Protein AF-A0A922SG51-F1 (afdb_monomer)

Organism: Spodoptera exigua (NCBI:txid7107)

Mean predicted aligned error: 11.92 Å

InterPro domains:
  IPR000674 Aldehyde oxidase/xanthine dehydrogenase, a/b hammerhead [PF01315] (413-483)
  IPR000674 Aldehyde oxidase/xanthine dehydrogenase, a/b hammerhead [SM01008] (398-485)
  IPR002888 [2Fe-2S]-binding [PF01799] (28-100)
  IPR005107 CO dehydrogenase flavoprotein, C-terminal [PF03450] (273-345)
  IPR005107 CO dehydrogenase flavoprotein, C-terminal [SM01092] (273-361)
  IPR008274 Aldehyde oxidase/xanthine dehydrogenase, first molybdopterin binding domain [PF02738] (519-630)
  IPR016208 Aldehyde oxidase/xanthine dehydrogenase-like [PTHR11908] (11-411)
  IPR036683 CO dehydrogenase flavoprotein, C-terminal domain superfamily [SSF55447] (270-346)
  IPR036856 Aldehyde oxidase/xanthine dehydrogenase, a/b hammerhead superfamily [SSF54665] (374-503)
  IPR036884 [2Fe-2S]-binding domain superfamily [SSF47741] (40-113)
  IPR037165 Aldehyde oxidase/xanthine dehydrogenase, molybdopterin binding domain superfamily [SSF56003] (488-630)

Secondary structure (DSSP, 8-state):
---TT-------TTTS-TTTTTT-----HHHH-BTTTB--HHHHHHHHTT--SS-TTHHHHHHHHHTTGGG---HHHHHHHGGG---SSS-SHHHHHHHHTTSTT--HHHHHTT--HHHHS------S---S---TT---TTS---------S-EEEEETTEEEEE--SHHHHHHHHHHH-STT----STTTSSS-TT-GGGT-EEESSSEEEETT--HHHHHHHHHHHTT-------------HHHHTTS--TT----EEEEPPPPTTEEEEEEEE-SSSSS---SEEEEEEEEE-GGGBEEEEEEEEESS-TT----HHHHHHHTTSBTTSHHHHHHHHHHHHTTSPTT-S-GGGSS-----PPPPP---------GGGTTTTS----TTHHHHHSS----GGGSPPPPPP---SEEEEEEGGG-SS-S-S--TTSTT--S---SS-SS--STT---EEEEESSHHHHHHHHTT------S--SSPP--SHHHHTT-TTT----S-----S---TT---------EEPPPP---SS-SEEEEEEETTEEEEEE--S-HHHHHHHHHHHHT--GGGEEE--S--S--TTTTTTHHHHHHHHHHHHHHHHTS-EEEE--HHHHHHHS--SPPEE-

Solvent-accessible surface area (backbone atoms only — not c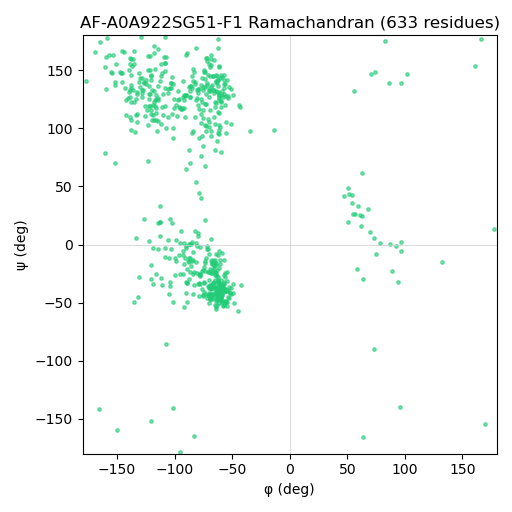omparable to full-atom values): 39032 Å² total; per-residue (Å²): 133,83,64,98,84,68,87,77,78,86,77,64,74,92,46,54,55,77,82,70,48,74,93,60,87,84,83,52,39,54,73,63,17,22,94,86,86,41,66,32,70,68,37,50,39,29,37,72,44,59,41,44,75,59,29,66,52,34,34,67,51,44,52,51,49,64,64,44,57,91,66,70,38,40,47,55,61,50,62,60,68,49,54,82,66,74,75,82,72,66,79,53,54,32,43,52,56,36,56,31,49,59,18,76,72,42,53,68,70,60,45,61,71,61,68,51,75,76,59,72,58,59,80,74,88,64,100,67,79,76,78,69,66,81,53,92,79,52,88,60,74,83,59,71,69,77,69,79,78,70,92,64,76,64,48,76,48,79,67,84,92,47,73,50,74,52,50,57,52,73,65,55,55,55,51,48,36,75,72,73,52,59,94,82,78,82,53,60,25,81,52,84,55,72,37,61,73,58,30,58,82,26,47,42,69,49,49,24,86,29,46,33,36,16,62,55,43,48,75,68,53,50,51,51,49,51,60,54,50,77,76,62,83,59,61,79,89,80,98,72,91,83,70,59,66,86,53,49,82,73,53,86,56,83,85,56,80,80,52,66,46,76,46,73,75,76,56,94,47,47,48,77,51,74,50,71,44,47,95,46,101,56,86,59,70,58,63,38,33,37,39,39,41,36,31,42,46,79,92,53,22,24,72,41,53,46,42,34,51,44,74,82,50,98,84,56,58,64,47,55,73,39,26,62,66,42,44,78,34,45,66,92,35,67,73,52,41,53,50,42,49,52,51,55,57,69,70,52,67,90,85,73,73,59,76,90,71,74,65,90,78,79,88,83,79,80,75,75,88,81,87,84,88,86,80,87,70,49,84,88,52,56,70,80,53,48,96,68,72,60,89,59,29,65,38,21,41,19,58,68,59,66,47,51,81,64,55,79,83,74,89,77,80,94,64,86,57,75,76,50,76,42,43,50,84,71,47,76,31,49,65,27,41,44,54,59,83,45,92,97,29,86,50,78,41,54,47,28,43,90,65,91,85,57,88,72,64,50,50,64,48,62,39,37,79,41,69,73,56,21,55,58,49,55,76,65,64,83,81,83,88,70,89,77,67,92,65,79,80,80,85,47,71,77,53,36,69,72,34,77,90,71,45,78,88,72,75,84,75,81,75,75,96,67,87,68,97,80,73,85,77,86,88,86,82,77,52,77,43,81,59,44,72,63,69,42,77,42,49,51,28,23,31,20,39,56,49,104,75,39,35,43,32,28,38,36,54,75,34,57,65,61,38,29,47,25,33,16,46,22,60,63,49,57,52,93,31,40,47,66,50,66,91,55,53,30,44,44,86,68,43,19,50,57,51,32,29,35,54,41,32,54,23,42,51,53,5,68,74,66,72,36,71,26,77,38,74,40,55,64,71,56,35,63,57,60,45,54,55,51,79,58,45,77,84

Radius of gyration: 30.79 Å; Cα contacts (8 Å, |Δi|>4): 839; chains: 1; bounding box: 88×84×85 Å

Foldseek 3Di:
DDDVPDDQDDADPVQDDPVVCVLPDDDFLLNCAAPPRHHDPLLLLCLLLLVDDQLPQQRVLSSQLVSCLVVQAALVRQVVSCLVGDDPPPPCVSSSLSSNCSHNPRDPVSVVSDDDPCPVPPPDDPPDDPVPCPPPDDCPVVPPNVPPPPPDAWDWDDPPVDIDIQGAAPVSLLVCCVVPNLPDDFADDSSVHTHHHHHVLQQDWDAALWTKHRVRPDPVVVVVCVVVNVVDHHDDDDDDDDDDPVVVVVDDCRSNHDTIDTGHDDDPQKDKDKDFDAPDDDDGDGCKIKIWIFGADPPRQTQFIWIAMPNQDPPGGTLVVLRVLRHRDHCPDPVNVVVSVVSVVVVHDPPPDDPVPPDDDDDDDDDRDDDDDDDDDDPVPPPPRPPDRDPCSSCSSSVVDDAQVNPDFDDDDDDAAWDDKFFLVLQPFDQFLFDDPPPPGNDGHGLADPDDDDPLGHGMFTHGPDPVRRVVVVVVDDDDDPPPDPDDDDDDPVSQVVDPVNDPPDDDDPPDPDDDPPDPDDDDDKDKFDWADQPQPQFWKWKWADDPQAIEIETLAPAQQSLLCSLCRRNVHDSVRYHYDYPGHSGPNPLRHRQSSSQSSVQSSVCVVVVGMGIDGQDPVSRRVRSGTHDIDMD

pLDDT: mean 80.63, std 16.91, range [28.67, 98.12]

Sequence (635 aa):
MYAPGDVVERVPPCLVLVLSCNGWEITTVEGVGNRLDGYSDVQKRLVAFNGSQCGYCTPGWIMHLTSLVDKNLNMSELEESFGSNTCRCTGFRPILDTIKSFAIDASPEICQKVRDIEELNGCSKNPRNCQRKCSSNSDCSDWSVVADVKKGGPMRFDYGKHKFFKVYEIEDIFDIFRKYGVDSYMLVDGNTAKDISEVMALKTYDYDQNLVLGANVSLEDCIKIFKEASAKKSYSNGNTKSLKMTKFLKTDMEGVLLVNVEIPPLSSSHVFRSYKIMPRNQNALAHVNAAFLLKLGRKKIIESASIVIGNIDPKFIHATKTEEFLIGKNIFNDATLQAAIQFILNISPAGTALSKYISGGELLQRPVSSGKEDYQTDSSLYPLNKPVDKLEANIQVGGEARFANDIPPLPRESKEGVVAFYTAKDIPGVNSFGFPGIQLQTDEEEILATKIKFYGQPIAIVVAISEKIAEKVAKQVKVTYKDVGTKPPVLTIDEAKKDSKRYVAGTPSIEPSGKGDNVQKVIKGILDLEAQYHYYIEPITCVVVPVDKGLEVYDSSQWMDLSQIAIARSLGIQESEVVVKVRRVGGGFGGKISRNVQASAACALVAKKLDRPCRFILPMQTNMTIAGKEIAKSM

Structure (mmCIF, N/CA/C/O backbone):
data_AF-A0A922SG51-F1
#
_entry.id   AF-A0A922SG51-F1
#
loop_
_atom_site.group_PDB
_atom_site.id
_atom_site.type_symbol
_atom_site.label_atom_id
_atom_site.label_alt_id
_atom_site.label_comp_id
_atom_site.label_asym_id
_atom_site.label_entity_id
_atom_site.label_seq_id
_atom_site.pdbx_PDB_ins_code
_atom_site.Cartn_x
_atom_site.Cartn_y
_atom_site.Cartn_z
_atom_site.occupancy
_atom_site.B_iso_or_equiv
_atom_site.auth_seq_id
_atom_site.auth_comp_id
_atom_site.auth_asym_id
_atom_site.auth_atom_id
_atom_site.pdbx_PDB_model_num
ATOM 1 N N . MET A 1 1 ? -17.514 24.633 -1.527 1.00 42.84 1 MET A N 1
ATOM 2 C CA . MET A 1 1 ? -17.864 24.359 -0.115 1.00 42.84 1 MET A CA 1
ATOM 3 C C . MET A 1 1 ? -19.267 23.799 -0.118 1.00 42.84 1 MET A C 1
ATOM 5 O O . MET A 1 1 ? -20.090 24.339 -0.847 1.00 42.84 1 MET A O 1
ATOM 9 N N . TYR A 1 2 ? -19.482 22.710 0.612 1.00 44.38 2 TYR A N 1
ATOM 10 C CA . TYR A 1 2 ? -20.747 21.973 0.647 1.00 44.38 2 TYR A CA 1
ATOM 11 C C . TYR A 1 2 ? -21.857 22.790 1.327 1.00 44.38 2 TYR A C 1
ATOM 13 O O . TYR A 1 2 ? -21.568 23.750 2.052 1.00 44.38 2 TYR A O 1
ATOM 21 N N . ALA A 1 3 ? -23.118 22.446 1.079 1.00 39.06 3 ALA A N 1
ATOM 22 C CA . ALA A 1 3 ? -24.242 23.115 1.714 1.00 39.06 3 ALA A CA 1
ATOM 23 C C . ALA A 1 3 ? -24.354 22.699 3.197 1.00 39.06 3 ALA A C 1
ATOM 25 O O . ALA A 1 3 ? -24.021 21.566 3.559 1.00 39.06 3 ALA A O 1
ATOM 26 N N . PRO A 1 4 ? -24.840 23.584 4.092 1.00 37.34 4 PRO A N 1
ATOM 27 C CA . PRO A 1 4 ? -25.093 23.218 5.483 1.00 37.34 4 PRO A CA 1
ATOM 28 C C . PRO A 1 4 ? -26.151 22.106 5.581 1.00 37.34 4 PRO A C 1
ATOM 30 O O . PRO A 1 4 ? -27.346 22.367 5.448 1.00 37.34 4 PRO A O 1
ATOM 33 N N . GLY A 1 5 ? -25.705 20.872 5.828 1.00 46.50 5 GLY A N 1
ATOM 34 C CA . GLY A 1 5 ? -26.556 19.679 5.913 1.00 46.50 5 GLY A CA 1
ATOM 35 C C . GLY A 1 5 ? -26.050 18.473 5.114 1.00 46.50 5 GLY A C 1
ATOM 36 O O . GLY A 1 5 ? -26.498 17.360 5.383 1.00 46.50 5 GLY A O 1
ATOM 37 N N . ASP A 1 6 ? -25.105 18.665 4.189 1.00 55.81 6 ASP A N 1
ATOM 38 C CA . ASP A 1 6 ? -24.566 17.575 3.367 1.00 55.81 6 ASP A CA 1
ATOM 39 C C . ASP A 1 6 ? -23.706 16.600 4.194 1.00 55.81 6 ASP A C 1
ATOM 41 O O . ASP A 1 6 ? -22.827 16.999 4.965 1.00 55.81 6 ASP A O 1
ATOM 45 N N . VAL A 1 7 ? -23.927 15.294 4.011 1.00 64.81 7 VAL A N 1
ATOM 46 C CA . VAL A 1 7 ? -23.144 14.240 4.678 1.00 64.81 7 VAL A CA 1
ATOM 47 C C . VAL A 1 7 ? -21.866 13.972 3.880 1.00 64.81 7 VAL A C 1
ATOM 49 O O . VAL A 1 7 ? -21.867 13.229 2.901 1.00 64.81 7 VAL A O 1
ATOM 52 N N . VAL A 1 8 ? -20.759 14.585 4.304 1.00 73.81 8 VAL A N 1
ATOM 53 C CA . VAL A 1 8 ? -19.443 14.419 3.665 1.00 73.81 8 VAL A CA 1
ATOM 54 C C . VAL A 1 8 ? -18.668 13.262 4.305 1.00 73.81 8 VAL A C 1
ATOM 56 O O . VAL A 1 8 ? -18.166 13.366 5.430 1.00 73.81 8 VAL A O 1
ATOM 59 N N . GLU A 1 9 ? -18.513 12.171 3.554 1.00 77.81 9 GLU A N 1
ATOM 60 C CA . GLU A 1 9 ? -17.750 10.983 3.952 1.00 77.81 9 GLU A CA 1
ATOM 61 C C . GLU A 1 9 ? -16.488 10.783 3.102 1.00 77.81 9 GLU A C 1
ATOM 63 O O . GLU A 1 9 ? -16.481 10.946 1.881 1.00 77.81 9 GLU A O 1
ATOM 68 N N . ARG A 1 10 ? -15.396 10.365 3.751 1.00 85.06 10 ARG A N 1
ATOM 69 C CA . ARG A 1 10 ? -14.161 9.963 3.069 1.00 85.06 10 ARG A CA 1
ATOM 70 C C . ARG A 1 10 ? -14.154 8.454 2.856 1.00 85.06 10 ARG A C 1
ATOM 72 O O . ARG A 1 10 ? -13.994 7.691 3.806 1.00 85.06 10 ARG A O 1
ATOM 79 N N . VAL A 1 11 ? -14.151 8.034 1.595 1.00 84.75 11 VAL A N 1
ATOM 80 C CA . VAL A 1 11 ? -14.084 6.617 1.215 1.00 84.75 11 VAL A CA 1
ATOM 81 C C . VAL A 1 11 ? -12.745 6.229 0.556 1.00 84.75 11 VAL A C 1
ATOM 83 O O . VAL A 1 11 ? -12.135 7.047 -0.134 1.00 84.75 11 VAL A O 1
ATOM 86 N N . PRO A 1 12 ? -12.247 4.987 0.735 1.00 85.06 12 PRO A N 1
ATOM 87 C CA . PRO A 1 12 ? -11.076 4.480 0.018 1.00 85.06 12 PRO A CA 1
ATOM 88 C C . PRO A 1 12 ? -11.469 3.975 -1.392 1.00 85.06 12 PRO A C 1
ATOM 90 O O . PRO A 1 12 ? -12.082 2.910 -1.511 1.00 85.06 12 PRO A O 1
ATOM 93 N N . PRO A 1 13 ? -11.085 4.661 -2.489 1.00 87.19 13 PRO A N 1
ATOM 94 C CA . PRO A 1 13 ? -11.589 4.353 -3.836 1.00 87.19 13 PRO A CA 1
ATOM 95 C C . PRO A 1 13 ? -11.116 3.000 -4.389 1.00 87.19 13 PRO A C 1
ATOM 97 O O . PRO A 1 13 ? -11.691 2.482 -5.338 1.00 87.19 13 PRO A O 1
ATOM 100 N N . CYS A 1 14 ? -10.081 2.395 -3.798 1.00 86.31 14 CYS A N 1
ATOM 101 C CA . CYS A 1 14 ? -9.629 1.049 -4.152 1.00 86.31 14 CYS A CA 1
ATOM 102 C C . CYS A 1 14 ? -10.563 -0.071 -3.659 1.00 86.31 14 CYS A C 1
ATOM 104 O O . CYS A 1 14 ? -10.418 -1.205 -4.117 1.00 86.31 14 CYS A O 1
ATOM 106 N N . LEU A 1 15 ? -11.492 0.231 -2.742 1.00 83.19 15 LEU A N 1
ATOM 107 C CA . LEU A 1 15 ? -12.484 -0.718 -2.235 1.00 83.19 15 LEU A CA 1
ATOM 108 C C . LEU A 1 15 ? -13.905 -0.374 -2.697 1.00 83.19 15 LEU A C 1
ATOM 110 O O . LEU A 1 15 ? -14.659 -1.293 -2.996 1.00 83.19 15 LEU A O 1
ATOM 114 N N . VAL A 1 16 ? -14.276 0.903 -2.829 1.00 82.94 16 VAL A N 1
ATOM 115 C CA . VAL A 1 16 ? -15.639 1.270 -3.258 1.00 82.94 16 VAL A CA 1
ATOM 116 C C . VAL A 1 16 ? -15.958 0.737 -4.661 1.00 82.94 16 VAL A C 1
ATOM 118 O O . VAL A 1 16 ? -15.203 0.933 -5.615 1.00 82.94 16 VAL A O 1
ATOM 121 N N . LEU A 1 17 ? -17.108 0.073 -4.801 1.00 83.19 17 LEU A N 1
ATOM 122 C CA . LEU A 1 17 ? -17.635 -0.323 -6.104 1.00 83.19 17 LEU A CA 1
ATOM 123 C C . LEU A 1 17 ? -18.309 0.876 -6.776 1.00 83.19 17 LEU A C 1
ATOM 125 O O . LEU A 1 17 ? -19.202 1.483 -6.198 1.00 83.19 17 LEU A O 1
ATOM 129 N N . VAL A 1 18 ? -17.972 1.145 -8.041 1.00 85.50 18 VAL A N 1
ATOM 130 C CA . VAL A 1 18 ? -18.601 2.218 -8.843 1.00 85.50 18 VAL A CA 1
ATOM 131 C C . VAL A 1 18 ? -20.135 2.096 -8.885 1.00 85.50 18 VAL A C 1
ATOM 133 O O . VAL A 1 18 ? -20.831 3.102 -8.919 1.00 85.50 18 VAL A O 1
ATOM 136 N N . LEU A 1 19 ? -20.670 0.869 -8.831 1.00 82.94 19 LEU A N 1
ATOM 137 C CA . LEU A 1 19 ? -22.115 0.607 -8.806 1.00 82.94 19 LEU A CA 1
ATOM 138 C C . LEU A 1 19 ? -22.794 1.022 -7.488 1.00 82.94 19 LEU A C 1
ATOM 140 O O . LEU A 1 19 ? -23.992 1.300 -7.486 1.00 82.94 19 LEU A O 1
ATOM 144 N N . SER A 1 20 ? -22.049 1.096 -6.380 1.00 81.00 20 SER A N 1
ATOM 145 C CA . SER A 1 20 ? -22.556 1.635 -5.114 1.00 81.00 20 SER A CA 1
ATOM 146 C C . SER A 1 20 ? -22.747 3.151 -5.204 1.00 81.00 20 SER A C 1
ATOM 148 O O . SER A 1 20 ? -23.756 3.648 -4.720 1.00 81.00 20 SER A O 1
ATOM 150 N N . CYS A 1 21 ? -21.872 3.865 -5.925 1.00 82.44 21 CYS A N 1
ATOM 151 C CA . CYS A 1 21 ? -21.861 5.331 -6.021 1.00 82.44 21 CYS A CA 1
ATOM 152 C C . CYS A 1 21 ? -23.049 5.976 -6.770 1.00 82.44 21 CYS A C 1
ATOM 154 O O . CYS A 1 21 ? -23.040 7.183 -7.002 1.00 82.44 21 CYS A O 1
ATOM 156 N N . ASN A 1 22 ? -24.060 5.219 -7.210 1.00 82.19 22 ASN A N 1
ATOM 157 C CA . ASN A 1 22 ? -25.233 5.795 -7.874 1.00 82.19 22 ASN A CA 1
ATOM 158 C C . ASN A 1 22 ? -25.983 6.749 -6.926 1.00 82.19 22 ASN A C 1
ATOM 160 O O . ASN A 1 22 ? -26.602 6.274 -5.972 1.00 82.19 22 ASN A O 1
ATOM 164 N N . GLY A 1 23 ? -25.981 8.048 -7.237 1.00 78.06 23 GLY A N 1
ATOM 165 C CA . GLY A 1 23 ? -26.550 9.110 -6.398 1.00 78.06 23 GLY A CA 1
ATOM 166 C C . GLY A 1 23 ? -25.528 9.829 -5.509 1.00 78.06 23 GLY A C 1
ATOM 167 O O . GLY A 1 23 ? -25.921 10.699 -4.744 1.00 78.06 23 GLY A O 1
ATOM 168 N N . TRP A 1 24 ? -24.238 9.482 -5.592 1.00 83.06 24 TRP A N 1
ATOM 169 C CA . TRP A 1 24 ? -23.169 10.162 -4.857 1.00 83.06 24 TRP A CA 1
ATOM 170 C C . TRP A 1 24 ? -22.551 11.275 -5.707 1.00 83.06 24 TRP A C 1
ATOM 172 O O . TRP A 1 24 ? -22.282 11.081 -6.894 1.00 83.06 24 TRP A O 1
ATOM 182 N N . GLU A 1 25 ? -22.233 12.400 -5.074 1.00 86.56 25 GLU A N 1
ATOM 183 C CA . GLU A 1 25 ? -21.318 13.401 -5.618 1.00 86.56 25 GLU A CA 1
ATOM 184 C C . GLU A 1 25 ? -19.879 13.018 -5.231 1.00 86.56 25 GLU A C 1
ATOM 186 O O . GLU A 1 25 ? -19.599 12.732 -4.066 1.00 86.56 25 GLU A O 1
ATOM 191 N N . ILE A 1 26 ? -18.964 12.938 -6.205 1.00 90.06 26 ILE A N 1
ATOM 192 C CA . ILE A 1 26 ? -17.593 12.450 -5.981 1.00 90.06 26 ILE A CA 1
ATOM 193 C C . ILE A 1 26 ? -16.585 13.568 -6.240 1.00 90.06 26 ILE A C 1
ATOM 195 O O . ILE A 1 26 ? -16.263 13.874 -7.387 1.00 90.06 26 ILE A O 1
ATOM 199 N N . THR A 1 27 ? -16.008 14.094 -5.163 1.00 91.81 27 THR A N 1
ATOM 200 C CA . THR A 1 27 ? -14.883 15.036 -5.214 1.00 91.81 27 THR A CA 1
ATOM 201 C C . THR A 1 27 ? -13.550 14.286 -5.153 1.00 91.81 27 THR A C 1
ATOM 203 O O . THR A 1 27 ? -13.317 13.487 -4.243 1.00 91.81 27 THR A O 1
ATOM 206 N N . THR A 1 28 ? -12.640 14.563 -6.089 1.00 95.31 28 THR A N 1
ATOM 207 C CA . THR A 1 28 ? -11.234 14.112 -6.056 1.00 95.31 28 THR A CA 1
ATOM 208 C C . THR A 1 28 ? -10.289 15.285 -5.772 1.00 95.31 28 THR A C 1
ATOM 210 O O . THR A 1 28 ? -10.731 16.422 -5.606 1.00 95.31 28 THR A O 1
ATOM 213 N N . VAL A 1 29 ? -8.977 15.033 -5.687 1.00 96.12 29 VAL A N 1
ATOM 214 C CA . VAL A 1 29 ? -7.991 16.063 -5.302 1.00 96.12 29 VAL A CA 1
ATOM 215 C C . VAL A 1 29 ? -7.953 17.236 -6.286 1.00 96.12 29 VAL A C 1
ATOM 217 O O . VAL A 1 29 ? -7.780 18.380 -5.876 1.00 96.12 29 VAL A O 1
ATOM 220 N N . GLU A 1 30 ? -8.190 16.956 -7.563 1.00 95.25 30 GLU A N 1
ATOM 221 C CA . GLU A 1 30 ? -8.247 17.923 -8.655 1.00 95.25 30 GLU A CA 1
ATOM 222 C C . GLU A 1 30 ? -9.446 18.878 -8.506 1.00 95.25 30 GLU A C 1
ATOM 224 O O . GLU A 1 30 ? -9.339 20.055 -8.849 1.00 95.25 30 GLU A O 1
ATOM 229 N N . GLY A 1 31 ? -10.562 18.378 -7.956 1.00 92.81 31 GLY A N 1
ATOM 230 C CA . GLY A 1 31 ? -11.778 19.146 -7.659 1.00 92.81 31 GLY A CA 1
ATOM 231 C C . GLY A 1 31 ? -11.748 19.884 -6.314 1.00 92.81 31 GLY A C 1
ATOM 232 O O . GLY A 1 31 ? -12.568 20.767 -6.086 1.00 92.81 31 GLY A O 1
ATOM 233 N N . VAL A 1 32 ? -10.797 19.564 -5.427 1.00 92.44 32 VAL A N 1
ATOM 234 C CA . VAL A 1 32 ? -10.525 20.364 -4.216 1.00 92.44 32 VAL A CA 1
ATOM 235 C C . VAL A 1 32 ? -9.793 21.664 -4.565 1.00 92.44 32 VAL A C 1
ATOM 237 O O . VAL A 1 32 ? -9.980 22.670 -3.884 1.00 92.44 32 VAL A O 1
ATOM 240 N N . GLY A 1 33 ? -8.963 21.642 -5.606 1.00 92.12 33 GLY A N 1
ATOM 241 C CA . GLY A 1 33 ? -8.215 22.793 -6.101 1.00 92.12 33 GLY A CA 1
ATOM 242 C C . GLY A 1 33 ? -7.036 22.358 -6.969 1.00 92.12 33 GLY A C 1
ATOM 243 O O . GLY A 1 33 ? -6.516 21.248 -6.834 1.00 92.12 33 GLY A O 1
ATOM 244 N N . ASN A 1 34 ? -6.617 23.220 -7.887 1.00 92.31 34 ASN A N 1
ATOM 245 C CA . ASN A 1 34 ? -5.597 22.911 -8.889 1.00 92.31 34 ASN A CA 1
ATOM 246 C C . ASN A 1 34 ? -4.954 24.200 -9.436 1.00 92.31 34 ASN A C 1
ATOM 248 O O . ASN A 1 34 ? -5.327 25.312 -9.065 1.00 92.31 34 ASN A O 1
ATOM 252 N N . ARG A 1 35 ? -3.973 24.079 -10.334 1.00 90.94 35 ARG A N 1
ATOM 253 C CA . ARG A 1 35 ? -3.262 25.226 -10.926 1.00 90.94 35 ARG A CA 1
ATOM 254 C C . ARG A 1 35 ? -4.121 26.181 -11.771 1.00 90.94 35 ARG A C 1
ATOM 256 O O . ARG A 1 35 ? -3.671 27.303 -11.993 1.00 90.94 35 ARG A O 1
ATOM 263 N N . LEU A 1 36 ? -5.273 25.751 -12.288 1.00 91.56 36 LEU A N 1
ATOM 264 C CA . LEU A 1 36 ? -6.168 26.583 -13.104 1.00 91.56 36 LEU A CA 1
ATOM 265 C C . LEU A 1 36 ? -7.174 27.339 -12.230 1.00 91.56 36 LEU A C 1
ATOM 267 O O . LEU A 1 36 ? -7.288 28.556 -12.356 1.00 91.56 36 LEU A O 1
ATOM 271 N N . ASP A 1 37 ? -7.840 26.627 -11.321 1.00 89.69 37 ASP A N 1
ATOM 272 C CA . ASP A 1 37 ? -8.923 27.173 -10.487 1.00 89.69 37 ASP A CA 1
ATOM 273 C C . ASP A 1 37 ? -8.419 27.801 -9.172 1.00 89.69 37 ASP A C 1
ATOM 275 O O . ASP A 1 37 ? -9.141 28.535 -8.497 1.00 89.69 37 ASP A O 1
ATOM 279 N N . GLY A 1 38 ? -7.161 27.531 -8.815 1.00 90.75 38 GLY A N 1
ATOM 280 C CA . GLY A 1 38 ? -6.545 27.891 -7.542 1.00 90.75 38 GLY A CA 1
ATOM 281 C C . GLY A 1 38 ? -6.465 26.701 -6.581 1.00 90.75 38 GLY A C 1
ATOM 282 O O . GLY A 1 38 ? -7.321 25.818 -6.566 1.00 90.75 38 GLY A O 1
ATOM 283 N N . TYR A 1 39 ? -5.410 26.669 -5.765 1.00 92.81 39 TYR A N 1
ATOM 284 C CA . TYR A 1 39 ? -5.244 25.652 -4.724 1.00 92.81 39 TYR A CA 1
ATOM 285 C C . TYR A 1 39 ? -6.042 26.016 -3.468 1.00 92.81 39 TYR A C 1
ATOM 287 O O . TYR A 1 39 ? -6.032 27.173 -3.039 1.00 92.81 39 TYR A O 1
ATOM 295 N N . SER A 1 40 ? -6.671 25.025 -2.837 1.00 93.00 40 SER A N 1
ATOM 296 C CA . SER A 1 40 ? -7.360 25.200 -1.555 1.00 93.00 40 SER A CA 1
ATOM 297 C C . SER A 1 40 ? -6.387 25.483 -0.412 1.00 93.00 40 SER A C 1
ATOM 299 O O . SER A 1 40 ? -5.197 25.174 -0.491 1.00 93.00 40 SER A O 1
ATOM 301 N N . ASP A 1 41 ? -6.887 25.995 0.711 1.00 91.62 41 ASP A N 1
ATOM 302 C CA . ASP A 1 41 ? -6.042 26.269 1.878 1.00 91.62 41 ASP A CA 1
ATOM 303 C C . ASP A 1 41 ? -5.389 24.996 2.440 1.00 91.62 41 ASP A C 1
ATOM 305 O O . ASP A 1 41 ? -4.247 25.033 2.893 1.00 91.62 41 ASP A O 1
ATOM 309 N N . VAL A 1 42 ? -6.054 23.840 2.329 1.00 93.88 42 VAL A N 1
ATOM 310 C CA . VAL A 1 42 ? -5.486 22.525 2.678 1.00 93.88 42 VAL A CA 1
ATOM 311 C C . VAL A 1 42 ? -4.263 22.209 1.809 1.00 93.88 42 VAL A C 1
ATOM 313 O O . VAL A 1 42 ? -3.234 21.757 2.317 1.00 93.88 42 VAL A O 1
ATOM 316 N N . GLN A 1 43 ? -4.349 22.490 0.508 1.00 95.44 43 GLN A N 1
ATOM 317 C CA . GLN A 1 43 ? -3.259 22.307 -0.450 1.00 95.44 43 GLN A CA 1
ATOM 318 C C . GLN A 1 43 ? -2.126 23.317 -0.215 1.00 95.44 43 GLN A C 1
ATOM 320 O O . GLN A 1 43 ? -0.979 22.900 -0.044 1.00 95.44 43 GLN A O 1
ATOM 325 N N . LYS A 1 44 ? -2.442 24.618 -0.117 1.00 92.88 44 LYS A N 1
ATOM 326 C CA . LYS A 1 44 ? -1.480 25.698 0.175 1.00 92.88 44 LYS A CA 1
ATOM 327 C C . LYS A 1 44 ? -0.691 25.426 1.459 1.00 92.88 44 LYS A C 1
ATOM 329 O O . LYS A 1 44 ? 0.538 25.486 1.451 1.00 92.88 44 LYS A O 1
ATOM 334 N N . ARG A 1 45 ? -1.376 25.092 2.562 1.00 93.00 45 ARG A N 1
ATOM 335 C CA . ARG A 1 45 ? -0.715 24.822 3.848 1.00 93.00 45 ARG A CA 1
ATOM 336 C C . ARG A 1 45 ? 0.182 23.591 3.768 1.00 93.00 45 ARG A C 1
ATOM 338 O O . ARG A 1 45 ? 1.302 23.655 4.261 1.00 93.00 45 ARG A O 1
ATOM 345 N N . LEU A 1 46 ? -0.238 22.507 3.105 1.00 94.88 46 LEU A N 1
ATOM 346 C CA . LEU A 1 46 ? 0.611 21.314 2.979 1.00 94.88 46 LEU A CA 1
ATOM 347 C C . LEU A 1 46 ? 1.908 21.610 2.206 1.00 94.88 46 LEU A C 1
ATOM 349 O O . LEU A 1 46 ? 2.958 21.073 2.562 1.00 94.88 46 LEU A O 1
ATOM 353 N N . VAL A 1 47 ? 1.863 22.497 1.205 1.00 94.06 47 VAL A N 1
ATOM 354 C CA . VAL A 1 47 ? 3.069 23.010 0.529 1.00 94.06 47 VAL A CA 1
ATOM 355 C C . VAL A 1 47 ? 3.940 23.814 1.497 1.00 94.06 47 VAL A C 1
ATOM 357 O O . VAL A 1 47 ? 5.091 23.437 1.701 1.00 94.06 47 VAL A O 1
ATOM 360 N N . ALA A 1 48 ? 3.389 24.843 2.148 1.00 90.50 48 ALA A N 1
ATOM 361 C CA . ALA A 1 48 ? 4.136 25.753 3.026 1.00 90.50 48 ALA A CA 1
ATOM 362 C C . ALA A 1 48 ? 4.762 25.066 4.261 1.00 90.50 48 ALA A C 1
ATOM 364 O O . ALA A 1 48 ? 5.829 25.454 4.736 1.00 90.50 48 ALA A O 1
ATOM 365 N N . PHE A 1 49 ? 4.138 24.002 4.772 1.00 92.38 49 PHE A N 1
ATOM 366 C CA . PHE A 1 49 ? 4.700 23.161 5.835 1.00 92.38 49 PHE A CA 1
ATOM 367 C C . PHE A 1 49 ? 5.700 22.107 5.330 1.00 92.38 49 PHE A C 1
ATOM 369 O O . PHE A 1 49 ? 6.211 21.338 6.138 1.00 92.38 49 PHE A O 1
ATOM 376 N N . ASN A 1 50 ? 6.000 22.040 4.028 1.00 93.75 50 ASN A N 1
ATOM 377 C CA . ASN A 1 50 ? 6.850 21.014 3.407 1.00 93.75 50 ASN A CA 1
ATOM 378 C C . ASN A 1 50 ? 6.324 19.570 3.599 1.00 93.75 50 ASN A C 1
ATOM 380 O O . ASN A 1 50 ? 7.077 18.594 3.663 1.00 93.75 50 ASN A O 1
ATOM 384 N N . GLY A 1 51 ? 4.998 19.408 3.638 1.00 95.25 51 GLY A N 1
ATOM 385 C CA . GLY A 1 51 ? 4.308 18.128 3.830 1.00 95.25 51 GLY A CA 1
ATOM 386 C C . GLY A 1 51 ? 4.384 17.153 2.645 1.00 95.25 51 GLY A C 1
ATOM 387 O O . GLY A 1 51 ? 3.903 16.026 2.760 1.00 95.25 51 GLY A O 1
ATOM 388 N N . SER A 1 52 ? 4.983 17.538 1.511 1.00 96.38 52 SER A N 1
ATOM 389 C CA . SER A 1 52 ? 5.078 16.704 0.303 1.00 96.38 52 SER A CA 1
ATOM 390 C C . SER A 1 52 ? 6.519 16.539 -0.190 1.00 96.38 52 SER A C 1
ATOM 392 O O . SER A 1 52 ? 7.170 17.499 -0.588 1.00 96.38 52 SER A O 1
ATOM 394 N N . GLN A 1 53 ? 6.997 15.289 -0.236 1.00 96.31 53 GLN A N 1
ATOM 395 C CA . GLN A 1 53 ? 8.291 14.925 -0.836 1.00 96.31 53 GLN A CA 1
ATOM 396 C C . GLN A 1 53 ? 8.106 14.179 -2.170 1.00 96.31 53 GLN A C 1
ATOM 398 O O . GLN A 1 53 ? 8.114 14.792 -3.242 1.00 96.31 53 GLN A O 1
ATOM 403 N N . CYS A 1 54 ? 7.912 12.852 -2.151 1.00 96.94 54 CYS A N 1
ATOM 404 C CA . CYS A 1 54 ? 7.704 12.080 -3.385 1.00 96.94 54 CYS A CA 1
ATOM 405 C C . CYS A 1 54 ? 6.360 12.400 -4.064 1.00 96.94 54 CYS A C 1
ATOM 407 O O . CYS A 1 54 ? 6.254 12.277 -5.278 1.00 96.94 54 CYS A O 1
ATOM 409 N N . GLY A 1 55 ? 5.365 12.874 -3.303 1.00 96.88 55 GLY A N 1
ATOM 410 C CA . GLY A 1 55 ? 4.049 13.305 -3.788 1.00 96.88 55 GLY A CA 1
ATOM 411 C C . GLY A 1 55 ? 2.990 12.211 -3.867 1.00 96.88 55 GLY A C 1
ATOM 412 O O . GLY A 1 55 ? 1.808 12.513 -3.807 1.00 96.88 55 GLY A O 1
ATOM 413 N N . TYR A 1 56 ? 3.388 10.942 -3.951 1.00 97.44 56 TYR A N 1
ATOM 414 C CA . TYR A 1 56 ? 2.464 9.859 -4.303 1.00 97.44 56 TYR A CA 1
ATOM 415 C C . TYR A 1 56 ? 1.359 9.614 -3.260 1.00 97.44 56 TYR A C 1
ATOM 417 O O . TYR A 1 56 ? 0.237 9.262 -3.602 1.00 97.44 56 TYR A O 1
ATOM 425 N N . CYS A 1 57 ? 1.643 9.829 -1.969 1.00 97.06 57 CYS A N 1
ATOM 426 C CA . CYS A 1 57 ? 0.615 9.767 -0.925 1.00 97.06 57 CYS A CA 1
ATOM 427 C C . CYS A 1 57 ? -0.159 11.083 -0.742 1.00 97.06 57 CYS A C 1
ATOM 429 O O . CYS A 1 57 ? -1.180 11.081 -0.056 1.00 97.06 57 CYS A O 1
ATOM 431 N N . THR A 1 58 ? 0.330 12.202 -1.287 1.00 97.62 58 THR A N 1
ATOM 432 C CA . THR A 1 58 ? -0.125 13.563 -0.959 1.00 97.62 58 THR A CA 1
ATOM 433 C C . THR A 1 58 ? -1.618 13.785 -1.239 1.00 97.62 58 THR A C 1
ATOM 435 O O . THR A 1 58 ? -2.295 14.232 -0.311 1.00 97.62 58 THR A O 1
ATOM 438 N N . PRO A 1 59 ? -2.192 13.372 -2.391 1.00 97.12 59 PRO A N 1
ATOM 439 C CA . PRO A 1 59 ? -3.639 13.438 -2.620 1.00 97.12 59 PRO A CA 1
ATOM 440 C C . PRO A 1 59 ? -4.479 12.788 -1.513 1.00 97.12 59 PRO A C 1
ATOM 442 O O . PRO A 1 59 ? -5.464 13.360 -1.055 1.00 97.12 59 PRO A O 1
ATOM 445 N N . GLY A 1 60 ? -4.054 11.627 -1.003 1.00 95.19 60 GLY A N 1
ATOM 446 C CA . GLY A 1 60 ? -4.761 10.922 0.069 1.00 95.19 60 GLY A CA 1
ATOM 447 C C . GLY A 1 60 ? -4.729 11.643 1.423 1.00 95.19 60 GLY A C 1
ATOM 448 O O . GLY A 1 60 ? -5.621 11.423 2.244 1.00 95.19 60 GLY A O 1
ATOM 449 N N . TRP A 1 61 ? -3.729 12.499 1.666 1.00 96.25 61 TRP A N 1
ATOM 450 C CA . TRP A 1 61 ? -3.678 13.388 2.833 1.00 96.25 61 TRP A CA 1
ATOM 451 C C . TRP A 1 61 ? -4.570 14.617 2.643 1.00 96.25 61 TRP A C 1
ATOM 453 O O . TRP A 1 61 ? -5.340 14.925 3.549 1.00 96.25 61 TRP A O 1
ATOM 463 N N . ILE A 1 62 ? -4.530 15.252 1.463 1.00 96.56 62 ILE A N 1
ATOM 464 C CA . ILE A 1 62 ? -5.389 16.397 1.116 1.00 96.56 62 ILE A CA 1
ATOM 465 C C . ILE A 1 62 ? -6.869 16.026 1.236 1.00 96.56 62 ILE A C 1
ATOM 467 O O . ILE A 1 62 ? -7.603 16.695 1.962 1.00 96.56 62 ILE A O 1
ATOM 471 N N . MET A 1 63 ? -7.305 14.938 0.591 1.00 95.00 63 MET A N 1
ATOM 472 C CA . MET A 1 63 ? -8.711 14.513 0.615 1.00 95.00 63 MET A CA 1
ATOM 473 C C . MET A 1 63 ? -9.202 14.184 2.025 1.00 95.00 63 MET A C 1
ATOM 475 O O . MET A 1 63 ? -10.324 14.524 2.389 1.00 95.00 63 MET A O 1
ATOM 479 N N . HIS A 1 64 ? -8.355 13.552 2.842 1.00 93.75 64 HIS A N 1
ATOM 480 C CA . HIS A 1 64 ? -8.716 13.226 4.217 1.00 93.75 64 HIS A CA 1
ATOM 481 C C . HIS A 1 64 ? -8.815 14.490 5.083 1.00 93.75 64 HIS A C 1
ATOM 483 O O . HIS A 1 64 ? -9.823 14.672 5.756 1.00 93.75 64 HIS A O 1
ATOM 489 N N . LEU A 1 65 ? -7.844 15.405 5.013 1.00 94.00 65 LEU A N 1
ATOM 490 C CA . LEU A 1 65 ? -7.909 16.661 5.765 1.00 94.00 65 LEU A CA 1
ATOM 491 C C . LEU A 1 65 ? -9.104 17.519 5.333 1.00 94.00 65 LEU A C 1
ATOM 493 O O . LEU A 1 65 ? -9.844 17.986 6.189 1.00 94.00 65 LEU A O 1
ATOM 497 N N . THR A 1 66 ? -9.371 17.619 4.029 1.00 93.44 66 THR A N 1
ATOM 498 C CA . THR A 1 66 ? -10.536 18.342 3.484 1.00 93.44 66 THR A CA 1
ATOM 499 C C . THR A 1 66 ? -11.862 17.807 4.039 1.00 93.44 66 THR A C 1
ATOM 501 O O . THR A 1 66 ? -12.733 18.599 4.369 1.00 93.44 66 THR A O 1
ATOM 504 N N . SER A 1 67 ? -12.002 16.490 4.247 1.00 90.44 67 SER A N 1
ATOM 505 C CA . SER A 1 67 ? -13.205 15.897 4.871 1.00 90.44 67 SER A CA 1
ATOM 506 C C . SER A 1 67 ? -13.362 16.161 6.383 1.00 90.44 67 SER A C 1
ATOM 508 O O . SER A 1 67 ? -14.348 15.728 6.983 1.00 90.44 67 SER A O 1
ATOM 510 N N . LEU A 1 68 ? -12.387 16.826 7.017 1.00 91.06 68 LEU A N 1
ATOM 511 C CA . LEU A 1 68 ? -12.340 17.084 8.461 1.00 91.06 68 LEU A CA 1
ATOM 512 C C . LEU A 1 68 ? -12.293 18.577 8.836 1.00 91.06 68 LEU A C 1
ATOM 514 O O . LEU A 1 68 ? -12.593 18.883 9.987 1.00 91.06 68 LEU A O 1
ATOM 518 N N . VAL A 1 69 ? -11.947 19.492 7.915 1.00 86.88 69 VAL A N 1
ATOM 519 C CA . VAL A 1 69 ? -11.785 20.937 8.212 1.00 86.88 69 VAL A CA 1
ATOM 520 C C . VAL A 1 69 ? -13.028 21.529 8.888 1.00 86.88 69 VAL A C 1
ATOM 522 O O . VAL A 1 69 ? -12.907 22.191 9.915 1.00 86.88 69 VAL A O 1
ATOM 525 N N . ASP A 1 70 ? -14.222 21.222 8.380 1.00 83.56 70 ASP A N 1
ATOM 526 C CA . ASP A 1 70 ? -15.476 21.797 8.886 1.00 83.56 70 ASP A CA 1
ATOM 527 C C . ASP A 1 70 ? -16.006 21.105 10.165 1.00 83.56 70 ASP A C 1
ATOM 529 O O . ASP A 1 70 ? -17.024 21.514 10.727 1.00 83.56 70 ASP A O 1
ATOM 533 N N . LYS A 1 71 ? -15.324 20.059 10.667 1.00 85.56 71 LYS A N 1
ATOM 534 C CA . LYS A 1 71 ? -15.771 19.261 11.829 1.00 85.56 71 LYS A CA 1
ATOM 535 C C . LYS A 1 71 ? -15.354 19.832 13.197 1.00 85.56 71 LYS A C 1
ATOM 537 O O . LYS A 1 71 ? -15.698 19.232 14.210 1.00 85.56 71 LYS A O 1
ATOM 542 N N . ASN A 1 72 ? -14.657 20.975 13.245 1.00 88.25 72 ASN A N 1
ATOM 543 C CA . ASN A 1 72 ? -14.245 21.670 14.482 1.00 88.25 72 ASN A CA 1
ATOM 544 C C . ASN A 1 72 ? -13.504 20.772 15.501 1.00 88.25 72 ASN A C 1
ATOM 546 O O . ASN A 1 72 ? -13.766 20.818 16.702 1.00 88.25 72 ASN A O 1
ATOM 550 N N . LEU A 1 73 ? -12.580 19.942 15.012 1.00 91.69 73 LEU A N 1
ATOM 551 C CA . LEU A 1 73 ? -11.827 18.979 15.821 1.00 91.69 73 LEU A CA 1
ATOM 552 C C . LEU A 1 73 ? -10.603 19.616 16.501 1.00 91.69 73 LEU A C 1
ATOM 554 O O . LEU A 1 73 ? -9.996 20.551 15.968 1.00 91.69 73 LEU A O 1
ATOM 558 N N . ASN A 1 74 ? -10.205 19.084 17.660 1.00 93.50 74 ASN A N 1
ATOM 559 C CA . ASN A 1 74 ? -8.954 19.478 18.325 1.00 93.50 74 ASN A CA 1
ATOM 560 C C . ASN A 1 74 ? -7.718 18.758 17.744 1.00 93.50 74 ASN A C 1
ATOM 562 O O . ASN A 1 74 ? -7.840 17.798 16.976 1.00 93.50 74 ASN A O 1
ATOM 566 N N . MET A 1 75 ? -6.510 19.193 18.120 1.00 92.25 75 MET A N 1
ATOM 567 C CA . MET A 1 75 ? -5.250 18.631 17.610 1.00 92.25 75 MET A CA 1
ATOM 568 C C . MET A 1 75 ? -5.136 17.112 17.797 1.00 92.25 75 MET A C 1
ATOM 570 O O . MET A 1 75 ? -4.609 16.432 16.916 1.00 92.25 75 MET A O 1
ATOM 574 N N . SER A 1 76 ? -5.602 16.574 18.929 1.00 91.06 76 SER A N 1
ATOM 575 C CA . SER A 1 76 ? -5.517 15.140 19.233 1.00 91.06 76 SER A CA 1
ATOM 576 C C . SER A 1 76 ? -6.483 14.333 18.370 1.00 91.06 76 SER A C 1
ATOM 578 O O . SER A 1 76 ? -6.088 13.335 17.773 1.00 91.06 76 SER A O 1
ATOM 580 N N . GLU A 1 77 ? -7.729 14.795 18.248 1.00 91.31 77 GLU A N 1
ATOM 581 C CA . GLU A 1 77 ? -8.754 14.177 17.395 1.00 91.31 77 GLU A CA 1
ATOM 582 C C . GLU A 1 77 ? -8.339 14.183 15.921 1.00 91.31 77 GLU A C 1
ATOM 584 O O . GLU A 1 77 ? -8.516 13.187 15.210 1.00 91.31 77 GLU A O 1
ATOM 589 N N . LEU A 1 78 ? -7.727 15.281 15.467 1.00 91.94 78 LEU A N 1
ATOM 590 C CA . LEU A 1 78 ? -7.147 15.359 14.136 1.00 91.94 78 LEU A CA 1
ATOM 591 C C . LEU A 1 78 ? -5.981 14.377 13.976 1.00 91.94 78 LEU A C 1
ATOM 593 O O . LEU A 1 78 ? -6.052 13.559 13.066 1.00 91.94 78 LEU A O 1
ATOM 597 N N . GLU A 1 79 ? -4.947 14.378 14.834 1.00 90.94 79 GLU A N 1
ATOM 598 C CA . GLU A 1 79 ? -3.827 13.420 14.702 1.00 90.94 79 GLU A CA 1
ATOM 599 C C . GLU A 1 79 ? -4.301 11.953 14.706 1.00 90.94 79 GLU A C 1
ATOM 601 O O . GLU A 1 79 ? -3.810 11.152 13.904 1.00 90.94 79 GLU A O 1
ATOM 606 N N . GLU A 1 80 ? -5.274 11.600 15.552 1.00 87.75 80 GLU A N 1
ATOM 607 C CA . GLU A 1 80 ? -5.839 10.246 15.626 1.00 87.75 80 GLU A CA 1
ATOM 608 C C . GLU A 1 80 ? -6.599 9.837 14.359 1.00 87.75 80 GLU A C 1
ATOM 610 O O . GLU A 1 80 ? -6.506 8.676 13.941 1.00 87.75 80 GLU A O 1
ATOM 615 N N . SER A 1 81 ? -7.297 10.776 13.712 1.00 89.56 81 SER A N 1
ATOM 616 C CA . SER A 1 81 ? -8.073 10.512 12.493 1.00 89.56 81 SER A CA 1
ATOM 617 C C . SER A 1 81 ? -7.196 9.959 11.360 1.00 89.56 81 SER A C 1
ATOM 619 O O . SER A 1 81 ? -7.594 9.039 10.640 1.00 89.56 81 SER A O 1
ATOM 621 N N . PHE A 1 82 ? -5.947 10.424 11.232 1.00 90.38 82 PHE A N 1
ATOM 622 C CA . PHE A 1 82 ? -5.041 10.015 10.148 1.00 90.38 82 PHE A CA 1
ATOM 623 C C . PHE A 1 82 ? -4.354 8.651 10.334 1.00 90.38 82 PHE A C 1
ATOM 625 O O . PHE A 1 82 ? -3.544 8.277 9.483 1.00 90.38 82 PHE A O 1
ATOM 632 N N . GLY A 1 83 ? -4.702 7.845 11.345 1.00 84.19 83 GLY A N 1
ATOM 633 C CA . GLY A 1 83 ? -4.110 6.512 11.579 1.00 84.19 83 GLY A CA 1
ATOM 634 C C . GLY A 1 83 ? -4.223 5.505 10.413 1.00 84.19 83 GLY A C 1
ATOM 635 O O . GLY A 1 83 ? -3.550 4.470 10.399 1.00 84.19 83 GLY A O 1
ATOM 636 N N . SER A 1 84 ? -5.058 5.796 9.408 1.00 84.62 84 SER A N 1
ATOM 637 C CA . SER A 1 84 ? -5.173 5.031 8.155 1.00 84.62 84 SER A CA 1
ATOM 638 C C . SER A 1 84 ? -4.221 5.488 7.037 1.00 84.62 84 SER A C 1
ATOM 640 O O . SER A 1 84 ? -3.921 4.703 6.136 1.00 84.62 84 SER A O 1
ATOM 642 N N . ASN A 1 85 ? -3.714 6.721 7.083 1.00 91.62 85 ASN A N 1
ATOM 643 C CA . ASN A 1 85 ? -2.834 7.283 6.061 1.00 91.62 85 ASN A CA 1
ATOM 644 C C . ASN A 1 85 ? -1.369 6.896 6.320 1.00 91.62 85 ASN A C 1
ATOM 646 O O . ASN A 1 85 ? -0.914 6.798 7.455 1.00 91.62 85 ASN A O 1
ATOM 650 N N . THR A 1 86 ? -0.595 6.669 5.257 1.00 93.12 86 THR A N 1
ATOM 651 C CA . THR A 1 86 ? 0.823 6.284 5.358 1.00 93.12 86 THR A CA 1
ATOM 652 C C . THR A 1 86 ? 1.682 7.174 4.466 1.00 93.12 86 THR A C 1
ATOM 654 O O . THR A 1 86 ? 1.348 7.415 3.308 1.00 93.12 86 THR A O 1
ATOM 657 N N . CYS A 1 87 ? 2.816 7.635 4.994 1.00 95.94 87 CYS A N 1
ATOM 658 C CA . CYS A 1 87 ? 3.891 8.253 4.227 1.00 95.94 87 CYS A CA 1
ATOM 659 C C . CYS A 1 87 ? 5.209 7.537 4.551 1.00 95.94 87 CYS A C 1
ATOM 661 O O . CYS A 1 87 ? 5.467 7.222 5.711 1.00 95.94 87 CYS A O 1
ATOM 663 N N . ARG A 1 88 ? 6.053 7.291 3.540 1.00 96.69 88 ARG A N 1
ATOM 664 C CA . ARG A 1 88 ? 7.404 6.725 3.728 1.00 96.69 88 ARG A CA 1
ATOM 665 C C . ARG A 1 88 ? 8.511 7.787 3.718 1.00 96.69 88 ARG A C 1
ATOM 667 O O . ARG A 1 88 ? 9.630 7.488 4.107 1.00 96.69 88 ARG A O 1
ATOM 674 N N . CYS A 1 89 ? 8.207 9.007 3.273 1.00 97.12 89 CYS A N 1
ATOM 675 C CA . CYS A 1 89 ? 9.203 10.037 2.966 1.00 97.12 89 CYS A CA 1
ATOM 676 C C . CYS A 1 89 ? 9.348 11.103 4.067 1.00 97.12 89 CYS A C 1
ATOM 678 O O . CYS A 1 89 ? 10.454 11.400 4.495 1.00 97.12 89 CYS A O 1
ATOM 680 N N . THR A 1 90 ? 8.239 11.675 4.545 1.00 95.50 90 THR A N 1
ATOM 681 C CA . THR A 1 90 ? 8.262 12.910 5.356 1.00 95.50 90 THR A CA 1
ATOM 682 C C . THR A 1 90 ? 8.519 12.712 6.848 1.00 95.50 90 THR A C 1
ATOM 684 O O . THR A 1 90 ? 8.578 13.691 7.583 1.00 95.50 90 THR A O 1
ATOM 687 N N . GLY A 1 9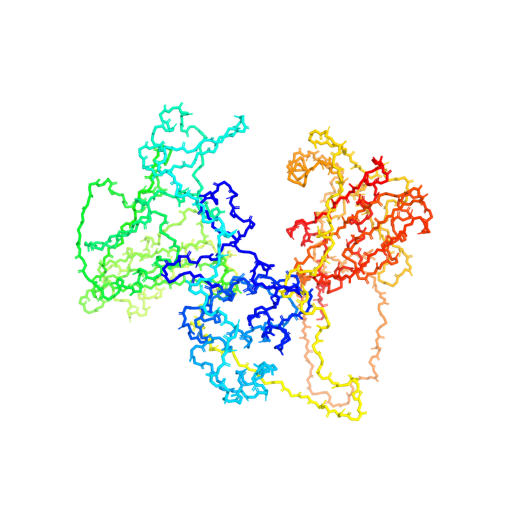1 ? 8.564 11.469 7.338 1.00 93.75 91 GLY A N 1
ATOM 688 C CA . GLY A 1 91 ? 8.546 11.198 8.782 1.00 93.75 91 GLY A CA 1
ATOM 689 C C . GLY A 1 91 ? 7.268 11.683 9.488 1.00 93.75 91 GLY A C 1
ATOM 690 O O . GLY A 1 91 ? 7.255 11.798 10.709 1.00 93.75 91 GLY A O 1
ATOM 691 N N . PHE A 1 92 ? 6.199 11.977 8.735 1.00 94.62 92 PHE A N 1
ATOM 692 C CA . PHE A 1 92 ? 4.909 12.536 9.174 1.00 94.62 92 PHE A CA 1
ATOM 693 C C . PHE A 1 92 ? 4.944 13.948 9.779 1.00 94.62 92 PHE A C 1
ATOM 695 O O . PHE A 1 92 ? 3.961 14.663 9.614 1.00 94.62 92 PHE A O 1
ATOM 702 N N . ARG A 1 93 ? 6.034 14.386 10.423 1.00 94.19 93 ARG A N 1
ATOM 703 C CA . ARG A 1 93 ? 6.116 15.660 11.164 1.00 94.19 93 ARG A CA 1
ATOM 704 C C . ARG A 1 93 ? 5.523 16.887 10.435 1.00 94.19 93 ARG A C 1
ATOM 706 O O . ARG A 1 93 ? 4.585 17.459 10.990 1.00 94.19 93 ARG A O 1
ATOM 713 N N . PRO A 1 94 ? 5.963 17.261 9.216 1.00 93.94 94 PRO A N 1
ATOM 714 C CA . PRO A 1 94 ? 5.413 18.421 8.503 1.00 93.94 94 PRO A CA 1
ATOM 715 C C . PRO A 1 94 ? 3.936 18.255 8.108 1.00 93.94 94 PRO A C 1
ATOM 717 O O . PRO A 1 94 ? 3.173 19.219 8.082 1.00 93.94 94 PRO A O 1
ATOM 720 N N . ILE A 1 95 ? 3.498 17.017 7.852 1.00 95.44 95 ILE A N 1
ATOM 721 C CA . ILE A 1 95 ? 2.094 16.711 7.548 1.00 95.44 95 ILE A CA 1
ATOM 722 C C . ILE A 1 95 ? 1.232 16.898 8.803 1.00 95.44 95 ILE A C 1
ATOM 724 O O . ILE A 1 95 ? 0.175 17.515 8.731 1.00 95.44 95 ILE A O 1
ATOM 728 N N . LEU A 1 96 ? 1.690 16.423 9.966 1.00 93.94 96 LEU A N 1
ATOM 729 C CA . LEU A 1 96 ? 0.975 16.604 11.232 1.00 93.94 96 LEU A CA 1
ATOM 730 C C . LEU A 1 96 ? 0.905 18.083 11.634 1.00 93.94 96 LEU A C 1
ATOM 732 O O . LEU A 1 96 ? -0.134 18.518 12.119 1.00 93.94 96 LEU A O 1
ATOM 736 N N . ASP A 1 97 ? 1.949 18.879 11.387 1.00 92.62 97 ASP A N 1
ATOM 737 C CA . ASP A 1 97 ? 1.900 20.333 11.614 1.00 92.62 97 ASP A CA 1
ATOM 738 C C . ASP A 1 97 ? 0.953 21.055 10.640 1.00 92.62 97 ASP A C 1
ATOM 740 O O . ASP A 1 97 ? 0.216 21.943 11.068 1.00 92.62 97 ASP A O 1
ATOM 744 N N . THR A 1 98 ? 0.860 20.596 9.384 1.00 93.38 98 THR A N 1
ATOM 745 C CA . THR A 1 98 ? -0.199 21.035 8.455 1.00 93.38 98 THR A CA 1
ATOM 746 C C . THR A 1 98 ? -1.583 20.754 9.042 1.00 93.38 98 THR A C 1
ATOM 748 O O . THR A 1 98 ? -2.415 21.654 9.118 1.00 93.38 98 THR A O 1
ATOM 751 N N . ILE A 1 99 ? -1.825 19.515 9.481 1.00 93.94 99 ILE A N 1
ATOM 752 C CA . ILE A 1 99 ? -3.108 19.061 10.032 1.00 93.94 99 ILE A CA 1
ATOM 753 C C . ILE A 1 99 ? -3.497 19.891 11.262 1.00 93.94 99 ILE A C 1
ATOM 755 O O . ILE A 1 99 ? -4.593 20.443 11.307 1.00 93.94 99 ILE A O 1
ATOM 759 N N . LYS A 1 100 ? -2.584 20.054 12.225 1.00 92.75 100 LYS A N 1
ATOM 760 C CA . LYS A 1 100 ? -2.833 20.816 13.460 1.00 92.75 100 LYS A CA 1
ATOM 761 C C . LYS A 1 100 ? -3.063 22.309 13.237 1.00 92.75 100 LYS A C 1
ATOM 763 O O . LYS A 1 100 ? -3.648 22.942 14.104 1.00 92.75 100 LYS A O 1
ATOM 768 N N . SER A 1 101 ? -2.673 22.873 12.091 1.00 92.88 101 SER A N 1
ATOM 769 C CA . SER A 1 101 ? -3.032 24.257 11.739 1.00 92.88 101 SER A CA 1
ATOM 770 C C . SER A 1 101 ? -4.541 24.463 11.517 1.00 92.88 101 SER A C 1
ATOM 772 O O . SER A 1 101 ? -5.004 25.602 11.524 1.00 92.88 101 SER A O 1
ATOM 774 N N . PHE A 1 102 ? -5.307 23.385 11.307 1.00 92.75 102 PHE A N 1
ATOM 775 C CA . PHE A 1 102 ? -6.770 23.401 11.174 1.00 92.75 102 PHE A CA 1
ATOM 776 C C . PHE A 1 102 ? -7.503 23.014 12.470 1.00 92.75 102 PHE A C 1
ATOM 778 O O . PHE A 1 102 ? -8.725 22.903 12.466 1.00 92.75 102 PHE A O 1
ATOM 785 N N . ALA A 1 103 ? -6.780 22.789 13.571 1.00 93.12 103 ALA A N 1
ATOM 786 C CA . ALA A 1 103 ? -7.385 22.452 14.853 1.00 93.12 103 ALA A CA 1
ATOM 787 C C . ALA A 1 103 ? -8.032 23.677 15.520 1.00 93.12 103 ALA A C 1
ATOM 789 O O . ALA A 1 103 ? -7.513 24.789 15.412 1.00 93.12 103 ALA A O 1
ATOM 790 N N . ILE A 1 104 ? -9.110 23.477 16.283 1.00 92.62 104 ILE A N 1
ATOM 791 C CA . ILE A 1 104 ? -9.743 24.568 17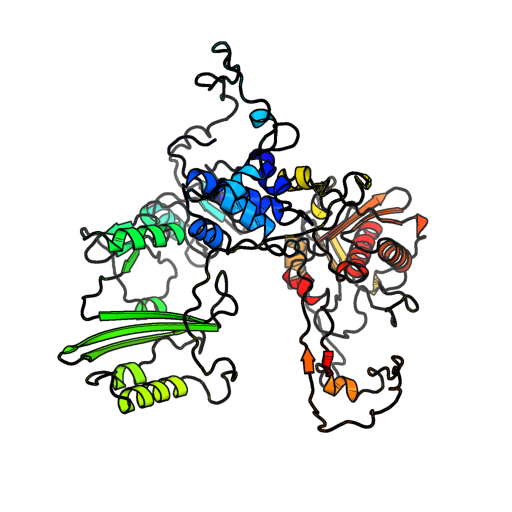.055 1.00 92.62 104 ILE A CA 1
ATOM 792 C C . ILE A 1 104 ? -8.833 25.140 18.157 1.00 92.62 104 ILE A C 1
ATOM 794 O O . ILE A 1 104 ? -8.991 26.287 18.566 1.00 92.62 104 ILE A O 1
ATOM 798 N N . ASP A 1 105 ? -7.869 24.344 18.620 1.00 93.19 105 ASP A N 1
ATOM 799 C CA . ASP A 1 105 ? -6.841 24.667 19.611 1.00 93.19 105 ASP A CA 1
ATOM 800 C C . ASP A 1 105 ? -5.465 24.953 18.969 1.00 93.19 105 ASP A C 1
ATOM 802 O O . ASP A 1 105 ? -4.437 24.918 19.648 1.00 93.19 105 ASP A O 1
ATOM 806 N N . ALA A 1 106 ? -5.425 25.251 17.662 1.00 89.38 106 ALA A N 1
ATOM 807 C CA . ALA A 1 106 ? -4.203 25.593 16.936 1.00 89.38 106 ALA A CA 1
ATOM 808 C C . ALA A 1 106 ? -3.464 26.793 17.555 1.00 89.38 106 ALA A C 1
ATOM 810 O O . ALA A 1 106 ? -4.044 27.860 17.769 1.00 89.38 106 ALA A O 1
ATOM 811 N N . SER A 1 107 ? -2.155 26.651 17.801 1.00 86.38 107 SER A N 1
ATOM 812 C CA . SER A 1 107 ? -1.369 27.761 18.344 1.00 86.38 107 SER A CA 1
ATOM 813 C C . SER A 1 107 ? -1.170 28.866 17.294 1.00 86.38 107 SER A C 1
ATOM 815 O O . SER A 1 107 ? -1.002 28.565 16.102 1.00 86.38 107 SER A O 1
ATOM 817 N N . PRO A 1 108 ? -1.128 30.151 17.699 1.00 82.69 108 PRO A N 1
ATOM 818 C CA . PRO A 1 108 ? -0.909 31.248 16.764 1.00 82.69 108 PRO A CA 1
ATOM 819 C C . PRO A 1 108 ? 0.386 31.118 15.954 1.00 82.69 108 PRO A C 1
ATOM 821 O O . PRO A 1 108 ? 0.395 31.527 14.795 1.00 82.69 108 PRO A O 1
ATOM 824 N N . GLU A 1 109 ? 1.460 30.525 16.497 1.00 80.69 109 GLU A N 1
ATOM 825 C CA . GLU A 1 109 ? 2.710 30.350 15.741 1.00 80.69 109 GLU A CA 1
ATOM 826 C C . GLU A 1 109 ? 2.568 29.331 14.603 1.00 80.69 109 GLU A C 1
ATOM 828 O O . GLU A 1 109 ? 3.170 29.512 13.543 1.00 80.69 109 GLU A O 1
ATOM 833 N N . ILE A 1 110 ? 1.766 28.274 14.790 1.00 81.62 110 ILE A N 1
ATOM 834 C CA . ILE A 1 110 ? 1.478 27.292 13.734 1.00 81.62 110 ILE A CA 1
ATOM 835 C C . ILE A 1 110 ? 0.678 27.971 12.617 1.00 81.62 110 ILE A C 1
ATOM 837 O O . ILE A 1 110 ? 1.043 27.848 11.450 1.00 81.62 110 ILE A O 1
ATOM 841 N N . CYS A 1 111 ? -0.356 28.744 12.954 1.00 78.19 111 CYS A N 1
ATOM 842 C CA . CYS A 1 111 ? -1.148 29.471 11.960 1.00 78.19 111 CYS A CA 1
ATOM 843 C C . CYS A 1 111 ? -0.318 30.537 11.216 1.00 78.19 111 CYS A C 1
ATOM 845 O O . CYS A 1 111 ? -0.383 30.630 9.994 1.00 78.19 111 CYS A O 1
ATOM 847 N N . GLN A 1 112 ? 0.537 31.290 11.919 1.00 71.38 112 GLN A N 1
ATOM 848 C CA . GLN A 1 112 ? 1.361 32.358 11.330 1.00 71.38 112 GLN A CA 1
ATOM 849 C C . GLN A 1 112 ? 2.459 31.876 10.369 1.00 71.38 112 GLN A C 1
ATOM 851 O O . GLN A 1 112 ? 2.970 32.694 9.595 1.00 71.38 112 GLN A O 1
ATOM 856 N N . LYS A 1 113 ? 2.822 30.582 10.385 1.00 69.25 113 LYS A N 1
ATOM 857 C CA . LYS A 1 113 ? 3.734 29.994 9.386 1.00 69.25 113 LYS A CA 1
ATOM 858 C C . LYS A 1 113 ? 3.159 30.024 7.969 1.00 69.25 113 LYS A C 1
ATOM 860 O O . LYS A 1 113 ? 3.939 30.025 7.023 1.00 69.25 113 LYS A O 1
ATOM 865 N N . VAL A 1 114 ? 1.833 30.078 7.819 1.00 62.28 114 VAL A N 1
ATOM 866 C CA . VAL A 1 114 ? 1.165 30.168 6.514 1.00 62.28 114 VAL A CA 1
ATOM 867 C C . VAL A 1 114 ? 0.276 31.405 6.476 1.00 62.28 114 VAL A C 1
ATOM 869 O O . VAL A 1 114 ? -0.945 31.306 6.511 1.00 62.28 114 VAL A O 1
ATOM 872 N N . ARG A 1 115 ? 0.913 32.578 6.406 1.00 50.06 115 ARG A N 1
ATOM 873 C CA . ARG A 1 115 ? 0.223 33.812 6.013 1.00 50.06 115 ARG A CA 1
ATOM 874 C C . ARG A 1 115 ? 0.026 33.820 4.506 1.00 50.06 115 ARG A C 1
ATOM 876 O O . ARG A 1 115 ? 1.006 33.688 3.769 1.00 50.06 115 ARG A O 1
ATOM 883 N N . ASP A 1 116 ? -1.212 33.989 4.059 1.00 48.31 116 ASP A N 1
ATOM 884 C CA . ASP A 1 116 ? -1.489 34.170 2.633 1.00 48.31 116 ASP A CA 1
ATOM 885 C C . ASP A 1 116 ? -0.945 35.539 2.170 1.00 48.31 116 ASP A C 1
ATOM 887 O O . ASP A 1 116 ? -0.842 36.495 2.947 1.00 48.31 116 ASP A O 1
ATOM 891 N N . ILE A 1 117 ? -0.600 35.670 0.890 1.00 44.25 117 ILE A N 1
ATOM 892 C CA . ILE A 1 117 ? -0.201 36.962 0.317 1.00 44.25 117 ILE A CA 1
ATOM 893 C C . ILE A 1 117 ? -1.372 37.961 0.341 1.00 44.25 117 ILE A C 1
ATOM 895 O O . ILE A 1 117 ? -1.153 39.169 0.463 1.00 44.25 117 ILE A O 1
ATOM 899 N N . GLU A 1 118 ? -2.609 37.448 0.325 1.00 48.31 118 GLU A N 1
ATOM 900 C CA . GLU A 1 118 ? -3.847 38.205 0.556 1.00 48.31 118 GLU A CA 1
ATOM 901 C C . GLU A 1 118 ? -3.955 38.767 1.994 1.00 48.31 118 GLU A C 1
ATOM 903 O O . GLU A 1 118 ? -4.635 39.769 2.208 1.00 48.31 118 GLU A O 1
ATOM 908 N N . GLU A 1 119 ? -3.259 38.181 2.977 1.00 45.56 119 GLU A N 1
ATOM 909 C CA . GLU A 1 119 ? -3.244 38.639 4.379 1.00 45.56 119 GLU A CA 1
ATOM 910 C C . GLU A 1 119 ? -2.093 39.613 4.682 1.00 45.56 119 GLU A C 1
ATOM 912 O O . GLU A 1 119 ? -2.195 40.435 5.596 1.00 45.56 119 GLU A O 1
ATOM 917 N N . LEU A 1 120 ? -0.994 39.546 3.919 1.00 44.72 120 LEU A N 1
ATOM 918 C CA . LEU A 1 120 ? 0.149 40.459 4.056 1.00 44.72 120 LEU A CA 1
ATOM 919 C C . LEU A 1 120 ? -0.201 41.889 3.625 1.00 44.72 120 LEU A C 1
ATOM 921 O O . LEU A 1 120 ? 0.196 42.851 4.285 1.00 44.72 120 LEU A O 1
ATOM 925 N N . ASN A 1 121 ? -0.995 42.030 2.564 1.00 39.22 121 ASN A N 1
ATOM 926 C CA . ASN A 1 121 ? -1.595 43.301 2.168 1.00 39.22 121 ASN A CA 1
ATOM 927 C C . ASN A 1 121 ? -2.916 43.495 2.919 1.00 39.22 121 ASN A C 1
ATOM 929 O O . ASN A 1 121 ? -3.991 43.414 2.326 1.00 39.22 121 ASN A O 1
ATOM 933 N N . GLY A 1 122 ? -2.820 43.728 4.233 1.00 34.91 122 GLY A N 1
ATOM 934 C CA . GLY A 1 122 ? -3.974 43.851 5.124 1.00 34.91 122 GLY A CA 1
ATOM 935 C C . GLY A 1 122 ? -5.071 44.723 4.512 1.00 34.91 122 GLY A C 1
ATOM 936 O O . GLY A 1 122 ? -4.823 45.886 4.194 1.00 34.91 122 GLY A O 1
ATOM 937 N N . CYS A 1 123 ? -6.261 44.136 4.329 1.00 34.75 123 CYS A N 1
ATOM 938 C CA . CYS A 1 123 ? -7.356 44.702 3.542 1.00 34.75 123 CYS A CA 1
ATOM 939 C C . CYS A 1 123 ? -7.731 46.109 4.035 1.00 34.75 123 CYS A C 1
ATOM 941 O O . CYS A 1 123 ? -8.477 46.297 5.003 1.00 34.75 123 CYS A O 1
ATOM 943 N N . SER A 1 124 ? -7.171 47.118 3.368 1.00 40.47 124 SER A N 1
ATOM 944 C CA . SER A 1 124 ? -7.339 48.522 3.699 1.00 40.47 124 SER A CA 1
ATOM 945 C C . SER A 1 124 ? -8.753 48.930 3.313 1.00 40.47 124 SER A C 1
ATOM 947 O O . SER A 1 124 ? -9.075 49.108 2.141 1.00 40.47 124 SER A O 1
ATOM 949 N N . LYS A 1 125 ? -9.613 49.008 4.337 1.00 38.09 125 LYS A N 1
ATOM 950 C CA . LYS A 1 125 ? -11.061 49.245 4.259 1.00 38.09 125 LYS A CA 1
ATOM 951 C C . LYS A 1 125 ? -11.458 50.187 3.119 1.00 38.09 125 LYS A C 1
ATOM 953 O O . LYS A 1 125 ? -11.506 51.402 3.297 1.00 38.09 125 LYS A O 1
ATOM 958 N N . ASN A 1 126 ? -11.879 49.601 2.005 1.00 34.56 126 ASN A N 1
ATOM 959 C CA . ASN A 1 126 ? -12.683 50.273 1.002 1.00 34.56 126 ASN A CA 1
ATOM 960 C C . ASN A 1 126 ? -14.040 49.551 0.985 1.00 34.56 126 ASN A C 1
ATOM 962 O O . ASN A 1 126 ? -14.147 48.470 0.408 1.00 34.56 126 ASN A O 1
ATOM 966 N N . PRO A 1 127 ? -15.075 50.063 1.683 1.00 40.41 127 PRO A N 1
ATOM 967 C CA . PRO A 1 127 ? -16.343 49.355 1.891 1.00 40.41 127 PRO A CA 1
ATOM 968 C C . PRO A 1 127 ? -17.254 49.389 0.647 1.00 40.41 127 PRO A C 1
ATOM 970 O O . PRO A 1 127 ? -18.465 49.582 0.754 1.00 40.41 127 PRO A O 1
ATOM 973 N N . ARG A 1 128 ? -16.679 49.241 -0.552 1.00 42.69 128 ARG A N 1
ATOM 974 C CA . ARG A 1 128 ? -17.392 49.156 -1.830 1.00 42.69 128 ARG A CA 1
ATOM 975 C C . ARG A 1 128 ? -16.726 48.121 -2.732 1.00 42.69 128 ARG A C 1
ATOM 977 O O . ARG A 1 128 ? -15.542 48.215 -3.027 1.00 42.69 128 ARG A O 1
ATOM 984 N N . ASN A 1 129 ? -17.545 47.182 -3.201 1.00 37.19 129 ASN A N 1
ATOM 985 C CA . ASN A 1 129 ? -17.239 46.170 -4.212 1.00 37.19 129 ASN A CA 1
ATOM 986 C C . ASN A 1 129 ? -16.142 45.162 -3.847 1.00 37.19 129 ASN A C 1
ATOM 988 O O . ASN A 1 129 ? -15.190 44.940 -4.591 1.00 37.19 129 ASN A O 1
ATOM 992 N N . CYS A 1 130 ? -16.407 44.404 -2.781 1.00 37.38 130 CYS A N 1
ATOM 993 C CA . CYS A 1 130 ? -16.071 42.986 -2.817 1.00 37.38 130 CYS A CA 1
ATOM 994 C C . CYS A 1 130 ? -16.766 42.359 -4.046 1.00 37.38 130 CYS A C 1
ATOM 996 O O . CYS A 1 130 ? -17.987 42.211 -4.054 1.00 37.38 130 CYS A O 1
ATOM 998 N N . GLN A 1 131 ? -16.003 42.055 -5.103 1.00 37.78 131 GLN A N 1
ATOM 999 C CA . GLN A 1 131 ? -16.481 41.291 -6.265 1.00 37.78 131 GLN A CA 1
ATOM 1000 C C . GLN A 1 131 ? -16.187 39.787 -6.164 1.00 37.78 131 GLN A C 1
ATOM 1002 O O . GLN A 1 131 ? -16.513 39.045 -7.091 1.00 37.78 131 GLN A O 1
ATOM 1007 N N . ARG A 1 132 ? -15.773 39.284 -4.985 1.00 38.50 132 ARG A N 1
ATOM 1008 C CA . ARG A 1 132 ? -16.380 38.019 -4.555 1.00 38.50 132 ARG A CA 1
ATOM 1009 C C . ARG A 1 132 ? -17.870 38.324 -4.419 1.00 38.50 132 ARG A C 1
ATOM 1011 O O . ARG A 1 132 ? -18.310 38.870 -3.408 1.00 38.50 132 ARG A O 1
ATOM 1018 N N . LYS A 1 133 ? -18.650 37.968 -5.446 1.00 30.92 133 LYS A N 1
ATOM 1019 C CA . LYS A 1 133 ? -20.036 37.581 -5.212 1.00 30.92 133 LYS A CA 1
ATOM 1020 C C . LYS A 1 133 ? -19.956 36.517 -4.111 1.00 30.92 133 LYS A C 1
ATOM 1022 O O . LYS A 1 133 ? -19.581 35.386 -4.394 1.00 30.92 133 LYS A O 1
ATOM 1027 N N . CYS A 1 134 ? -20.288 36.872 -2.870 1.00 42.16 134 CYS A N 1
ATOM 1028 C CA . CYS A 1 134 ? -20.879 35.905 -1.953 1.00 42.16 134 CYS A CA 1
ATOM 1029 C C . CYS A 1 134 ? -22.171 35.500 -2.648 1.00 42.16 134 CYS A C 1
ATOM 1031 O O . CYS A 1 134 ? -23.128 36.275 -2.693 1.00 42.16 134 CYS A O 1
ATOM 1033 N N . SER A 1 135 ? -22.105 34.399 -3.386 1.00 34.78 135 SER A N 1
ATOM 1034 C CA . SER A 1 135 ? -22.892 34.243 -4.595 1.00 34.78 135 SER A CA 1
ATOM 1035 C C . SER A 1 135 ? -24.241 33.605 -4.299 1.00 34.78 135 SER A C 1
ATOM 1037 O O . SER A 1 135 ? -24.591 32.557 -4.822 1.00 34.78 135 SER A O 1
ATOM 1039 N N . SER A 1 136 ? -25.058 34.340 -3.539 1.00 39.25 136 SER A N 1
ATOM 1040 C CA . SER A 1 136 ? -26.505 34.120 -3.427 1.00 39.25 136 SER A CA 1
ATOM 1041 C C . SER A 1 136 ? -27.245 34.215 -4.772 1.00 39.25 136 SER A C 1
ATOM 1043 O O . SER A 1 136 ? -28.429 33.921 -4.821 1.00 39.25 136 SER A O 1
ATOM 1045 N N . ASN A 1 137 ? -26.545 34.630 -5.840 1.00 34.81 137 ASN A N 1
ATOM 1046 C CA . ASN A 1 137 ? -26.849 34.380 -7.252 1.00 34.81 137 ASN A CA 1
ATOM 1047 C C . ASN A 1 137 ? -25.538 34.372 -8.076 1.00 34.81 137 ASN A C 1
ATOM 1049 O O . ASN A 1 137 ? -25.219 35.297 -8.843 1.00 34.81 137 ASN A O 1
ATOM 1053 N N . SER A 1 138 ? -24.721 33.336 -7.887 1.00 34.66 138 SER A N 1
ATOM 1054 C CA . SER A 1 138 ? -24.054 32.724 -9.039 1.00 34.66 138 SER A CA 1
ATOM 1055 C C . SER A 1 138 ? -25.053 31.769 -9.662 1.00 34.66 138 SER A C 1
ATOM 1057 O O . SER A 1 138 ? -25.703 31.014 -8.942 1.00 34.66 138 SER A O 1
ATOM 1059 N N . ASP A 1 139 ? -25.117 31.760 -10.986 1.00 36.28 139 ASP A N 1
ATOM 1060 C CA . ASP A 1 139 ? -25.622 30.613 -11.721 1.00 36.28 139 ASP A CA 1
ATOM 1061 C C . ASP A 1 139 ? -24.664 29.435 -11.474 1.00 36.28 139 ASP A C 1
ATOM 1063 O O . ASP A 1 139 ? -23.771 29.146 -12.262 1.00 36.28 139 ASP A O 1
ATOM 1067 N N . CYS A 1 140 ? -24.838 28.761 -10.332 1.00 35.59 140 CYS A N 1
ATOM 1068 C CA . CYS A 1 140 ? -24.275 27.438 -10.047 1.00 35.59 140 CYS A CA 1
ATOM 1069 C C . CYS A 1 140 ? -25.027 26.340 -10.824 1.00 35.59 140 CYS A C 1
ATOM 1071 O O . CYS A 1 140 ? -25.008 25.182 -10.429 1.00 35.59 140 CYS A O 1
ATOM 1073 N N . SER A 1 141 ? -25.721 26.696 -11.905 1.00 34.75 141 SER A N 1
ATOM 1074 C CA . SER A 1 141 ? -26.629 25.836 -12.664 1.00 34.75 141 SER A CA 1
ATOM 1075 C C . SER A 1 141 ? -25.927 24.857 -13.610 1.00 34.75 141 SER A C 1
ATOM 1077 O O . SER A 1 141 ? -26.608 24.021 -14.195 1.00 34.75 141 SER A O 1
ATOM 1079 N N . ASP A 1 142 ? -24.591 24.897 -13.696 1.00 31.97 142 ASP A N 1
ATOM 1080 C CA . ASP A 1 142 ? -23.770 23.823 -14.284 1.00 31.97 142 ASP A CA 1
ATOM 1081 C C . ASP A 1 142 ? -23.278 22.796 -13.243 1.00 31.97 142 ASP A C 1
ATOM 1083 O O . ASP A 1 142 ? -22.751 21.745 -13.610 1.00 31.97 142 ASP A O 1
ATOM 1087 N N . TRP A 1 143 ? -23.529 23.021 -11.945 1.00 35.66 143 TRP A N 1
ATOM 1088 C CA . TRP A 1 143 ? -23.638 21.898 -11.015 1.00 35.66 143 TRP A CA 1
ATOM 1089 C C . TRP A 1 143 ? -25.002 21.274 -11.254 1.00 35.66 143 TRP A C 1
ATOM 1091 O O . TRP A 1 143 ? -26.016 21.693 -10.689 1.00 35.66 143 TRP A O 1
ATOM 1101 N N . SER A 1 144 ? -25.029 20.259 -12.116 1.00 32.50 144 SER A N 1
ATOM 1102 C CA . SER A 1 144 ? -26.164 19.357 -12.195 1.00 32.50 144 SER A CA 1
ATOM 1103 C C . SER A 1 144 ? -26.286 18.631 -10.856 1.00 32.50 144 SER A C 1
ATOM 1105 O O . SER A 1 144 ? -25.726 17.546 -10.680 1.00 32.50 144 SER A O 1
ATOM 1107 N N . VAL A 1 145 ? -27.040 19.226 -9.924 1.00 34.31 145 VAL A N 1
ATOM 1108 C CA . VAL A 1 145 ? -27.707 18.488 -8.849 1.00 34.31 145 VAL A CA 1
ATOM 1109 C C . VAL A 1 145 ? -28.297 17.264 -9.527 1.00 34.31 145 VAL A C 1
ATOM 1111 O O . VAL A 1 145 ? -29.078 17.414 -10.471 1.00 34.31 145 VAL A O 1
ATOM 1114 N N . VAL A 1 146 ? -27.854 16.069 -9.126 1.00 38.06 146 VAL A N 1
ATOM 1115 C CA . VAL A 1 146 ? -28.323 14.823 -9.735 1.00 38.06 146 VAL A CA 1
ATOM 1116 C C . VAL A 1 146 ? -29.824 14.777 -9.491 1.00 38.06 146 VAL A C 1
ATOM 1118 O O . VAL A 1 146 ? -30.260 14.542 -8.366 1.00 38.06 146 VAL A O 1
ATOM 1121 N N . ALA A 1 147 ? -30.588 15.118 -10.534 1.00 38.69 147 ALA A N 1
ATOM 1122 C CA . ALA A 1 147 ? -31.995 15.465 -10.410 1.00 38.69 147 ALA A CA 1
ATOM 1123 C C . ALA A 1 147 ? -32.728 14.344 -9.682 1.00 38.69 147 ALA A C 1
ATOM 1125 O O . ALA A 1 147 ? -32.568 13.195 -10.101 1.00 38.69 147 ALA A O 1
ATOM 1126 N N . ASP A 1 148 ? -33.474 14.712 -8.625 1.00 41.69 148 ASP A N 1
ATOM 1127 C CA . ASP A 1 148 ? -34.144 13.827 -7.659 1.00 41.69 148 ASP A CA 1
ATOM 1128 C C . ASP A 1 148 ? -34.198 12.389 -8.160 1.00 41.69 148 ASP A C 1
ATOM 1130 O O . ASP A 1 148 ? -35.037 12.054 -9.010 1.00 41.69 148 ASP A O 1
ATOM 1134 N N . VAL A 1 149 ? -33.265 11.553 -7.681 1.00 45.62 149 VAL A N 1
ATOM 1135 C CA . VAL A 1 149 ? -33.218 10.141 -8.063 1.00 45.62 149 VAL A CA 1
ATOM 1136 C C . VAL A 1 149 ? -34.523 9.533 -7.584 1.00 45.62 149 VAL A C 1
ATOM 1138 O O . VAL A 1 149 ? -34.681 9.200 -6.409 1.00 45.62 149 VAL A O 1
ATOM 1141 N N . LYS A 1 150 ? -35.494 9.457 -8.503 1.00 45.84 150 LYS A N 1
ATOM 1142 C CA . LYS A 1 150 ? -36.834 8.955 -8.221 1.00 45.84 150 LYS A CA 1
ATOM 1143 C C . LYS A 1 150 ? -36.669 7.633 -7.495 1.00 45.84 150 LYS A C 1
ATOM 1145 O O . LYS A 1 150 ? -35.970 6.759 -8.007 1.00 45.84 150 LYS A O 1
ATOM 1150 N N . LYS A 1 151 ? -37.338 7.494 -6.345 1.00 50.06 151 LYS A N 1
ATOM 1151 C CA . LYS A 1 151 ? -37.471 6.231 -5.608 1.00 50.06 151 LYS A CA 1
ATOM 1152 C C . LYS A 1 151 ? -38.170 5.195 -6.495 1.00 50.06 151 LYS A C 1
ATOM 1154 O O . LYS A 1 151 ? -39.383 5.014 -6.434 1.00 50.06 151 LYS A O 1
ATOM 1159 N N . GLY A 1 152 ? -37.401 4.598 -7.395 1.00 57.94 152 GLY A N 1
ATOM 1160 C CA . GLY A 1 152 ? -37.774 3.454 -8.203 1.00 57.94 152 GLY A CA 1
ATOM 1161 C C . GLY A 1 152 ? -37.424 2.168 -7.469 1.00 57.94 152 GLY A C 1
ATOM 1162 O O . GLY A 1 152 ? -36.647 2.174 -6.517 1.00 57.94 152 GLY A O 1
ATOM 1163 N N . GLY A 1 153 ? -37.996 1.062 -7.940 1.00 65.19 153 GLY A N 1
ATOM 1164 C CA . GLY A 1 153 ? -37.629 -0.269 -7.463 1.00 65.19 153 GLY A CA 1
ATOM 1165 C C . GLY A 1 153 ? -36.160 -0.624 -7.752 1.00 65.19 153 GLY A C 1
ATOM 1166 O O . GLY A 1 153 ? -35.439 0.141 -8.403 1.00 65.19 153 GLY A O 1
ATOM 1167 N N . PRO A 1 154 ? -35.712 -1.804 -7.302 1.00 76.19 154 PRO A N 1
ATOM 1168 C CA . PRO A 1 154 ? -34.301 -2.160 -7.254 1.00 76.19 154 PRO A CA 1
ATOM 1169 C C . PRO A 1 154 ? -33.632 -2.114 -8.633 1.00 76.19 154 PRO A C 1
ATOM 1171 O O . PRO A 1 154 ? -34.093 -2.735 -9.598 1.00 76.19 154 PRO A O 1
ATOM 1174 N N . MET A 1 155 ? -32.505 -1.404 -8.731 1.00 82.94 155 MET A N 1
ATOM 1175 C CA . MET A 1 155 ? -31.734 -1.333 -9.974 1.00 82.94 155 MET A CA 1
ATOM 1176 C C . MET A 1 155 ? -31.031 -2.668 -10.218 1.00 82.94 155 MET A C 1
ATOM 1178 O O . MET A 1 155 ? -30.423 -3.229 -9.308 1.00 82.94 155 MET A O 1
ATOM 1182 N N . ARG A 1 156 ? -31.041 -3.155 -11.461 1.00 87.06 156 ARG A N 1
ATOM 1183 C CA . ARG A 1 156 ? -30.359 -4.393 -11.862 1.00 87.06 156 ARG A CA 1
ATOM 1184 C C . ARG A 1 156 ? -29.356 -4.121 -12.975 1.00 87.06 156 ARG A C 1
ATOM 1186 O O . ARG A 1 156 ? -29.727 -3.614 -14.029 1.00 87.06 156 ARG A O 1
ATOM 1193 N N . PHE A 1 157 ? -28.131 -4.596 -12.786 1.00 86.19 157 PHE A N 1
ATOM 1194 C CA . PHE A 1 157 ? -27.094 -4.647 -13.813 1.00 86.19 157 PHE A CA 1
ATOM 1195 C C . PHE A 1 157 ? -26.738 -6.114 -14.080 1.00 86.19 157 PHE A C 1
ATOM 1197 O O . PHE A 1 157 ? -26.414 -6.857 -13.151 1.00 86.19 157 PHE A O 1
ATOM 1204 N N . ASP A 1 158 ? -26.834 -6.558 -15.335 1.00 86.62 158 ASP A N 1
ATOM 1205 C CA . ASP A 1 158 ? -26.564 -7.948 -15.722 1.00 86.62 158 ASP A CA 1
ATOM 1206 C C . ASP A 1 158 ? -25.257 -8.051 -16.513 1.00 86.62 158 ASP A C 1
ATOM 1208 O O . ASP A 1 158 ? -25.119 -7.480 -17.592 1.00 86.62 158 ASP A O 1
ATOM 1212 N N . TYR A 1 159 ? -24.307 -8.810 -15.973 1.00 84.00 159 TYR A N 1
ATOM 1213 C CA . TYR A 1 159 ? -23.005 -9.113 -16.568 1.00 84.00 159 TYR A CA 1
ATOM 1214 C C . TYR A 1 159 ? -22.916 -10.611 -16.927 1.00 84.00 159 TYR A C 1
ATOM 1216 O O . TYR A 1 159 ? -21.867 -11.252 -16.806 1.00 84.00 159 TYR A O 1
ATOM 1224 N N . GLY A 1 160 ? -24.049 -11.211 -17.308 1.00 83.19 160 GLY A N 1
ATOM 1225 C CA . GLY A 1 160 ? -24.177 -12.616 -17.687 1.00 83.19 160 GLY A CA 1
ATOM 1226 C C . GLY A 1 160 ? -24.082 -13.547 -16.480 1.00 83.19 160 GLY A C 1
ATOM 1227 O O . GLY A 1 160 ? -25.092 -13.874 -15.851 1.00 83.19 160 GLY A O 1
ATOM 1228 N N . LYS A 1 161 ? -22.860 -13.983 -16.147 1.00 79.31 161 LYS A N 1
ATOM 1229 C CA . LYS A 1 161 ? -22.594 -14.867 -14.992 1.00 79.31 161 LYS A CA 1
ATOM 1230 C C . LYS A 1 161 ? -22.756 -14.166 -13.644 1.00 79.31 161 LYS A C 1
ATOM 1232 O O . LYS A 1 161 ? -22.991 -14.835 -12.646 1.00 79.31 161 LYS A O 1
ATOM 1237 N N . HIS A 1 162 ? -22.628 -12.843 -13.615 1.00 85.19 162 HIS A N 1
ATOM 1238 C CA . HIS A 1 162 ? -22.795 -12.037 -12.411 1.00 85.19 162 HIS A CA 1
ATOM 1239 C C . HIS A 1 162 ? -23.921 -11.029 -12.625 1.00 85.19 162 HIS A C 1
ATOM 1241 O O . HIS A 1 162 ? -24.062 -10.476 -13.713 1.00 85.19 162 HIS A O 1
ATOM 1247 N N . LYS A 1 163 ? -24.720 -10.795 -11.587 1.00 87.69 163 LYS A N 1
ATOM 1248 C CA . LYS A 1 163 ? -25.798 -9.803 -11.563 1.00 87.69 163 LYS A CA 1
ATOM 1249 C C . LYS A 1 163 ? -25.597 -8.952 -10.320 1.00 87.69 163 LYS A C 1
ATOM 1251 O O . LYS A 1 163 ? -25.346 -9.503 -9.252 1.00 87.69 163 LYS A O 1
ATOM 1256 N N . PHE A 1 164 ? -25.670 -7.638 -10.473 1.00 87.38 164 PHE A N 1
ATOM 1257 C CA . PHE A 1 164 ? -25.625 -6.694 -9.363 1.00 87.38 164 PHE A CA 1
ATOM 1258 C C . PHE A 1 164 ? -27.015 -6.095 -9.181 1.00 87.38 164 PHE A C 1
ATOM 1260 O O . PHE A 1 164 ? -27.650 -5.703 -10.163 1.00 87.38 164 PHE A O 1
ATOM 1267 N N . PHE A 1 165 ? -27.467 -6.028 -7.934 1.00 86.12 165 PHE A N 1
ATOM 1268 C CA . PHE A 1 165 ? -28.744 -5.441 -7.559 1.00 86.12 165 PHE A CA 1
ATOM 1269 C C . PHE A 1 165 ? -28.490 -4.324 -6.550 1.00 86.12 165 PHE A C 1
ATOM 1271 O O . PHE A 1 165 ? -27.855 -4.564 -5.525 1.00 86.12 165 PHE A O 1
ATOM 1278 N N . LYS A 1 166 ? -28.980 -3.118 -6.842 1.00 82.50 166 LYS A N 1
ATOM 1279 C CA . LYS A 1 166 ? -29.042 -2.014 -5.883 1.00 82.50 166 LYS A CA 1
ATOM 1280 C C . LYS A 1 166 ? -30.460 -1.995 -5.318 1.00 82.50 166 LYS A C 1
ATOM 1282 O O . LYS A 1 166 ? -31.402 -1.748 -6.065 1.00 82.50 166 LYS A O 1
ATOM 1287 N N . VAL A 1 167 ? -30.589 -2.354 -4.046 1.00 8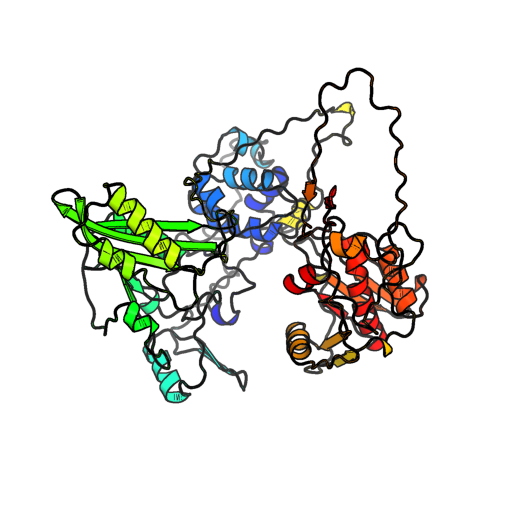0.00 167 VAL A N 1
ATOM 1288 C CA . VAL A 1 167 ? -31.858 -2.522 -3.322 1.00 80.00 167 VAL A CA 1
ATOM 1289 C C . VAL A 1 167 ? -32.038 -1.393 -2.315 1.00 80.00 167 VAL A C 1
ATOM 1291 O O . VAL A 1 167 ? -31.045 -0.891 -1.784 1.00 80.00 167 VAL A O 1
ATOM 1294 N N . TYR A 1 168 ? -33.289 -1.018 -2.058 1.00 75.75 168 TYR A N 1
ATOM 1295 C CA . TYR A 1 168 ? -33.631 0.079 -1.149 1.00 75.75 168 TYR A CA 1
ATOM 1296 C C . TYR A 1 168 ? -34.472 -0.401 0.039 1.00 75.75 168 TYR A C 1
ATOM 1298 O O . TYR A 1 168 ? -34.271 0.079 1.153 1.00 75.75 168 TYR A O 1
ATOM 1306 N N . GLU A 1 169 ? -35.334 -1.400 -0.173 1.00 70.94 169 GLU A N 1
ATOM 1307 C CA . GLU A 1 169 ? -36.162 -2.013 0.870 1.00 70.94 169 GLU A CA 1
ATOM 1308 C C . GLU A 1 169 ? -35.693 -3.445 1.199 1.00 70.94 169 GLU A C 1
ATOM 1310 O O . GLU A 1 169 ? -34.985 -4.088 0.418 1.00 70.94 169 GLU A O 1
ATOM 1315 N N . ILE A 1 170 ? -36.086 -3.971 2.366 1.00 69.88 170 ILE A N 1
ATOM 1316 C CA . ILE A 1 170 ? -35.710 -5.333 2.792 1.00 69.88 170 ILE A CA 1
ATOM 1317 C C . ILE A 1 170 ? -36.420 -6.392 1.932 1.00 69.88 170 ILE A C 1
ATOM 1319 O O . ILE A 1 170 ? -35.832 -7.415 1.569 1.00 69.88 170 ILE A O 1
ATOM 1323 N N . GLU A 1 171 ? -37.675 -6.139 1.572 1.00 71.62 171 GLU A N 1
ATOM 1324 C CA . GLU A 1 171 ? -38.520 -7.017 0.764 1.00 71.62 171 GLU A CA 1
ATOM 1325 C C . GLU A 1 171 ? -37.889 -7.329 -0.602 1.00 71.62 171 GLU A C 1
ATOM 1327 O O . GLU A 1 171 ? -37.924 -8.489 -1.026 1.00 71.62 171 GLU A O 1
ATOM 1332 N N . ASP A 1 172 ? -37.225 -6.345 -1.228 1.00 77.75 172 ASP A N 1
ATOM 1333 C CA . ASP A 1 172 ? -36.514 -6.496 -2.506 1.00 77.75 172 ASP A CA 1
ATOM 1334 C C . ASP A 1 172 ? -35.454 -7.609 -2.446 1.00 77.75 172 ASP A C 1
ATOM 1336 O O . ASP A 1 172 ? -35.304 -8.387 -3.392 1.00 77.75 172 ASP A O 1
ATOM 1340 N N . ILE A 1 173 ? -34.720 -7.712 -1.330 1.00 79.12 173 ILE A N 1
ATOM 1341 C CA . ILE A 1 173 ? -33.682 -8.736 -1.123 1.00 79.12 173 ILE A CA 1
ATOM 1342 C C . ILE A 1 173 ? -34.323 -10.121 -1.132 1.00 79.12 173 ILE A C 1
ATOM 1344 O O . ILE A 1 173 ? -33.855 -11.032 -1.819 1.00 79.12 173 ILE A O 1
ATOM 1348 N N . PHE A 1 174 ? -35.419 -10.282 -0.390 1.00 77.88 174 PHE A N 1
ATOM 1349 C CA . PHE A 1 174 ? -36.114 -11.557 -0.308 1.00 77.88 174 PHE A CA 1
ATOM 1350 C C . PHE A 1 174 ? -36.828 -11.915 -1.619 1.00 77.88 174 PHE A C 1
ATOM 1352 O O . PHE A 1 174 ? -36.902 -13.099 -1.949 1.00 77.88 174 PHE A O 1
ATOM 1359 N N . ASP A 1 175 ? -37.289 -10.941 -2.409 1.00 81.19 175 ASP A N 1
ATOM 1360 C CA . ASP A 1 175 ? -37.778 -11.183 -3.773 1.00 81.19 175 ASP A CA 1
ATOM 1361 C C . ASP A 1 175 ? -36.661 -11.599 -4.736 1.00 81.19 175 ASP A C 1
ATOM 1363 O O . ASP A 1 175 ? -36.860 -12.495 -5.561 1.00 81.19 175 ASP A O 1
ATOM 1367 N N . ILE A 1 176 ? -35.462 -11.028 -4.605 1.00 84.94 176 ILE A N 1
ATOM 1368 C CA . ILE A 1 176 ? -34.273 -11.470 -5.346 1.00 84.94 176 ILE A CA 1
ATOM 1369 C C . ILE A 1 176 ? -33.915 -12.914 -4.964 1.00 84.94 176 ILE A C 1
ATOM 1371 O O . ILE A 1 176 ? -33.741 -13.739 -5.863 1.00 84.94 176 ILE A O 1
ATOM 1375 N N . PHE A 1 177 ? -33.886 -13.260 -3.673 1.00 83.69 177 PHE A N 1
ATOM 1376 C CA . PHE A 1 177 ? -33.641 -14.636 -3.213 1.00 83.69 177 PHE A CA 1
ATOM 1377 C C . PHE A 1 177 ? -34.710 -15.616 -3.722 1.00 83.69 177 PHE A C 1
ATOM 1379 O O . PHE A 1 177 ? -34.368 -16.671 -4.257 1.00 83.69 177 PHE A O 1
ATOM 1386 N N . ARG A 1 178 ? -36.001 -15.253 -3.654 1.00 83.38 178 ARG A N 1
ATOM 1387 C CA . ARG A 1 178 ? -37.106 -16.050 -4.226 1.00 83.38 178 ARG A CA 1
ATOM 1388 C C . ARG A 1 178 ? -36.956 -16.278 -5.734 1.00 83.38 178 ARG A C 1
ATOM 1390 O O . ARG A 1 178 ? -37.361 -17.324 -6.233 1.00 83.38 178 ARG A O 1
ATOM 1397 N N . LYS A 1 179 ? -36.413 -15.300 -6.465 1.00 86.06 179 LYS A N 1
ATOM 1398 C CA . LYS A 1 179 ? -36.352 -15.298 -7.935 1.00 86.06 179 LYS A CA 1
ATOM 1399 C C . LYS A 1 179 ? -35.092 -15.932 -8.524 1.00 86.06 179 LYS A C 1
ATOM 1401 O O . LYS A 1 179 ? -35.163 -16.470 -9.628 1.00 86.06 179 LYS A O 1
ATOM 1406 N N . TYR A 1 180 ? -33.953 -15.831 -7.841 1.00 85.12 180 TYR A N 1
ATOM 1407 C CA . TYR A 1 180 ? -32.650 -16.285 -8.350 1.00 85.12 180 TYR A CA 1
ATOM 1408 C C . TYR A 1 180 ? -31.998 -17.394 -7.510 1.00 85.12 180 TYR A C 1
ATOM 1410 O O . TYR A 1 180 ? -30.951 -17.895 -7.916 1.00 85.12 180 TYR A O 1
ATOM 1418 N N . GLY A 1 181 ? -32.610 -17.794 -6.391 1.00 81.00 181 GLY A N 1
ATOM 1419 C CA . GLY A 1 181 ? -32.041 -18.750 -5.441 1.00 81.00 181 GLY A CA 1
ATOM 1420 C C . GLY A 1 181 ? -31.074 -18.102 -4.446 1.00 81.00 181 GLY A C 1
ATOM 1421 O O . GLY A 1 181 ? -30.760 -16.911 -4.535 1.00 81.00 181 GLY A O 1
ATOM 1422 N N . VAL A 1 182 ? -30.609 -18.905 -3.488 1.00 79.56 182 VAL A N 1
ATOM 1423 C CA . VAL A 1 182 ? -29.654 -18.501 -2.433 1.00 79.56 182 VAL A CA 1
ATOM 1424 C C . VAL A 1 182 ? -28.298 -19.210 -2.553 1.00 79.56 182 VAL A C 1
ATOM 1426 O O . VAL A 1 182 ? -27.342 -18.825 -1.889 1.00 79.56 182 VAL A O 1
ATOM 1429 N N . ASP A 1 183 ? -28.173 -20.136 -3.503 1.00 75.62 183 ASP A N 1
ATOM 1430 C CA . ASP A 1 183 ? -27.019 -21.010 -3.735 1.00 75.62 183 ASP A CA 1
ATOM 1431 C C . ASP A 1 183 ? -25.696 -20.246 -3.972 1.00 75.62 183 ASP A C 1
ATOM 1433 O O . ASP A 1 183 ? -24.601 -20.782 -3.790 1.00 75.62 183 ASP A O 1
ATOM 1437 N N . SER A 1 184 ? -25.770 -19.001 -4.465 1.00 80.38 184 SER A N 1
ATOM 1438 C CA . SER A 1 184 ? -24.595 -18.179 -4.777 1.00 80.38 184 SER A CA 1
ATOM 1439 C C . SER A 1 184 ? -24.918 -16.678 -4.857 1.00 80.38 184 SER A C 1
ATOM 1441 O O . SER A 1 184 ? -24.973 -16.100 -5.949 1.00 80.38 184 SER A O 1
ATOM 1443 N N . TYR A 1 185 ? -25.042 -16.014 -3.705 1.00 81.00 185 TYR A N 1
ATOM 1444 C CA . TYR A 1 185 ? -25.115 -14.548 -3.599 1.00 81.00 185 TYR A CA 1
ATOM 1445 C C . TYR A 1 185 ? -23.946 -13.949 -2.801 1.00 81.00 185 TYR A C 1
ATOM 1447 O O . TYR A 1 185 ? -23.201 -14.633 -2.098 1.00 81.00 185 TYR A O 1
ATOM 1455 N N . MET A 1 186 ? -23.775 -12.633 -2.924 1.00 78.50 186 MET A N 1
ATOM 1456 C CA . MET A 1 186 ? -22.896 -11.841 -2.070 1.00 78.50 186 MET A CA 1
ATOM 1457 C C . MET A 1 186 ? -23.562 -10.498 -1.802 1.00 78.50 186 MET A C 1
ATOM 1459 O O . MET A 1 186 ? -23.900 -9.775 -2.734 1.00 78.50 186 MET A O 1
ATOM 1463 N N . LEU A 1 187 ? -23.716 -10.181 -0.524 1.00 77.56 187 LEU A N 1
ATOM 1464 C CA . LEU A 1 187 ? -24.072 -8.851 -0.056 1.00 77.56 187 LEU A CA 1
ATOM 1465 C C . LEU A 1 187 ? -22.775 -8.004 -0.053 1.00 77.56 187 LEU A C 1
ATOM 1467 O O . LEU A 1 187 ? -21.737 -8.503 0.390 1.00 77.56 187 LEU A O 1
ATOM 1471 N N . VAL A 1 188 ? -22.792 -6.775 -0.591 1.00 69.94 188 VAL A N 1
ATOM 1472 C CA . VAL A 1 188 ? -21.673 -5.811 -0.485 1.00 69.94 188 VAL A CA 1
ATOM 1473 C C . VAL A 1 188 ? -22.084 -4.488 0.197 1.00 69.94 188 VAL A C 1
ATOM 1475 O O . VAL A 1 188 ? -22.900 -3.739 -0.339 1.00 69.94 188 VAL A O 1
ATOM 1478 N N . ASP A 1 189 ? -21.440 -4.166 1.329 1.00 66.19 189 ASP A N 1
ATOM 1479 C CA . ASP A 1 189 ? -21.459 -2.848 1.989 1.00 66.19 189 ASP A CA 1
ATOM 1480 C C . ASP A 1 189 ? -20.058 -2.483 2.478 1.00 66.19 189 ASP A C 1
ATOM 1482 O O . ASP A 1 189 ? -19.311 -3.352 2.935 1.00 66.19 189 ASP A O 1
ATOM 1486 N N . GLY A 1 190 ? -19.657 -1.225 2.273 1.00 60.09 190 GLY A N 1
ATOM 1487 C CA . GLY A 1 190 ? -18.295 -0.698 2.436 1.00 60.09 190 GLY A CA 1
ATOM 1488 C C . GLY A 1 190 ? -17.208 -1.379 1.580 1.00 60.09 190 GLY A C 1
ATOM 1489 O O . GLY A 1 190 ? -16.145 -0.803 1.358 1.00 60.09 190 GLY A O 1
ATOM 1490 N N . ASN A 1 191 ? -17.455 -2.609 1.115 1.00 71.62 191 ASN A N 1
ATOM 1491 C CA . ASN A 1 191 ? -16.551 -3.545 0.444 1.00 71.62 191 ASN A CA 1
ATOM 1492 C C . ASN A 1 191 ? -15.208 -3.776 1.178 1.00 71.62 191 ASN A C 1
ATOM 1494 O O . ASN A 1 191 ? -14.232 -4.265 0.609 1.00 71.62 191 ASN A O 1
ATOM 1498 N N . THR A 1 192 ? -15.167 -3.445 2.471 1.00 53.69 192 THR A N 1
ATOM 1499 C CA . THR A 1 192 ? -14.157 -3.882 3.446 1.00 53.69 192 THR A CA 1
ATOM 1500 C C . THR A 1 192 ? -14.498 -5.273 4.002 1.00 53.69 192 THR A C 1
ATOM 1502 O O . THR A 1 192 ? -13.602 -6.006 4.423 1.00 53.69 192 THR A O 1
ATOM 1505 N N . ALA A 1 193 ? -15.785 -5.642 3.949 1.00 43.53 193 ALA A N 1
ATOM 1506 C CA . ALA A 1 193 ? -16.369 -6.965 4.165 1.00 43.53 193 ALA A CA 1
ATOM 1507 C C . ALA A 1 193 ? -17.664 -7.102 3.312 1.00 43.53 193 ALA A C 1
ATOM 1509 O O . ALA A 1 193 ? -17.819 -6.389 2.321 1.00 43.53 193 ALA A O 1
ATOM 1510 N N . LYS A 1 194 ? -18.570 -8.033 3.656 1.00 45.19 194 LYS A N 1
ATOM 1511 C CA . LYS A 1 194 ? -19.838 -8.327 2.949 1.00 45.19 194 LYS A CA 1
ATOM 1512 C C . LYS A 1 194 ? -21.066 -7.888 3.800 1.00 45.19 194 LYS A C 1
ATOM 1514 O O . LYS A 1 194 ? -21.195 -8.480 4.863 1.00 45.19 194 LYS A O 1
ATOM 1519 N N . ASP A 1 195 ? -21.938 -6.953 3.364 1.00 49.50 195 ASP A N 1
ATOM 1520 C CA . ASP A 1 195 ? -23.365 -6.759 3.803 1.00 49.50 195 ASP A CA 1
ATOM 1521 C C . ASP A 1 195 ? -24.165 -5.820 2.835 1.00 49.50 195 ASP A C 1
ATOM 1523 O O . ASP A 1 195 ? -23.962 -5.987 1.648 1.00 49.50 195 ASP A O 1
ATOM 1527 N N . ILE A 1 196 ? -25.081 -4.894 3.188 1.00 48.84 196 ILE A N 1
ATOM 1528 C CA . ILE A 1 196 ? -25.929 -4.148 2.198 1.00 48.84 196 ILE A CA 1
ATOM 1529 C C . ILE A 1 196 ? -26.004 -2.614 2.397 1.00 48.84 196 ILE A C 1
ATOM 1531 O O . ILE A 1 196 ? -26.667 -2.112 3.304 1.00 48.84 196 ILE A O 1
ATOM 1535 N N . SER A 1 197 ? -25.427 -1.845 1.462 1.00 51.97 197 SER A N 1
ATOM 1536 C CA . SER A 1 197 ? -25.084 -0.427 1.687 1.00 51.97 197 SER A CA 1
ATOM 1537 C C . SER A 1 197 ? -26.200 0.623 1.715 1.00 51.97 197 SER A C 1
ATOM 1539 O O . SER A 1 197 ? -25.916 1.746 2.128 1.00 51.97 197 SER A O 1
ATOM 1541 N N . GLU A 1 198 ? -27.424 0.357 1.244 1.00 53.09 198 GLU A N 1
ATOM 1542 C CA . GLU A 1 198 ? -28.452 1.417 1.079 1.00 53.09 198 GLU A CA 1
ATOM 1543 C C . GLU A 1 198 ? -29.851 1.095 1.610 1.00 53.09 198 GLU A C 1
ATOM 1545 O O . GLU A 1 198 ? -30.756 1.921 1.508 1.00 53.09 198 GLU A O 1
ATOM 1550 N N . VAL A 1 199 ? -30.020 -0.044 2.280 1.00 55.59 199 VAL A N 1
ATOM 1551 C CA . VAL A 1 199 ? -31.267 -0.327 2.994 1.00 55.59 199 VAL A CA 1
ATOM 1552 C C . VAL A 1 199 ? -31.268 0.462 4.301 1.00 55.59 199 VAL A C 1
ATOM 1554 O O . VAL A 1 199 ? -30.576 0.105 5.255 1.00 55.59 199 VAL A O 1
ATOM 1557 N N . MET A 1 200 ? -32.047 1.545 4.357 1.00 52.97 200 MET A N 1
ATOM 1558 C CA . MET A 1 200 ? -32.069 2.461 5.509 1.00 52.97 200 MET A CA 1
ATOM 1559 C C . MET A 1 200 ? -32.421 1.760 6.828 1.00 52.97 200 MET A C 1
ATOM 1561 O O . MET A 1 200 ? -31.842 2.089 7.860 1.00 52.97 200 MET A O 1
ATOM 1565 N N . ALA A 1 201 ? -33.285 0.742 6.791 1.00 52.62 201 ALA A N 1
ATOM 1566 C CA . ALA A 1 201 ? -33.638 -0.078 7.953 1.00 52.62 201 ALA A CA 1
ATOM 1567 C C . ALA A 1 201 ? -32.465 -0.902 8.534 1.00 52.62 201 ALA A C 1
ATOM 1569 O O . ALA A 1 201 ? -32.550 -1.362 9.668 1.00 52.62 201 ALA A O 1
ATOM 1570 N N . LEU A 1 202 ? -31.363 -1.076 7.792 1.00 57.56 202 LEU A N 1
ATOM 1571 C CA . LEU A 1 202 ? -30.120 -1.682 8.295 1.00 57.56 202 LEU A CA 1
ATOM 1572 C C . LEU A 1 202 ? -29.129 -0.632 8.830 1.00 57.56 202 LEU A C 1
ATOM 1574 O O . LEU A 1 202 ? -28.130 -1.002 9.440 1.00 57.56 202 LEU A O 1
ATOM 1578 N N . LYS A 1 203 ? -29.390 0.666 8.619 1.00 63.69 203 LYS A N 1
ATOM 1579 C CA . LYS A 1 203 ? -28.568 1.797 9.095 1.00 63.69 203 LYS A CA 1
ATOM 1580 C C . LYS A 1 203 ? -29.166 2.539 10.289 1.00 63.69 203 LYS A C 1
ATOM 1582 O O . LYS A 1 203 ? -28.494 3.369 10.895 1.00 63.69 203 LYS A O 1
ATOM 1587 N N . THR A 1 204 ? -30.422 2.272 10.628 1.00 62.75 204 THR A N 1
ATOM 1588 C CA . THR A 1 204 ? -31.044 2.790 11.847 1.00 62.75 204 THR A CA 1
ATOM 1589 C C . THR A 1 204 ? -30.392 2.191 13.089 1.00 62.75 204 THR A C 1
ATOM 1591 O O . THR A 1 204 ? -30.037 1.014 13.116 1.00 62.75 204 THR A O 1
ATOM 1594 N N . TYR A 1 205 ? -30.293 2.989 14.145 1.00 60.28 205 TYR A N 1
ATOM 1595 C CA . TYR A 1 205 ? -30.062 2.512 15.502 1.00 60.28 205 TYR A CA 1
ATOM 1596 C C . TYR A 1 205 ? -31.268 2.892 16.359 1.00 60.28 205 TYR A C 1
ATOM 1598 O O . TYR A 1 205 ? -31.911 3.910 16.099 1.00 60.28 205 TYR A O 1
ATOM 1606 N N . ASP A 1 206 ? -31.549 2.093 17.382 1.00 58.78 206 ASP A N 1
ATOM 1607 C CA . ASP A 1 206 ? -32.597 2.379 18.355 1.00 58.78 206 ASP A CA 1
ATOM 1608 C C . ASP A 1 206 ? -32.075 2.224 19.787 1.00 58.78 206 ASP A C 1
ATOM 1610 O O . ASP A 1 206 ? -31.175 1.426 20.082 1.00 58.78 206 ASP A O 1
ATOM 1614 N N . TYR A 1 207 ? -32.619 3.041 20.678 1.00 57.28 207 TYR A N 1
ATOM 1615 C CA . TYR A 1 207 ? -32.187 3.166 22.059 1.00 57.28 207 TYR A CA 1
ATOM 1616 C C . TYR A 1 207 ? -33.218 2.538 22.971 1.00 57.28 207 TYR A C 1
ATOM 1618 O O . TYR A 1 207 ? -34.179 3.198 23.321 1.00 57.28 207 TYR A O 1
ATOM 1626 N N . ASP A 1 208 ? -32.986 1.312 23.432 1.00 64.50 208 ASP A N 1
ATOM 1627 C CA . ASP A 1 208 ? -34.032 0.471 24.015 1.00 64.50 208 ASP A CA 1
ATOM 1628 C C . ASP A 1 208 ? -33.750 0.059 25.472 1.00 64.50 208 ASP A C 1
ATOM 1630 O O . ASP A 1 208 ? -33.052 0.760 26.215 1.00 64.50 208 ASP A O 1
ATOM 1634 N N . GLN A 1 209 ? -34.261 -1.101 25.909 1.00 50.12 209 GLN A N 1
ATOM 1635 C CA . GLN A 1 209 ? -33.589 -1.834 26.992 1.00 50.12 209 GLN A CA 1
ATOM 1636 C C . GLN A 1 209 ? -32.134 -2.136 26.632 1.00 50.12 209 GLN A C 1
ATOM 1638 O O . GLN A 1 209 ? -31.278 -2.039 27.500 1.00 50.12 209 GLN A O 1
ATOM 1643 N N . ASN A 1 210 ? -31.873 -2.464 25.364 1.00 52.84 210 ASN A N 1
ATOM 1644 C CA . ASN A 1 210 ? -30.558 -2.701 24.775 1.00 52.84 210 ASN A CA 1
ATOM 1645 C C . ASN A 1 210 ? -30.255 -1.565 23.781 1.00 52.84 210 ASN A C 1
ATOM 1647 O O . ASN A 1 210 ? -31.181 -0.980 23.227 1.00 52.84 210 ASN A O 1
ATOM 1651 N N . LEU A 1 211 ? -28.986 -1.267 23.496 1.00 63.75 211 LEU A N 1
ATOM 1652 C CA . LEU A 1 211 ? -28.668 -0.514 22.278 1.00 63.75 211 LEU A CA 1
ATOM 1653 C C . LEU A 1 211 ? -28.859 -1.461 21.091 1.00 63.75 211 LEU A C 1
ATOM 1655 O O . LEU A 1 211 ? -28.202 -2.503 21.036 1.00 63.75 211 LEU A O 1
ATOM 1659 N N . VAL A 1 212 ? -29.746 -1.110 20.166 1.00 64.38 212 VAL A N 1
ATOM 1660 C CA . VAL A 1 212 ? -29.988 -1.874 18.942 1.00 64.38 212 VAL A CA 1
ATOM 1661 C C . VAL A 1 212 ? -29.286 -1.154 17.802 1.00 64.38 212 VAL A C 1
ATOM 1663 O O . VAL A 1 212 ? -29.659 -0.043 17.440 1.00 64.38 212 VAL A O 1
ATOM 1666 N N . LEU A 1 213 ? -28.248 -1.768 17.245 1.00 68.50 213 LEU A N 1
ATOM 1667 C CA . LEU A 1 213 ? -27.571 -1.261 16.054 1.00 68.50 213 LEU A CA 1
ATOM 1668 C C . LEU A 1 213 ? -28.057 -2.050 14.843 1.00 68.50 213 LEU A C 1
ATOM 1670 O O . LEU A 1 213 ? -27.948 -3.278 14.845 1.00 68.50 213 LEU A O 1
ATOM 1674 N N . GLY A 1 214 ? -28.553 -1.367 13.812 1.00 63.81 214 GLY A N 1
ATOM 1675 C CA . GLY A 1 214 ? -28.721 -1.969 12.494 1.00 63.81 214 GLY A CA 1
ATOM 1676 C C . GLY A 1 214 ? -27.382 -2.503 11.977 1.00 63.81 214 GLY A C 1
ATOM 1677 O O . GLY A 1 214 ? -26.321 -1.948 12.280 1.00 63.81 214 GLY A O 1
ATOM 1678 N N . ALA A 1 215 ? -27.418 -3.604 11.228 1.00 63.00 215 ALA A N 1
ATOM 1679 C CA . ALA A 1 215 ? -26.218 -4.329 10.803 1.00 63.00 215 ALA A CA 1
ATOM 1680 C C . ALA A 1 215 ? -25.199 -3.468 10.027 1.00 63.00 215 ALA A C 1
ATOM 1682 O O . ALA A 1 215 ? -23.998 -3.725 10.112 1.00 63.00 215 ALA A O 1
ATOM 1683 N N . ASN A 1 216 ? -25.678 -2.427 9.336 1.00 63.19 216 ASN A N 1
ATOM 1684 C CA . ASN A 1 216 ? -24.925 -1.604 8.385 1.00 63.19 216 ASN A CA 1
ATOM 1685 C C . ASN A 1 216 ? -24.725 -0.160 8.882 1.00 63.19 216 ASN A C 1
ATOM 1687 O O . ASN A 1 216 ? -24.409 0.750 8.113 1.00 63.19 216 ASN A O 1
ATOM 1691 N N . VAL A 1 217 ? -24.874 0.057 10.193 1.00 64.88 217 VAL A N 1
ATOM 1692 C CA . VAL A 1 217 ? -24.341 1.241 10.879 1.00 64.88 217 VAL A CA 1
ATOM 1693 C C . VAL A 1 217 ? -22.814 1.242 10.728 1.00 64.88 217 VAL A C 1
ATOM 1695 O O . VAL A 1 217 ? -22.143 0.280 11.111 1.00 64.88 217 VAL A O 1
ATOM 1698 N N . SER A 1 218 ? -22.244 2.326 10.191 1.00 68.31 218 SER A N 1
ATOM 1699 C CA . SER A 1 218 ? -20.794 2.423 9.988 1.00 68.31 218 SER A CA 1
ATOM 1700 C C . SER A 1 218 ? -20.038 2.330 11.322 1.00 68.31 218 SER A C 1
ATOM 1702 O O . SER A 1 218 ? -20.556 2.703 12.374 1.00 68.31 218 SER A O 1
ATOM 1704 N N . LEU A 1 219 ? -18.779 1.875 11.316 1.00 74.94 219 LEU A N 1
ATOM 1705 C CA . LEU A 1 219 ? -17.984 1.846 12.553 1.00 74.94 219 LEU A CA 1
ATOM 1706 C C . LEU A 1 219 ? -17.724 3.252 13.127 1.00 74.94 219 LEU A C 1
ATOM 1708 O O . LEU A 1 219 ? -17.547 3.376 14.337 1.00 74.94 219 LEU A O 1
ATOM 1712 N N . GLU A 1 220 ? -17.719 4.299 12.295 1.00 71.00 220 GLU A N 1
ATOM 1713 C CA . GLU A 1 220 ? -17.606 5.686 12.763 1.00 71.00 220 GLU A CA 1
ATOM 1714 C C . GLU A 1 220 ? -18.877 6.105 13.513 1.00 71.00 220 GLU A C 1
ATOM 1716 O O . GLU A 1 220 ? -18.799 6.614 14.633 1.00 71.00 220 GLU A O 1
ATOM 1721 N N . ASP A 1 221 ? -20.048 5.826 12.942 1.00 70.31 221 ASP A N 1
ATOM 1722 C CA . ASP A 1 221 ? -21.326 6.172 13.562 1.00 70.31 221 ASP A CA 1
ATOM 1723 C C . ASP A 1 221 ? -21.595 5.307 14.783 1.00 70.31 221 ASP A C 1
ATOM 1725 O O . ASP A 1 221 ? -22.002 5.828 15.808 1.00 70.31 221 ASP A O 1
ATOM 1729 N N . CYS A 1 222 ? -21.234 4.026 14.752 1.00 72.06 222 CYS A N 1
ATOM 1730 C CA . CYS A 1 222 ? -21.240 3.143 15.914 1.00 72.06 222 CYS A CA 1
ATOM 1731 C C . CYS A 1 222 ? -20.427 3.732 17.087 1.00 72.06 222 CYS A C 1
ATOM 1733 O O . CYS A 1 222 ? -20.884 3.707 18.229 1.00 72.06 222 CYS A O 1
ATOM 1735 N N . ILE A 1 223 ? -19.267 4.354 16.827 1.00 73.81 223 ILE A N 1
ATOM 1736 C CA . ILE A 1 223 ? -18.485 5.066 17.855 1.00 73.81 223 ILE A CA 1
ATOM 1737 C C . ILE A 1 223 ? -19.205 6.334 18.347 1.00 73.81 223 ILE A C 1
ATOM 1739 O O . ILE A 1 223 ? -19.217 6.577 19.558 1.00 73.81 223 ILE A O 1
ATOM 1743 N N . LYS A 1 224 ? -19.805 7.140 17.458 1.00 72.50 224 LYS A N 1
ATOM 1744 C CA . LYS A 1 224 ? -20.599 8.330 17.842 1.00 72.50 224 LYS A CA 1
ATOM 1745 C C . LYS A 1 224 ? -21.800 7.926 18.701 1.00 72.50 224 LYS A C 1
ATOM 1747 O O . LYS A 1 224 ? -21.947 8.418 19.817 1.00 72.50 224 LYS A O 1
ATOM 1752 N N . ILE A 1 225 ? -22.571 6.948 18.231 1.00 74.44 225 ILE A N 1
ATOM 1753 C CA . ILE A 1 225 ? -23.706 6.336 18.917 1.00 74.44 225 ILE A CA 1
ATOM 1754 C C . ILE A 1 225 ? -23.250 5.811 20.277 1.00 74.44 225 ILE A C 1
ATOM 1756 O O . ILE A 1 225 ? -23.841 6.205 21.266 1.00 74.44 225 ILE A O 1
ATOM 1760 N N . PHE A 1 226 ? -22.163 5.044 20.412 1.00 71.81 226 PHE A N 1
ATOM 1761 C CA . PHE A 1 226 ? -21.690 4.616 21.741 1.00 71.81 226 PHE A CA 1
ATOM 1762 C C . PHE A 1 226 ? -21.318 5.780 22.679 1.00 71.81 226 PHE A C 1
ATOM 1764 O O . PHE A 1 226 ? -21.586 5.698 23.883 1.00 71.81 226 PHE A O 1
ATOM 1771 N N . LYS A 1 227 ? -20.720 6.865 22.165 1.00 67.31 227 LYS A N 1
ATOM 1772 C CA . LYS A 1 227 ? -20.437 8.070 22.966 1.00 67.31 227 LYS A CA 1
ATOM 1773 C C . LYS A 1 227 ? -21.742 8.712 23.454 1.00 67.31 227 LYS A C 1
ATOM 1775 O O . LYS A 1 227 ? -21.867 8.991 24.645 1.00 67.31 227 LYS A O 1
ATOM 1780 N N . GLU A 1 228 ? -22.738 8.866 22.586 1.00 68.75 228 GLU A N 1
ATOM 1781 C CA . GLU A 1 228 ? -24.061 9.404 22.938 1.00 68.75 228 GLU A CA 1
ATOM 1782 C C . GLU A 1 228 ? -24.877 8.470 23.848 1.00 68.75 228 GLU A C 1
ATOM 1784 O O . GLU A 1 228 ? -25.538 8.929 24.782 1.00 68.75 228 GLU A O 1
ATOM 1789 N N . ALA A 1 229 ? -24.779 7.159 23.625 1.00 60.62 229 ALA A N 1
ATOM 1790 C CA . ALA A 1 229 ? -25.418 6.091 24.387 1.00 60.62 229 ALA A CA 1
ATOM 1791 C C . ALA A 1 229 ? -25.007 6.139 25.851 1.00 60.62 229 ALA A C 1
ATOM 1793 O O . ALA A 1 229 ? -25.839 5.985 26.743 1.00 60.62 229 ALA A O 1
ATOM 1794 N N . SER A 1 230 ? -23.722 6.404 26.100 1.00 56.47 230 SER A N 1
ATOM 1795 C CA . SER A 1 230 ? -23.184 6.532 27.454 1.00 56.47 230 SER A CA 1
ATOM 1796 C C . SER A 1 230 ? -23.840 7.662 28.266 1.00 56.47 230 SER A C 1
ATOM 1798 O O . SER A 1 230 ? -23.756 7.651 29.495 1.00 56.47 230 SER A O 1
ATOM 1800 N N . ALA A 1 231 ? -24.528 8.599 27.599 1.00 54.03 231 ALA A N 1
ATOM 1801 C CA . ALA A 1 231 ? -25.164 9.772 28.192 1.00 54.03 231 ALA A CA 1
ATOM 1802 C C . ALA A 1 231 ? -26.713 9.729 28.244 1.00 54.03 231 ALA A C 1
ATOM 1804 O O . ALA A 1 231 ? -27.309 10.668 28.776 1.00 54.03 231 ALA A O 1
ATOM 1805 N N . LYS A 1 232 ? -27.394 8.695 27.715 1.00 46.47 232 LYS A N 1
ATOM 1806 C CA . LYS A 1 232 ? -28.876 8.649 27.583 1.00 46.47 232 LYS A CA 1
ATOM 1807 C C . LYS A 1 232 ? -29.492 7.301 28.014 1.00 46.47 232 LYS A C 1
ATOM 1809 O O . LYS A 1 232 ? -28.783 6.319 28.208 1.00 46.47 232 LYS A O 1
ATOM 1814 N N . LYS A 1 233 ? -30.824 7.252 28.200 1.00 34.22 233 LYS A N 1
ATOM 1815 C CA . LYS A 1 233 ? -31.591 6.047 28.599 1.00 34.22 233 LYS A CA 1
ATOM 1816 C C . LYS A 1 233 ? -32.929 5.875 27.835 1.00 34.22 233 LYS A C 1
ATOM 1818 O O . LYS A 1 233 ? -33.893 6.541 28.189 1.00 34.22 233 LYS A O 1
ATOM 1823 N N . SER A 1 234 ? -32.953 4.901 26.917 1.00 35.69 234 SER A N 1
ATOM 1824 C CA . SER A 1 234 ? -34.005 3.874 26.673 1.00 35.69 234 SER A CA 1
ATOM 1825 C C . SER A 1 234 ? -35.418 4.143 26.074 1.00 35.69 234 SER A C 1
ATOM 1827 O O . SER A 1 234 ? -36.109 5.080 26.465 1.00 35.69 234 SER A O 1
ATOM 1829 N N . TYR A 1 235 ? -35.861 3.103 25.327 1.00 37.72 235 TYR A N 1
ATOM 1830 C CA . TYR A 1 235 ? -37.153 2.661 24.722 1.00 37.72 235 TYR A CA 1
ATOM 1831 C C . TYR A 1 235 ? -37.530 3.230 23.308 1.00 37.72 235 TYR A C 1
ATOM 1833 O O . TYR A 1 235 ? -37.355 4.428 23.114 1.00 37.72 235 TYR A O 1
ATOM 1841 N N . SER A 1 236 ? -38.086 2.484 22.309 1.00 36.25 236 SER A N 1
ATOM 1842 C CA . SER A 1 236 ? -38.750 1.139 22.299 1.00 36.25 236 SER A CA 1
ATOM 1843 C C . SER A 1 236 ? -38.872 0.324 20.952 1.00 36.25 236 SER A C 1
ATOM 1845 O O . SER A 1 236 ? -39.534 0.775 20.018 1.00 36.25 236 SER A O 1
ATOM 1847 N N . ASN A 1 237 ? -38.537 -0.979 21.016 1.00 30.97 237 ASN A N 1
ATOM 1848 C CA . ASN A 1 237 ? -39.222 -2.229 20.560 1.00 30.97 237 ASN A CA 1
ATOM 1849 C C . ASN A 1 237 ? -39.704 -2.500 19.092 1.00 30.97 237 ASN A C 1
ATOM 1851 O O . ASN A 1 237 ? -40.554 -1.804 18.538 1.00 30.97 237 ASN A O 1
ATOM 1855 N N . GLY A 1 238 ? -39.364 -3.696 18.562 1.00 28.67 238 GLY A N 1
ATOM 1856 C CA . GLY A 1 238 ? -39.918 -4.297 17.327 1.00 28.67 238 GLY A CA 1
ATOM 1857 C C . GLY A 1 238 ? -39.711 -5.830 17.211 1.00 28.67 238 GLY A C 1
ATOM 1858 O O . GLY A 1 238 ? -38.763 -6.382 17.763 1.00 28.67 238 GLY A O 1
ATOM 1859 N N . ASN A 1 239 ? -40.593 -6.548 16.496 1.00 36.75 239 ASN A N 1
ATOM 1860 C CA . ASN A 1 239 ? -40.627 -8.027 16.462 1.00 36.75 239 ASN A CA 1
ATOM 1861 C C . ASN A 1 239 ? -39.487 -8.671 15.636 1.00 36.75 239 ASN A C 1
ATOM 1863 O O . ASN A 1 239 ? -39.590 -8.777 14.414 1.00 36.75 239 ASN A O 1
ATOM 1867 N N . THR A 1 240 ? -38.456 -9.217 16.292 1.00 49.56 240 THR A N 1
ATOM 1868 C CA . THR A 1 240 ? -37.402 -10.038 15.654 1.00 49.56 240 THR A CA 1
ATOM 1869 C C . THR A 1 240 ? -37.050 -11.307 16.447 1.00 49.56 240 THR A C 1
ATOM 1871 O O . THR A 1 240 ? -37.239 -11.405 17.659 1.00 49.56 240 THR A O 1
ATOM 1874 N N . LYS A 1 241 ? -36.530 -12.332 15.752 1.00 54.62 241 LYS A N 1
ATOM 1875 C CA . LYS A 1 241 ? -36.118 -13.616 16.349 1.00 54.62 241 LYS A CA 1
ATOM 1876 C C . LYS A 1 241 ? -34.669 -13.545 16.848 1.00 54.62 241 LYS A C 1
ATOM 1878 O O . LYS A 1 241 ? -33.752 -13.997 16.166 1.00 54.62 241 LYS A O 1
ATOM 1883 N N . SER A 1 242 ? -34.477 -12.985 18.040 1.00 59.81 242 SER A N 1
ATOM 1884 C CA . SER A 1 242 ? -33.146 -12.760 18.624 1.00 59.81 242 SER A CA 1
ATOM 1885 C C . SER A 1 242 ? -32.371 -14.064 18.915 1.00 59.81 242 SER A C 1
ATOM 1887 O O . SER A 1 242 ? -32.930 -15.072 19.367 1.00 59.81 242 SER A O 1
ATOM 1889 N N . LEU A 1 243 ? -31.059 -14.057 18.652 1.00 65.50 243 LEU A N 1
ATOM 1890 C CA . LEU A 1 243 ? -30.131 -15.175 18.866 1.00 65.50 243 LEU A CA 1
ATOM 1891 C C . LEU A 1 243 ? -28.930 -14.712 19.698 1.00 65.50 243 LEU A C 1
ATOM 1893 O O . LEU A 1 243 ? -28.271 -13.732 19.368 1.00 65.50 243 LEU A O 1
ATOM 1897 N N . LYS A 1 244 ? -28.559 -15.477 20.734 1.00 72.38 244 LYS A N 1
ATOM 1898 C CA . LYS A 1 244 ? -27.290 -15.248 21.448 1.00 72.38 244 LYS A CA 1
ATOM 1899 C C . LYS A 1 244 ? -26.102 -15.480 20.510 1.00 72.38 244 LYS A C 1
ATOM 1901 O O . LYS A 1 244 ? -26.087 -16.478 19.789 1.00 72.38 244 LYS A O 1
ATOM 1906 N N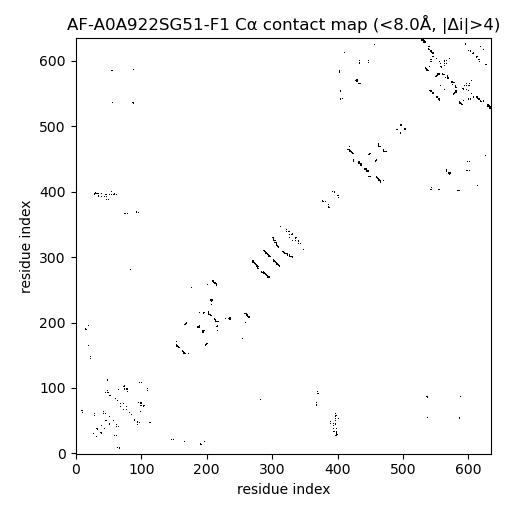 . MET A 1 245 ? -25.070 -14.637 20.606 1.00 72.81 245 MET A N 1
ATOM 1907 C CA . MET A 1 245 ? -23.861 -14.684 19.764 1.00 72.81 245 MET A CA 1
ATOM 1908 C C . MET A 1 245 ? -23.229 -16.089 19.663 1.00 72.81 245 MET A C 1
ATOM 1910 O O . MET A 1 245 ? -22.893 -16.552 18.579 1.00 72.81 245 MET A O 1
ATOM 1914 N N . THR A 1 246 ? -23.154 -16.835 20.769 1.00 74.12 246 THR A N 1
ATOM 1915 C CA . THR A 1 246 ? -22.605 -18.208 20.800 1.00 74.12 246 THR A CA 1
ATOM 1916 C C . THR A 1 246 ? -23.424 -19.243 20.019 1.00 74.12 246 THR A C 1
ATOM 1918 O O . THR A 1 246 ? -22.893 -20.297 19.660 1.00 74.12 246 THR A O 1
ATOM 1921 N N . LYS A 1 247 ? -24.708 -18.961 19.762 1.00 75.94 247 LYS A N 1
ATOM 1922 C CA . LYS A 1 247 ? -25.578 -19.744 18.876 1.00 75.94 247 LYS A CA 1
ATOM 1923 C C . LYS A 1 247 ? -25.509 -19.214 17.444 1.00 75.94 247 LYS A C 1
ATOM 1925 O O . LYS A 1 247 ? -25.384 -20.027 16.542 1.00 75.94 247 LYS A O 1
ATOM 1930 N N . PHE A 1 248 ? -25.507 -17.891 17.255 1.00 75.25 248 PHE A N 1
ATOM 1931 C CA . PHE A 1 248 ? -25.324 -17.234 15.953 1.00 75.25 248 PHE A CA 1
ATOM 1932 C C . PHE A 1 248 ? -24.062 -17.717 15.221 1.00 75.25 248 PHE A C 1
ATOM 1934 O O . PHE A 1 248 ? -24.159 -18.134 14.075 1.00 75.25 248 PHE A O 1
ATOM 1941 N N . LEU A 1 249 ? -22.914 -17.809 15.906 1.00 76.38 249 LEU A N 1
ATOM 1942 C CA . LEU A 1 249 ? -21.654 -18.339 15.347 1.00 76.38 249 LEU A CA 1
ATOM 1943 C C . LEU A 1 249 ? -21.712 -19.817 14.890 1.00 76.38 249 LEU A C 1
ATOM 1945 O O . LEU A 1 249 ? -20.731 -20.333 14.360 1.00 76.38 249 LEU A O 1
ATOM 1949 N N . LYS A 1 250 ? -22.826 -20.518 15.136 1.00 79.75 250 LYS A N 1
ATOM 1950 C CA . LYS A 1 250 ? -23.096 -21.905 14.716 1.00 79.75 250 LYS A CA 1
ATOM 1951 C C . LYS A 1 250 ? -24.359 -22.024 13.853 1.00 79.75 250 LYS A C 1
ATOM 1953 O O . LYS A 1 250 ? -24.771 -23.140 13.543 1.00 79.75 250 LYS A O 1
ATOM 1958 N N . THR A 1 251 ? -25.007 -20.906 13.542 1.00 76.81 251 THR A N 1
ATOM 1959 C CA . THR A 1 251 ? -26.210 -20.849 12.714 1.00 76.81 251 THR A CA 1
ATOM 1960 C C . THR A 1 251 ? -25.786 -20.749 11.255 1.00 76.81 251 THR A C 1
ATOM 1962 O O . THR A 1 251 ? -24.890 -19.975 10.925 1.00 76.81 251 THR A O 1
ATOM 1965 N N . ASP A 1 252 ? -26.432 -21.525 10.391 1.00 77.25 252 ASP A N 1
ATOM 1966 C CA . ASP A 1 252 ? -26.296 -21.343 8.951 1.00 77.25 252 ASP A CA 1
ATOM 1967 C C . ASP A 1 252 ? -26.986 -20.039 8.528 1.00 77.25 252 ASP A C 1
ATOM 1969 O O . ASP A 1 252 ? -28.109 -19.757 8.955 1.00 77.25 252 ASP A O 1
ATOM 1973 N N . MET A 1 253 ? -26.287 -19.235 7.733 1.00 74.75 253 MET A N 1
ATOM 1974 C CA . MET A 1 253 ? -26.726 -17.909 7.295 1.00 74.75 253 MET A CA 1
ATOM 1975 C C . MET A 1 253 ? -27.182 -17.896 5.828 1.00 74.75 253 MET A C 1
ATOM 1977 O O . MET A 1 253 ? -27.514 -16.829 5.310 1.00 74.75 253 MET A O 1
ATOM 1981 N N . GLU A 1 254 ? -27.218 -19.046 5.147 1.00 73.38 254 GLU A N 1
ATOM 1982 C CA . GLU A 1 254 ? -27.739 -19.146 3.781 1.00 73.38 254 GLU A CA 1
ATOM 1983 C C . GLU A 1 254 ? -29.217 -18.707 3.712 1.00 73.38 254 GLU A C 1
ATOM 1985 O O . GLU A 1 254 ? -30.094 -19.257 4.378 1.00 73.38 254 GLU A O 1
ATOM 1990 N N . GLY A 1 255 ? -29.491 -17.651 2.939 1.00 65.69 255 GLY A N 1
ATOM 1991 C CA . GLY A 1 255 ? -30.818 -17.034 2.830 1.00 65.69 255 GLY A CA 1
ATOM 1992 C C . GLY A 1 255 ? -31.267 -16.220 4.054 1.00 65.69 255 GLY A C 1
ATOM 1993 O O . GLY A 1 255 ? -32.403 -15.743 4.076 1.00 65.69 255 GLY A O 1
ATOM 1994 N N . VAL A 1 256 ? -30.404 -16.030 5.059 1.00 69.31 256 VAL A N 1
ATOM 1995 C CA . VAL A 1 256 ? -30.702 -15.277 6.289 1.00 69.31 256 VAL A CA 1
ATOM 1996 C C . VAL A 1 256 ? -30.005 -13.916 6.260 1.00 69.31 256 VAL A C 1
ATOM 1998 O O . VAL A 1 256 ? -28.799 -13.827 6.038 1.00 69.31 256 VAL A O 1
ATOM 2001 N N . LEU A 1 257 ? -30.758 -12.849 6.536 1.00 66.44 257 LEU A N 1
ATOM 2002 C CA . LEU A 1 257 ? -30.234 -11.491 6.695 1.00 66.44 257 LEU A CA 1
ATOM 2003 C C . LEU A 1 257 ? -30.024 -11.176 8.183 1.00 66.44 257 LEU A C 1
ATOM 2005 O O . LEU A 1 257 ? -30.927 -11.393 8.997 1.00 66.44 257 LEU A O 1
ATOM 2009 N N . LEU A 1 258 ? -28.855 -10.642 8.546 1.00 69.12 258 LEU A N 1
ATOM 2010 C CA . LEU A 1 258 ? -28.658 -10.023 9.855 1.00 69.12 258 LEU A CA 1
ATOM 2011 C C . LEU A 1 258 ? -29.278 -8.623 9.810 1.00 69.12 258 LEU A C 1
ATOM 2013 O O . LEU A 1 258 ? -28.838 -7.784 9.038 1.00 69.12 258 LEU A O 1
ATOM 2017 N N . VAL A 1 259 ? -30.309 -8.382 10.621 1.00 65.56 259 VAL A N 1
ATOM 2018 C CA . VAL A 1 259 ? -30.989 -7.075 10.654 1.00 65.56 259 VAL A CA 1
ATOM 2019 C C . VAL A 1 259 ? -30.357 -6.168 11.709 1.00 65.56 259 VAL A C 1
ATOM 2021 O O . VAL A 1 259 ? -29.907 -5.074 11.389 1.00 65.56 259 VAL A O 1
ATOM 2024 N N . ASN A 1 260 ? -30.269 -6.659 12.951 1.00 65.81 260 ASN A N 1
ATOM 2025 C CA . ASN A 1 260 ? -29.885 -5.883 14.130 1.00 65.81 260 ASN A CA 1
ATOM 2026 C C . ASN A 1 260 ? -28.907 -6.649 15.038 1.00 65.81 260 ASN A C 1
ATOM 2028 O O . ASN A 1 260 ? -28.957 -7.880 15.126 1.00 65.81 260 ASN A O 1
ATOM 2032 N N . VAL A 1 261 ? -28.095 -5.909 15.795 1.00 68.56 261 VAL A N 1
ATOM 2033 C CA . VAL A 1 261 ? -27.281 -6.396 16.917 1.00 68.56 261 VAL A CA 1
ATOM 2034 C C . VAL A 1 261 ? -27.718 -5.688 18.201 1.00 68.56 261 VAL A C 1
ATOM 2036 O O . VAL A 1 261 ? -27.632 -4.468 18.308 1.00 68.56 261 VAL A O 1
ATOM 2039 N N . GLU A 1 262 ? -28.163 -6.463 19.190 1.00 66.88 262 GLU A N 1
ATOM 2040 C CA . GLU A 1 262 ? -28.566 -5.961 20.508 1.00 66.88 262 GLU A CA 1
ATOM 2041 C C . GLU A 1 262 ? -27.399 -5.993 21.508 1.00 66.88 262 GLU A C 1
ATOM 2043 O O . GLU A 1 262 ? -26.797 -7.046 21.747 1.00 66.88 262 GLU A O 1
ATOM 2048 N N . ILE A 1 263 ? -27.112 -4.859 22.149 1.00 71.69 263 ILE A N 1
ATOM 2049 C CA . ILE A 1 263 ? -26.066 -4.721 23.170 1.00 71.69 263 ILE A CA 1
ATOM 2050 C C . ILE A 1 263 ? -26.716 -4.324 24.506 1.00 71.69 263 ILE A C 1
ATOM 2052 O O . ILE A 1 263 ? -27.156 -3.180 24.654 1.00 71.69 263 ILE A O 1
ATOM 2056 N N . PRO A 1 264 ? -26.799 -5.238 25.492 1.00 71.00 264 PRO A N 1
ATOM 2057 C CA . PRO A 1 264 ? -27.479 -4.963 26.751 1.00 71.00 264 PRO A CA 1
ATOM 2058 C C . PRO A 1 264 ? -26.654 -4.066 27.690 1.00 71.00 264 PRO A C 1
ATOM 2060 O O . PRO A 1 264 ? -25.432 -4.230 27.790 1.00 71.00 264 PRO A O 1
ATOM 2063 N N . PRO A 1 265 ? -27.298 -3.154 28.440 1.00 72.44 265 PRO A N 1
ATOM 2064 C CA . PRO A 1 265 ? -26.643 -2.311 29.423 1.00 72.44 265 PRO A CA 1
ATOM 2065 C C . PRO A 1 265 ? -26.154 -3.149 30.602 1.00 72.44 265 PRO A C 1
ATOM 2067 O O . PRO A 1 265 ? -26.857 -3.997 31.156 1.00 72.44 265 PRO A O 1
ATOM 2070 N N . LEU A 1 266 ? -24.928 -2.869 31.027 1.00 81.88 266 LEU A N 1
ATOM 2071 C CA . LEU A 1 266 ? -24.312 -3.527 32.166 1.00 81.88 266 LEU A CA 1
ATOM 2072 C C . LEU A 1 266 ? -24.687 -2.804 33.467 1.00 81.88 266 LEU A C 1
ATOM 2074 O O . LEU A 1 266 ? -24.564 -1.585 33.577 1.00 81.88 266 LEU A O 1
ATOM 2078 N N . SER A 1 267 ? -25.119 -3.557 34.483 1.00 81.75 267 SER A N 1
ATOM 2079 C CA . SER A 1 267 ? -25.313 -3.007 35.833 1.00 81.75 267 SER A CA 1
ATOM 2080 C C . SER A 1 267 ? -23.979 -2.572 36.451 1.00 81.75 267 SER A C 1
ATOM 2082 O O . SER A 1 267 ? -22.930 -3.112 36.115 1.00 81.75 267 SER A O 1
ATOM 2084 N N . SER A 1 268 ? -24.010 -1.679 37.444 1.00 80.25 268 SER A N 1
ATOM 2085 C CA . SER A 1 268 ? -22.812 -1.194 38.160 1.00 80.25 268 SER A CA 1
ATOM 2086 C C . SER A 1 268 ? -21.997 -2.278 38.890 1.00 80.25 268 SER A C 1
ATOM 2088 O O . SER A 1 268 ? -20.865 -2.032 39.300 1.00 80.25 268 SER A O 1
ATOM 2090 N N . SER A 1 269 ? -22.557 -3.480 39.056 1.00 85.38 269 SER A N 1
ATOM 2091 C CA . SER A 1 269 ? -21.859 -4.673 39.549 1.00 85.38 269 SER A CA 1
ATOM 2092 C C . SER A 1 269 ? -21.045 -5.409 38.479 1.00 85.38 269 SER A C 1
ATOM 2094 O O . SER A 1 269 ? -20.206 -6.235 38.832 1.00 85.38 269 SER A O 1
ATOM 2096 N N . HIS A 1 270 ? -21.252 -5.132 37.191 1.00 89.81 270 HIS A N 1
ATOM 2097 C CA . HIS A 1 270 ? -20.439 -5.685 36.113 1.00 89.81 270 HIS A CA 1
ATOM 2098 C C . HIS A 1 270 ? -19.202 -4.821 35.860 1.00 89.81 270 HIS A C 1
ATOM 2100 O O . HIS A 1 270 ? -19.268 -3.596 35.781 1.00 89.81 270 HIS A O 1
ATOM 2106 N N . VAL A 1 271 ? -18.064 -5.481 35.674 1.00 88.69 271 VAL A N 1
ATOM 2107 C CA . VAL A 1 271 ? -16.803 -4.881 35.251 1.00 88.69 271 VAL A CA 1
ATOM 2108 C C . VAL A 1 271 ? -16.449 -5.469 33.894 1.00 88.69 271 VAL A C 1
ATOM 2110 O O . VAL A 1 271 ? -16.157 -6.660 33.788 1.00 88.69 271 VAL A O 1
ATOM 2113 N N . PHE A 1 272 ? -16.476 -4.623 32.865 1.00 90.38 272 PHE A N 1
ATOM 2114 C CA . PHE A 1 272 ? -16.003 -4.956 31.525 1.00 90.38 272 PHE A CA 1
ATOM 2115 C C . PHE A 1 272 ? -14.633 -4.323 31.256 1.00 90.38 272 PHE A C 1
ATOM 2117 O O . PHE A 1 272 ? -14.412 -3.137 31.541 1.00 90.38 272 PHE A O 1
ATOM 2124 N N . ARG A 1 273 ? -13.711 -5.108 30.695 1.00 88.69 273 ARG A N 1
ATOM 2125 C CA . ARG A 1 273 ? -12.413 -4.656 30.177 1.00 88.69 273 ARG A CA 1
ATOM 2126 C C . ARG A 1 273 ? -12.059 -5.437 28.917 1.00 88.69 273 ARG A C 1
ATOM 2128 O O . ARG A 1 273 ? -12.152 -6.660 28.902 1.00 88.69 273 ARG A O 1
ATOM 2135 N N . SER A 1 274 ? -11.598 -4.739 27.886 1.00 90.00 274 SER A N 1
ATOM 2136 C CA . SER A 1 274 ? -11.098 -5.335 26.647 1.00 90.00 274 SER A CA 1
ATOM 2137 C C . SER A 1 274 ? -9.687 -4.848 26.344 1.00 90.00 274 SER A C 1
ATOM 2139 O O . SER A 1 274 ? -9.386 -3.670 26.532 1.00 90.00 274 SER A O 1
ATOM 2141 N N . TYR A 1 275 ? -8.849 -5.741 25.831 1.00 86.75 275 TYR A N 1
ATOM 2142 C CA . TYR A 1 275 ? -7.446 -5.501 25.511 1.00 86.75 275 TYR A CA 1
ATOM 2143 C C . TYR A 1 275 ? -7.155 -5.967 24.083 1.00 86.75 275 TYR A C 1
ATOM 2145 O O . TYR A 1 275 ? -7.684 -6.984 23.628 1.00 86.75 275 TYR A O 1
ATOM 2153 N N . LYS A 1 276 ? -6.296 -5.237 23.369 1.00 85.25 276 LYS A N 1
ATOM 2154 C CA . LYS A 1 276 ? -5.881 -5.569 22.001 1.00 85.25 276 LYS A CA 1
ATOM 2155 C C . LYS A 1 276 ? -4.383 -5.314 21.856 1.00 85.25 276 LYS A C 1
ATOM 2157 O O . LYS A 1 276 ? -3.955 -4.166 21.840 1.00 85.25 276 LYS A O 1
ATOM 2162 N N . ILE A 1 277 ? -3.597 -6.380 21.741 1.00 83.56 277 ILE A N 1
ATOM 2163 C CA . ILE A 1 277 ? -2.150 -6.304 21.520 1.00 83.56 277 ILE A CA 1
ATOM 2164 C C . ILE A 1 277 ? -1.892 -6.321 20.015 1.00 83.56 277 ILE A C 1
ATOM 2166 O O . ILE A 1 277 ? -2.393 -7.192 19.305 1.00 83.56 277 ILE A O 1
ATOM 2170 N N . MET A 1 278 ? -1.132 -5.351 19.515 1.00 83.88 278 MET A N 1
ATOM 2171 C CA . MET A 1 278 ? -0.891 -5.124 18.086 1.00 83.88 278 MET A CA 1
ATOM 2172 C C . MET A 1 278 ? 0.581 -4.760 17.838 1.00 83.88 278 MET A C 1
ATOM 2174 O O . MET A 1 278 ? 1.208 -4.187 18.726 1.00 83.88 278 MET A O 1
ATOM 2178 N N . PRO A 1 279 ? 1.122 -4.992 16.627 1.00 81.06 279 PRO A N 1
ATOM 2179 C CA . PRO A 1 279 ? 2.470 -4.541 16.260 1.00 81.06 279 PRO A CA 1
ATOM 2180 C C . PRO A 1 279 ? 2.598 -3.008 16.144 1.00 81.06 279 PRO A C 1
ATOM 2182 O O . PRO A 1 279 ? 3.707 -2.486 16.085 1.00 81.06 279 PRO A O 1
ATOM 2185 N N . ARG A 1 280 ? 1.475 -2.278 16.084 1.00 82.44 280 ARG A N 1
ATOM 2186 C CA . ARG A 1 280 ? 1.391 -0.809 16.134 1.00 82.44 280 ARG A CA 1
ATOM 2187 C C . ARG A 1 280 ? 0.052 -0.377 16.740 1.00 82.44 280 ARG A C 1
ATOM 2189 O O . ARG A 1 280 ? -0.920 -1.119 16.639 1.00 82.44 280 ARG A O 1
ATOM 2196 N N . ASN A 1 281 ? -0.010 0.821 17.326 1.00 77.00 281 ASN A N 1
ATOM 2197 C CA . ASN A 1 281 ? -1.162 1.276 18.122 1.00 77.00 281 ASN A CA 1
ATOM 2198 C C . ASN A 1 281 ? -2.491 1.396 17.342 1.00 77.00 281 ASN A C 1
ATOM 2200 O O . ASN A 1 281 ? -3.564 1.264 17.918 1.00 77.00 281 ASN A O 1
ATOM 2204 N N . GLN A 1 282 ? -2.437 1.642 16.031 1.00 79.25 282 GLN A N 1
ATOM 2205 C CA . GLN A 1 282 ? -3.616 1.846 15.184 1.00 79.25 282 GLN A CA 1
ATOM 2206 C C . GLN A 1 282 ? -3.493 1.090 13.856 1.00 79.25 282 GLN A C 1
ATOM 2208 O O . GLN A 1 282 ? -2.392 0.752 13.415 1.00 79.25 282 GLN A O 1
ATOM 2213 N N . ASN A 1 283 ? -4.637 0.845 13.206 1.00 82.31 283 ASN A N 1
ATOM 2214 C CA . ASN A 1 283 ? -4.721 0.236 11.874 1.00 82.31 283 ASN A CA 1
ATOM 2215 C C . ASN A 1 283 ? -3.895 -1.066 11.748 1.00 82.31 283 ASN A C 1
ATOM 2217 O O . ASN A 1 283 ? -3.070 -1.227 10.849 1.00 82.31 283 ASN A O 1
ATOM 2221 N N . ALA A 1 284 ? -4.045 -1.979 12.708 1.00 81.94 284 ALA A N 1
ATOM 2222 C CA . ALA A 1 284 ? -3.364 -3.269 12.705 1.00 81.94 284 ALA A CA 1
ATOM 2223 C C . ALA A 1 284 ? -4.281 -4.405 13.171 1.00 81.94 284 ALA A C 1
ATOM 2225 O O . ALA A 1 284 ? -5.184 -4.224 14.001 1.00 81.94 284 ALA A O 1
ATOM 2226 N N . LEU A 1 285 ? -4.009 -5.596 12.635 1.00 81.62 285 LEU A N 1
ATOM 2227 C CA . LEU A 1 285 ? -4.543 -6.846 13.160 1.00 81.62 285 LEU A CA 1
ATOM 2228 C C . LEU A 1 285 ? -3.945 -7.102 14.548 1.00 81.62 285 LEU A C 1
ATOM 2230 O O . LEU A 1 285 ? -2.796 -6.745 14.820 1.00 81.62 285 LEU A O 1
ATOM 2234 N N . ALA A 1 286 ? -4.745 -7.685 15.437 1.00 82.19 286 ALA A N 1
ATOM 2235 C CA . ALA A 1 286 ? -4.273 -8.058 16.761 1.00 82.19 286 ALA A CA 1
ATOM 2236 C C . ALA A 1 286 ? -3.329 -9.264 16.662 1.00 82.19 286 ALA A C 1
ATOM 2238 O O . ALA A 1 286 ? -3.618 -10.209 15.934 1.00 82.19 286 ALA A O 1
ATOM 2239 N N . HIS A 1 287 ? -2.241 -9.258 17.432 1.00 80.81 287 HIS A N 1
ATOM 2240 C CA . HIS A 1 287 ? -1.523 -10.488 17.763 1.00 80.81 287 HIS A CA 1
ATOM 2241 C C . HIS A 1 287 ? -2.380 -11.352 18.692 1.00 80.81 287 HIS A C 1
ATOM 2243 O O . HIS A 1 287 ? -2.541 -12.539 18.443 1.00 80.81 287 HIS A O 1
ATOM 2249 N N . VAL A 1 288 ? -2.971 -10.728 19.715 1.00 80.81 288 VAL A N 1
ATOM 2250 C CA . VAL A 1 288 ? -3.983 -11.306 20.608 1.00 80.81 288 VAL A CA 1
ATOM 2251 C C . VAL A 1 288 ? -4.952 -10.189 20.989 1.00 80.81 288 VAL A C 1
ATOM 2253 O O . VAL A 1 288 ? -4.538 -9.052 21.239 1.00 80.81 288 VAL A O 1
ATOM 2256 N N . ASN A 1 289 ? -6.242 -10.495 21.047 1.00 86.88 289 ASN A N 1
ATOM 2257 C CA . ASN A 1 289 ? -7.249 -9.647 21.679 1.00 86.88 289 ASN A CA 1
ATOM 2258 C C . ASN A 1 289 ? -7.988 -10.440 22.759 1.00 86.88 289 ASN A C 1
ATOM 2260 O O . ASN A 1 289 ? -8.114 -11.657 22.668 1.00 86.88 289 ASN A O 1
ATOM 2264 N N . ALA A 1 290 ? -8.451 -9.759 23.802 1.00 88.38 290 ALA A N 1
ATOM 2265 C CA . ALA A 1 290 ? -9.166 -10.388 24.903 1.00 88.38 290 ALA A CA 1
ATOM 2266 C C . ALA A 1 290 ? -10.253 -9.466 25.455 1.00 88.38 290 ALA A C 1
ATOM 2268 O O . ALA A 1 290 ? -10.089 -8.245 25.479 1.00 88.38 290 ALA A O 1
ATOM 2269 N N . ALA A 1 291 ? -11.349 -10.049 25.924 1.00 91.44 291 ALA A N 1
ATOM 2270 C CA . ALA A 1 291 ? -12.437 -9.353 26.592 1.00 91.44 291 ALA A CA 1
ATOM 2271 C C . ALA A 1 291 ? -12.820 -10.101 27.872 1.00 91.44 291 ALA A C 1
ATOM 2273 O O . ALA A 1 291 ? -13.016 -11.315 27.863 1.00 91.44 291 ALA A O 1
ATOM 2274 N N . PHE A 1 292 ? -12.929 -9.352 28.964 1.00 91.44 292 PHE A N 1
ATOM 2275 C CA . PHE A 1 292 ? -13.226 -9.832 30.304 1.00 91.44 292 PHE A CA 1
ATOM 2276 C C . PHE A 1 292 ? -14.486 -9.122 30.797 1.00 91.44 292 PHE A C 1
ATOM 2278 O O . PHE A 1 292 ? -14.501 -7.896 30.928 1.00 91.44 292 PHE A O 1
ATOM 2285 N N . LEU A 1 293 ? -15.533 -9.891 31.082 1.00 93.25 293 LEU A N 1
ATOM 2286 C CA . LEU A 1 293 ? -16.765 -9.431 31.712 1.00 93.25 293 LEU A CA 1
ATOM 2287 C C . LEU A 1 293 ? -16.956 -10.200 33.020 1.00 93.25 293 LEU A C 1
ATOM 2289 O O . LEU A 1 293 ? -17.188 -11.408 33.007 1.00 93.25 293 LEU A O 1
ATOM 2293 N N . LEU A 1 294 ? -16.857 -9.508 34.151 1.00 92.75 294 LEU A N 1
ATOM 2294 C CA . LEU A 1 294 ? -17.020 -10.096 35.482 1.00 92.75 294 LEU A CA 1
ATOM 2295 C C . LEU A 1 294 ? -18.181 -9.421 36.209 1.00 92.75 294 LEU A C 1
ATOM 2297 O O . LEU A 1 294 ? -18.235 -8.196 36.265 1.00 92.75 294 LEU A O 1
ATOM 2301 N N . LYS A 1 295 ? -19.076 -10.196 36.819 1.00 92.56 295 LYS A N 1
ATOM 2302 C CA . LYS A 1 295 ? -20.098 -9.680 37.737 1.00 92.56 295 LYS A CA 1
ATOM 2303 C C . LYS A 1 295 ? -19.602 -9.829 39.171 1.00 92.56 295 LYS A C 1
ATOM 2305 O O . LYS A 1 295 ? -19.355 -10.944 39.624 1.00 92.56 295 LYS A O 1
ATOM 2310 N N . LEU A 1 296 ? -19.445 -8.716 39.878 1.00 90.19 296 LEU A N 1
ATOM 2311 C CA . LEU A 1 296 ? -18.940 -8.666 41.248 1.00 90.19 296 LEU A CA 1
ATOM 2312 C C . LEU A 1 296 ? -20.091 -8.512 42.245 1.00 90.19 296 LEU A C 1
ATOM 2314 O O . LEU A 1 296 ? -20.787 -7.495 42.267 1.00 90.19 296 LEU A O 1
ATOM 2318 N N . GLY A 1 297 ? -20.243 -9.515 43.102 1.00 85.81 297 GLY A N 1
ATOM 2319 C CA . GLY A 1 297 ? -21.144 -9.506 44.244 1.00 85.81 297 GLY A CA 1
ATOM 2320 C C . GLY A 1 297 ? -20.553 -8.822 45.478 1.00 85.81 297 GLY A C 1
ATOM 2321 O O . GLY A 1 297 ? -19.536 -8.114 45.445 1.00 85.81 297 GLY A O 1
ATOM 2322 N N . ARG A 1 298 ? -21.192 -9.063 46.629 1.00 81.50 298 ARG A N 1
ATOM 2323 C CA . ARG A 1 298 ? -20.720 -8.563 47.933 1.00 81.50 298 ARG A CA 1
ATOM 2324 C C . ARG A 1 298 ? -19.301 -9.083 48.223 1.00 81.50 298 ARG A C 1
ATOM 2326 O O . ARG A 1 298 ? -18.953 -10.205 47.871 1.00 81.50 298 ARG A O 1
ATOM 2333 N N . LYS A 1 299 ? -18.470 -8.251 48.865 1.00 82.50 299 LYS A N 1
ATOM 2334 C CA . LYS A 1 299 ? -17.042 -8.526 49.150 1.00 82.50 299 LYS A CA 1
ATOM 2335 C C . LYS A 1 299 ? -16.173 -8.852 47.912 1.00 82.50 299 LYS A C 1
ATOM 2337 O O . LYS A 1 299 ? -15.152 -9.514 48.060 1.00 82.50 299 LYS A O 1
ATOM 2342 N N . LYS A 1 300 ? -16.542 -8.369 46.713 1.00 83.44 300 LYS A N 1
ATOM 2343 C CA . LYS A 1 300 ? -15.801 -8.585 45.445 1.00 83.44 300 LYS A CA 1
ATOM 2344 C C . LYS A 1 300 ? -15.683 -10.062 45.027 1.00 83.44 300 LYS A C 1
ATOM 2346 O O . LYS A 1 300 ? -14.773 -10.431 44.289 1.00 83.44 300 LYS A O 1
ATOM 2351 N N . ILE A 1 301 ? -16.621 -10.893 45.476 1.00 90.00 301 ILE A N 1
ATOM 2352 C CA . ILE A 1 301 ? -16.771 -12.273 45.011 1.00 90.00 301 ILE A CA 1
ATOM 2353 C C . ILE A 1 301 ? -17.362 -12.255 43.594 1.00 90.00 301 ILE A C 1
ATOM 2355 O O . ILE A 1 301 ? -18.296 -11.497 43.334 1.00 90.00 301 ILE A O 1
ATOM 2359 N N . ILE A 1 302 ? -16.832 -13.065 42.679 1.00 92.19 302 ILE A N 1
ATOM 2360 C CA . ILE A 1 302 ? -17.353 -13.191 41.313 1.00 92.19 302 ILE A CA 1
ATOM 2361 C C . ILE A 1 302 ? -18.631 -14.040 41.325 1.00 92.19 302 ILE A C 1
ATOM 2363 O O . ILE A 1 302 ? -18.621 -15.193 41.752 1.00 92.19 302 ILE A O 1
ATOM 2367 N N . GLU A 1 303 ? -19.727 -13.474 40.825 1.00 92.94 303 GLU A N 1
ATOM 2368 C CA . GLU A 1 303 ? -21.007 -14.167 40.621 1.00 92.94 303 GLU A CA 1
ATOM 2369 C C . GLU A 1 303 ? -21.089 -14.821 39.233 1.00 92.94 303 GLU A C 1
ATOM 2371 O O . GLU A 1 303 ? -21.690 -15.879 39.080 1.00 92.94 303 GLU A O 1
ATOM 2376 N N . SER A 1 304 ? -20.473 -14.204 38.221 1.00 93.12 304 SER A N 1
ATOM 2377 C CA . SER A 1 304 ? -20.346 -14.756 36.869 1.00 93.12 304 SER A CA 1
ATOM 2378 C C . SER A 1 304 ? -19.123 -14.181 36.160 1.00 93.12 304 SER A C 1
ATOM 2380 O O . SER A 1 304 ? -18.782 -13.011 36.357 1.00 93.12 304 SER A O 1
ATOM 2382 N N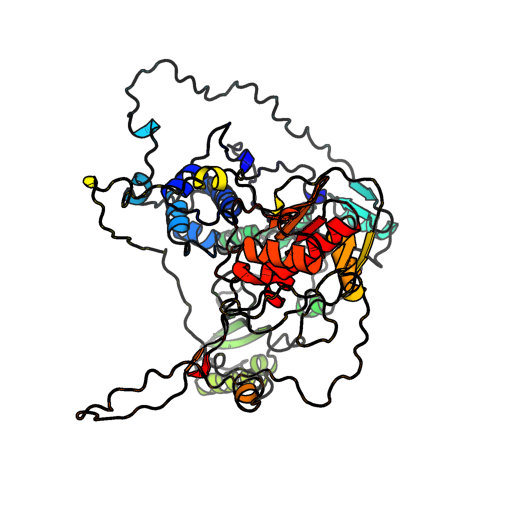 . ALA A 1 305 ? -18.496 -14.982 35.303 1.00 92.56 305 ALA A N 1
ATOM 2383 C CA . ALA A 1 305 ? -17.366 -14.580 34.475 1.00 92.56 305 ALA A CA 1
ATOM 2384 C C . ALA A 1 305 ? -17.619 -14.941 33.006 1.00 92.56 305 ALA A C 1
ATOM 2386 O O . ALA A 1 305 ? -18.200 -15.980 32.701 1.00 92.56 305 ALA A O 1
ATOM 2387 N N . SER A 1 306 ? -17.168 -14.086 32.095 1.00 92.62 306 SER A N 1
ATOM 2388 C CA . SER A 1 306 ? -17.041 -14.394 30.672 1.00 92.62 306 SER A CA 1
ATOM 2389 C C . SER A 1 306 ? -15.724 -13.821 30.163 1.00 92.62 306 SER A C 1
ATOM 2391 O O . SER A 1 306 ? -15.453 -12.629 30.325 1.00 92.62 306 SER A O 1
ATOM 2393 N N . ILE A 1 307 ? -14.881 -14.685 29.610 1.00 91.19 307 ILE A N 1
ATOM 2394 C CA . ILE A 1 307 ? -13.501 -14.414 29.220 1.00 91.19 307 ILE A CA 1
ATOM 2395 C C . ILE A 1 307 ? -13.306 -14.967 27.809 1.00 91.19 307 ILE A C 1
ATOM 2397 O O . ILE A 1 307 ? -13.200 -16.176 27.597 1.00 91.19 307 ILE A O 1
ATOM 2401 N N . VAL A 1 308 ? -13.249 -14.055 26.846 1.00 89.75 308 VAL A N 1
ATOM 2402 C CA . VAL A 1 308 ? -13.043 -14.339 25.423 1.00 89.75 308 VAL A CA 1
ATOM 2403 C C . VAL A 1 308 ? -11.620 -13.934 25.059 1.00 89.75 308 VAL A C 1
ATOM 2405 O O . VAL A 1 308 ? -11.181 -12.846 25.427 1.00 89.75 308 VAL A O 1
ATOM 2408 N N . ILE A 1 309 ? -10.901 -14.788 24.331 1.00 85.88 309 ILE A N 1
ATOM 2409 C CA . ILE A 1 309 ? -9.547 -14.511 23.829 1.00 85.88 309 ILE A CA 1
ATOM 2410 C C . ILE A 1 309 ? -9.510 -14.919 22.358 1.00 85.88 309 ILE A C 1
ATOM 2412 O O . ILE A 1 309 ? -9.853 -16.049 22.030 1.00 85.88 309 ILE A O 1
ATOM 2416 N N . GLY A 1 310 ? -9.123 -14.010 21.469 1.00 81.44 310 GLY A N 1
ATOM 2417 C CA . GLY A 1 310 ? -9.027 -14.263 20.035 1.00 81.44 310 GLY A CA 1
ATOM 2418 C C . GLY A 1 310 ? -7.585 -14.363 19.543 1.00 81.44 310 GLY A C 1
ATOM 2419 O O . GLY A 1 310 ? -6.640 -13.901 20.185 1.00 81.44 310 GLY A O 1
ATOM 2420 N N . ASN A 1 311 ? -7.440 -14.965 18.360 1.00 76.56 311 ASN A N 1
ATOM 2421 C CA . ASN A 1 311 ? -6.172 -15.185 17.657 1.00 76.56 311 ASN A CA 1
ATOM 2422 C C . ASN A 1 311 ? -5.152 -16.090 18.393 1.00 76.56 311 ASN A C 1
ATOM 2424 O O . ASN A 1 311 ? -3.956 -16.009 18.127 1.00 76.56 311 ASN A O 1
ATOM 2428 N N . ILE A 1 312 ? -5.629 -16.974 19.281 1.00 74.94 312 ILE A N 1
ATOM 2429 C CA . ILE A 1 312 ? -4.819 -18.034 19.919 1.00 74.94 312 ILE A CA 1
ATOM 2430 C C . ILE A 1 312 ? -5.084 -19.434 19.336 1.00 74.94 312 ILE A C 1
ATOM 2432 O O . ILE A 1 312 ? -4.153 -20.216 19.179 1.00 74.94 312 ILE A O 1
ATOM 2436 N N . ASP A 1 313 ? -6.330 -19.732 18.958 1.00 72.19 313 ASP A N 1
ATOM 2437 C CA . ASP A 1 313 ? -6.752 -20.958 18.267 1.00 72.19 313 ASP A CA 1
ATOM 2438 C C . ASP A 1 313 ? -7.999 -20.626 17.410 1.00 72.19 313 ASP A C 1
ATOM 2440 O O . ASP A 1 313 ? -8.870 -19.897 17.895 1.00 72.19 313 ASP A O 1
ATOM 2444 N N . PRO A 1 314 ? -8.125 -21.112 16.155 1.00 69.56 314 PRO A N 1
ATOM 2445 C CA . PRO A 1 314 ? -9.246 -20.772 15.263 1.00 69.56 314 PRO A CA 1
ATOM 2446 C C . PRO A 1 314 ? -10.643 -21.223 15.725 1.00 69.56 314 PRO A C 1
ATOM 2448 O O . PRO A 1 314 ? -11.641 -20.759 15.177 1.00 69.56 314 PRO A O 1
ATOM 2451 N N . LYS A 1 315 ? -10.730 -22.166 16.668 1.00 70.06 315 LYS A N 1
ATOM 2452 C CA . LYS A 1 315 ? -11.973 -22.731 17.222 1.00 70.06 315 LYS A CA 1
ATOM 2453 C C . LYS A 1 315 ? -12.236 -22.280 18.659 1.00 70.06 315 LYS A C 1
ATOM 2455 O O . LYS A 1 315 ? -13.318 -22.546 19.185 1.00 70.06 315 LYS A O 1
ATOM 2460 N N . PHE A 1 316 ? -11.262 -21.652 19.311 1.00 73.25 316 PHE A N 1
ATOM 2461 C CA . PHE A 1 316 ? -11.412 -21.163 20.674 1.00 73.25 316 PHE A CA 1
ATOM 2462 C C . PHE A 1 316 ? -12.270 -19.892 20.707 1.00 73.25 316 PHE A C 1
ATOM 2464 O O . PHE A 1 316 ? -12.102 -18.987 19.895 1.00 73.25 316 PHE A O 1
ATOM 2471 N N . ILE A 1 317 ? -13.198 -19.833 21.667 1.00 71.12 317 ILE A N 1
ATOM 2472 C CA . ILE A 1 317 ? -14.123 -18.702 21.842 1.00 71.12 317 ILE A CA 1
ATOM 2473 C C . ILE A 1 317 ? -14.157 -18.249 23.311 1.00 71.12 317 ILE A C 1
ATOM 2475 O O . ILE A 1 317 ? -14.073 -17.057 23.577 1.00 71.12 317 ILE A O 1
ATOM 2479 N N . HIS A 1 318 ? -14.243 -19.182 24.266 1.00 86.00 318 HIS A N 1
ATOM 2480 C CA . HIS A 1 318 ? -14.385 -18.895 25.699 1.00 86.00 318 HIS A CA 1
ATOM 2481 C C . HIS A 1 318 ? -13.391 -19.685 26.553 1.00 86.00 318 HIS A C 1
ATOM 2483 O O . HIS A 1 318 ? -13.202 -20.886 26.346 1.00 86.00 318 HIS A O 1
ATOM 2489 N N . ALA A 1 319 ? -12.828 -19.042 27.577 1.00 88.25 319 ALA A N 1
ATOM 2490 C CA . ALA A 1 319 ? -11.968 -19.670 28.580 1.00 88.25 319 ALA A CA 1
ATOM 2491 C C . ALA A 1 319 ? -12.794 -20.378 29.672 1.00 88.25 319 ALA A C 1
ATOM 2493 O O . ALA A 1 319 ? -12.613 -20.107 30.858 1.00 88.25 319 ALA A O 1
ATOM 2494 N N . THR A 1 320 ? -13.706 -21.278 29.287 1.00 89.12 320 THR A N 1
ATOM 2495 C CA . THR A 1 320 ? -14.759 -21.823 30.173 1.00 89.12 320 THR A CA 1
ATOM 2496 C C . THR A 1 320 ? -14.235 -22.407 31.484 1.00 89.12 320 THR A C 1
ATOM 2498 O O . THR A 1 320 ? -14.775 -22.111 32.542 1.00 89.12 320 THR A O 1
ATOM 2501 N N . LYS A 1 321 ? -13.115 -23.141 31.455 1.00 88.12 321 LYS A N 1
ATOM 2502 C CA . LYS A 1 321 ? -12.462 -23.671 32.670 1.00 88.12 321 LYS A CA 1
ATOM 2503 C C . LYS A 1 321 ? -12.057 -22.567 33.657 1.00 88.12 321 LYS A C 1
ATOM 2505 O O . LYS A 1 321 ? -12.179 -22.741 34.867 1.00 88.12 321 LYS A O 1
ATOM 2510 N N . THR A 1 322 ? -11.573 -21.433 33.149 1.00 90.38 322 THR A N 1
ATOM 2511 C CA . THR A 1 322 ? -11.214 -20.261 33.960 1.00 90.38 322 THR A CA 1
ATOM 2512 C C . THR A 1 322 ? -12.464 -19.528 34.441 1.00 90.38 322 THR A C 1
ATOM 2514 O O . THR A 1 322 ? -12.514 -19.112 35.595 1.00 90.38 322 THR A O 1
ATOM 2517 N N . GLU A 1 323 ? -13.481 -19.391 33.582 1.00 93.00 323 GLU A N 1
ATOM 2518 C CA . GLU A 1 323 ? -14.777 -18.796 33.932 1.00 93.00 323 GLU A CA 1
ATOM 2519 C C . GLU A 1 323 ? -15.425 -19.556 35.104 1.00 93.00 323 GLU A C 1
ATOM 2521 O O . GLU A 1 323 ? -15.736 -18.949 36.128 1.00 93.00 323 GLU A O 1
ATOM 2526 N N . GLU A 1 324 ? -15.537 -20.883 34.996 1.00 93.56 324 GLU A N 1
ATOM 2527 C CA . GLU A 1 324 ? -16.062 -21.789 36.029 1.00 93.56 324 GLU A CA 1
ATOM 2528 C C . GLU A 1 324 ? -15.247 -21.723 37.329 1.00 93.56 324 GLU A C 1
ATOM 2530 O O . GLU A 1 324 ? -15.819 -21.619 38.414 1.00 93.56 324 GLU A O 1
ATOM 2535 N N . PHE A 1 325 ? -13.910 -21.729 37.240 1.00 92.44 325 PHE A N 1
ATOM 2536 C CA . PHE A 1 325 ? -13.027 -21.658 38.409 1.00 92.44 325 PHE A CA 1
ATOM 2537 C C . PHE A 1 325 ? -13.185 -20.362 39.216 1.00 92.44 325 PHE A C 1
ATOM 2539 O O . PHE A 1 325 ? -12.972 -20.378 40.433 1.00 92.44 325 PHE A O 1
ATOM 2546 N N . LEU A 1 326 ? -13.488 -19.243 38.552 1.00 92.50 326 LEU A N 1
ATOM 2547 C CA . LEU A 1 326 ? -13.586 -17.924 39.178 1.00 92.50 326 LEU A CA 1
ATOM 2548 C C . LEU A 1 326 ? -14.901 -17.713 39.942 1.00 92.50 326 LEU A C 1
ATOM 2550 O O . LEU A 1 326 ? -14.922 -16.914 40.881 1.00 92.50 326 LEU A O 1
ATOM 2554 N N . ILE A 1 327 ? -15.980 -18.414 39.580 1.00 93.94 327 ILE A N 1
ATOM 2555 C CA . ILE A 1 327 ? -17.287 -18.282 40.241 1.00 93.94 327 ILE A CA 1
ATOM 2556 C C . ILE A 1 327 ? -17.161 -18.619 41.736 1.00 93.94 327 ILE A C 1
ATOM 2558 O O . ILE A 1 327 ? -16.559 -19.616 42.134 1.00 93.94 327 ILE A O 1
ATOM 2562 N N . GLY A 1 328 ? -17.716 -17.754 42.586 1.00 92.12 328 GLY A N 1
ATOM 2563 C CA . GLY A 1 328 ? -17.655 -17.884 44.042 1.00 92.12 328 GLY A CA 1
ATOM 2564 C C . GLY A 1 328 ? -16.327 -17.454 44.677 1.00 92.12 328 GLY A C 1
ATOM 2565 O O . GLY A 1 328 ? -16.207 -17.519 45.901 1.00 92.12 328 GLY A O 1
ATOM 2566 N N . LYS A 1 329 ? -15.342 -16.970 43.903 1.00 92.31 329 LYS A N 1
ATOM 2567 C CA . LYS A 1 329 ? -14.024 -16.554 44.420 1.00 92.31 329 LYS A CA 1
ATOM 2568 C C . LYS A 1 329 ? -13.824 -15.045 44.413 1.00 92.31 329 LYS A C 1
ATOM 2570 O O . LYS A 1 329 ? -14.451 -14.317 43.649 1.00 92.31 329 LYS A O 1
ATOM 2575 N N . ASN A 1 330 ? -12.923 -14.574 45.273 1.00 89.19 330 ASN A N 1
ATOM 2576 C CA . ASN A 1 330 ? -12.473 -13.186 45.284 1.00 89.19 330 ASN A CA 1
ATOM 2577 C C . ASN A 1 330 ? -11.227 -13.049 44.396 1.00 89.19 330 ASN A C 1
ATOM 2579 O O . ASN A 1 330 ? -10.192 -13.644 44.687 1.00 89.19 330 ASN A O 1
ATOM 2583 N N . ILE A 1 331 ? -11.326 -12.253 43.330 1.00 83.25 331 ILE A N 1
ATOM 2584 C CA . ILE A 1 331 ? -10.241 -12.050 42.357 1.00 83.25 331 ILE A CA 1
ATOM 2585 C C . ILE A 1 331 ? -9.025 -11.306 42.930 1.00 83.25 331 ILE A C 1
ATOM 2587 O O . ILE A 1 331 ? -7.923 -11.457 42.417 1.00 83.25 331 ILE A O 1
ATOM 2591 N N . PHE A 1 332 ? -9.202 -10.553 44.019 1.00 86.06 332 PHE A N 1
ATOM 2592 C CA . PHE A 1 332 ? -8.126 -9.829 44.709 1.00 86.06 332 PHE A CA 1
ATOM 2593 C C . PHE A 1 332 ? -7.325 -10.715 45.682 1.00 86.06 332 PHE A C 1
ATOM 2595 O O . PHE A 1 332 ? -6.582 -10.206 46.514 1.00 86.06 332 PHE A O 1
ATOM 2602 N N . ASN A 1 333 ? -7.504 -12.037 45.622 1.00 90.50 333 ASN A N 1
ATOM 2603 C CA . ASN A 1 333 ? -6.680 -13.004 46.337 1.00 90.50 333 ASN A CA 1
ATOM 2604 C C . ASN A 1 333 ? -5.620 -13.577 45.384 1.00 90.50 333 ASN A C 1
ATOM 2606 O O . ASN A 1 333 ? -5.972 -14.228 44.398 1.00 90.50 333 ASN A O 1
ATOM 2610 N N . ASP A 1 334 ? -4.340 -13.395 45.710 1.00 89.12 334 ASP A N 1
ATOM 2611 C CA . ASP A 1 334 ? -3.201 -13.835 44.894 1.00 89.12 334 ASP A CA 1
ATOM 2612 C C . ASP A 1 334 ? -3.280 -15.304 44.465 1.00 89.12 334 ASP A C 1
ATOM 2614 O O . ASP A 1 334 ? -3.043 -15.609 43.300 1.00 89.12 334 ASP A O 1
ATOM 2618 N N . ALA A 1 335 ? -3.676 -16.224 45.350 1.00 90.38 335 ALA A N 1
ATOM 2619 C CA . ALA A 1 335 ? -3.788 -17.641 44.998 1.00 90.38 335 ALA A CA 1
ATOM 2620 C C . ALA A 1 335 ? -4.911 -17.903 43.975 1.00 90.38 335 ALA A C 1
ATOM 2622 O O . ALA A 1 335 ? -4.780 -18.773 43.114 1.00 90.38 335 ALA A O 1
ATOM 2623 N N . THR A 1 336 ? -5.999 -17.125 44.025 1.00 89.88 336 THR A N 1
ATOM 2624 C CA . THR A 1 336 ? -7.069 -17.172 43.012 1.00 89.88 336 THR A CA 1
ATOM 2625 C C . THR A 1 336 ? -6.586 -16.605 41.678 1.00 89.88 336 THR A C 1
ATOM 2627 O O . THR A 1 336 ? -6.832 -17.215 40.636 1.00 89.88 336 THR A O 1
ATOM 2630 N N . LEU A 1 337 ? -5.868 -15.479 41.703 1.00 87.12 337 LEU A N 1
ATOM 2631 C CA . LEU A 1 337 ? -5.317 -14.839 40.508 1.00 87.12 337 LEU A CA 1
ATOM 2632 C C . LEU A 1 337 ? -4.269 -15.724 39.817 1.00 87.12 337 LEU A C 1
ATOM 2634 O O . LEU A 1 337 ? -4.376 -15.971 38.618 1.00 87.12 337 LEU A O 1
ATOM 2638 N N . GLN A 1 338 ? -3.304 -16.262 40.567 1.00 86.12 338 GLN A N 1
ATOM 2639 C CA . GLN A 1 338 ? -2.259 -17.149 40.045 1.00 86.12 338 GLN A CA 1
ATOM 2640 C C . GLN A 1 338 ? -2.847 -18.423 39.432 1.00 86.12 338 GLN A C 1
ATOM 2642 O O . GLN A 1 338 ? -2.468 -18.811 38.328 1.00 86.12 338 GLN A O 1
ATOM 2647 N N . ALA A 1 339 ? -3.828 -19.047 40.090 1.00 88.00 339 ALA A N 1
ATOM 2648 C CA . ALA A 1 339 ? -4.515 -20.206 39.531 1.00 88.00 339 ALA A CA 1
ATOM 2649 C C . ALA A 1 339 ? -5.281 -19.858 38.240 1.00 88.00 339 ALA A C 1
ATOM 2651 O O . ALA A 1 339 ? -5.179 -20.593 37.260 1.00 88.00 339 ALA A O 1
ATOM 2652 N N . ALA A 1 340 ? -5.989 -18.723 38.192 1.00 87.12 340 ALA A N 1
ATOM 2653 C CA . ALA A 1 340 ? -6.681 -18.269 36.984 1.00 87.12 340 ALA A CA 1
ATOM 2654 C C . ALA A 1 340 ? -5.712 -17.993 35.816 1.00 87.12 340 ALA A C 1
ATOM 2656 O O . ALA A 1 340 ? -6.002 -18.377 34.682 1.00 87.12 340 ALA A O 1
ATOM 2657 N N . ILE A 1 341 ? -4.541 -17.406 36.092 1.00 83.31 341 ILE A N 1
ATOM 2658 C CA . ILE A 1 341 ? -3.460 -17.234 35.107 1.00 83.31 341 ILE A CA 1
ATOM 2659 C C . ILE A 1 341 ? -2.989 -18.598 34.590 1.00 83.31 341 ILE A C 1
ATOM 2661 O O . ILE A 1 341 ? -2.907 -18.786 33.380 1.00 83.31 341 ILE A O 1
ATOM 2665 N N . GLN A 1 342 ? -2.754 -19.577 35.469 1.00 81.88 342 GLN A N 1
ATOM 2666 C CA . GLN A 1 342 ? -2.357 -20.929 35.059 1.00 81.88 342 GLN A CA 1
ATOM 2667 C C . GLN A 1 342 ? -3.425 -21.625 34.200 1.00 81.88 342 GLN A C 1
ATOM 2669 O O . GLN A 1 342 ? -3.081 -22.266 33.207 1.00 81.88 342 GLN A O 1
ATOM 2674 N N . PHE A 1 343 ? -4.720 -21.473 34.500 1.00 84.25 343 PHE A N 1
ATOM 2675 C CA . PHE A 1 343 ? -5.776 -21.994 33.620 1.00 84.25 343 PHE A CA 1
ATOM 2676 C C . PHE A 1 343 ? -5.749 -21.352 32.229 1.00 84.25 343 PHE A C 1
ATOM 2678 O O . PHE A 1 343 ? -5.950 -22.069 31.253 1.00 84.25 343 PHE A O 1
ATOM 2685 N N . ILE A 1 344 ? -5.455 -20.050 32.123 1.00 80.62 344 ILE A N 1
ATOM 2686 C CA . ILE A 1 344 ? -5.327 -19.346 30.835 1.00 80.62 344 ILE A CA 1
ATOM 2687 C C . ILE A 1 344 ? -4.063 -19.775 30.077 1.00 80.62 344 ILE A C 1
ATOM 2689 O O . ILE A 1 344 ? -4.137 -20.032 28.877 1.00 80.62 344 ILE A O 1
ATOM 2693 N N . LEU A 1 345 ? -2.915 -19.904 30.749 1.00 75.69 345 LEU A N 1
ATOM 2694 C CA . LEU A 1 345 ? -1.664 -20.345 30.117 1.00 75.69 345 LEU A CA 1
ATOM 2695 C C . LEU A 1 345 ? -1.789 -21.754 29.516 1.00 75.69 345 LEU A C 1
ATOM 2697 O O . LEU A 1 345 ? -1.282 -21.997 28.425 1.00 75.69 345 LEU A O 1
ATOM 2701 N N . ASN A 1 346 ? -2.546 -22.642 30.168 1.00 76.38 346 ASN A N 1
ATOM 2702 C CA . ASN A 1 346 ? -2.850 -23.991 29.680 1.00 76.38 346 ASN A CA 1
ATOM 2703 C C . ASN A 1 346 ? -3.827 -24.045 28.481 1.00 76.38 346 ASN A C 1
ATOM 2705 O O . ASN A 1 346 ? -4.143 -25.138 28.011 1.00 76.38 346 ASN A O 1
ATOM 2709 N N . ILE A 1 347 ? -4.334 -22.906 27.987 1.00 73.81 347 ILE A N 1
ATOM 2710 C CA . ILE A 1 347 ? -5.150 -22.844 26.758 1.00 73.81 347 ILE A CA 1
ATOM 2711 C C . ILE A 1 347 ? -4.255 -22.898 25.512 1.00 73.81 347 ILE A C 1
ATOM 2713 O O . ILE A 1 347 ? -4.646 -23.478 24.500 1.00 73.81 347 ILE A O 1
ATOM 2717 N N . SER A 1 348 ? -3.051 -22.323 25.580 1.00 63.47 348 SER A N 1
ATOM 2718 C CA . SER A 1 348 ? -2.079 -22.399 24.488 1.00 63.47 348 SER A CA 1
ATOM 2719 C C . SER A 1 348 ? -1.280 -23.703 24.576 1.00 63.47 348 SER A C 1
ATOM 2721 O O . SER A 1 348 ? -0.866 -24.080 25.674 1.00 63.47 348 SER A O 1
ATOM 2723 N N . PRO A 1 349 ? -0.963 -24.370 23.451 1.00 62.22 349 PRO A N 1
ATOM 2724 C CA . PRO A 1 349 ? 0.019 -25.447 23.454 1.00 62.22 349 PRO A CA 1
ATOM 2725 C C . PRO A 1 349 ? 1.363 -24.958 24.014 1.00 62.22 349 PRO A C 1
ATOM 2727 O O . PRO A 1 349 ? 1.820 -23.855 23.699 1.00 62.22 349 PRO A O 1
ATOM 2730 N N . ALA A 1 350 ? 2.015 -25.774 24.843 1.00 56.41 350 ALA A N 1
ATOM 2731 C CA . ALA A 1 350 ? 3.314 -25.422 25.404 1.00 56.41 350 ALA A CA 1
ATOM 2732 C C . ALA A 1 350 ? 4.350 -25.230 24.277 1.00 56.41 350 ALA A C 1
ATOM 2734 O O . ALA A 1 350 ? 4.534 -26.110 23.438 1.00 56.41 350 ALA A O 1
ATOM 2735 N N . GLY A 1 351 ? 5.021 -24.074 24.262 1.00 57.34 351 GLY A N 1
ATOM 2736 C CA . GLY A 1 351 ? 6.058 -23.741 23.278 1.00 57.34 351 GLY A CA 1
ATOM 2737 C C . GLY A 1 351 ? 5.598 -22.996 22.016 1.00 57.34 351 GLY A C 1
ATOM 2738 O O . GLY A 1 351 ? 6.452 -22.653 21.205 1.00 57.34 351 GLY A O 1
ATOM 2739 N N . THR A 1 352 ? 4.305 -22.691 21.831 1.00 60.47 352 THR A N 1
ATOM 2740 C CA . THR A 1 352 ? 3.844 -21.894 20.666 1.00 60.47 352 THR A CA 1
ATOM 2741 C C . THR A 1 352 ? 3.903 -20.378 20.882 1.00 60.47 352 THR A C 1
ATOM 2743 O O . THR A 1 352 ? 3.997 -19.624 19.914 1.00 60.47 352 THR A O 1
ATOM 2746 N N . ALA A 1 353 ? 3.868 -19.908 22.131 1.00 55.81 353 ALA A N 1
ATOM 2747 C CA . ALA A 1 353 ? 3.957 -18.486 22.454 1.00 55.81 353 ALA A CA 1
ATOM 2748 C C . ALA A 1 353 ? 5.414 -17.989 22.399 1.00 55.81 353 ALA A C 1
ATOM 2750 O O . ALA A 1 353 ? 6.269 -18.447 23.157 1.00 55.81 353 ALA A O 1
ATOM 2751 N N . LEU A 1 354 ? 5.696 -17.010 21.531 1.00 57.97 354 LEU A N 1
ATOM 2752 C CA . LEU A 1 354 ? 6.994 -16.327 21.499 1.00 57.97 354 LEU A CA 1
ATOM 2753 C C . LEU A 1 354 ? 7.242 -15.591 22.825 1.00 57.97 354 LEU A C 1
ATOM 2755 O O . LEU A 1 354 ? 6.363 -14.880 23.313 1.00 57.97 354 LEU A O 1
ATOM 2759 N N . SER A 1 355 ? 8.461 -15.690 23.362 1.00 60.47 355 SER A N 1
ATOM 2760 C CA . SER A 1 355 ? 8.849 -15.139 24.675 1.00 60.47 355 SER A CA 1
ATOM 2761 C C . SER A 1 355 ? 8.489 -13.660 24.870 1.00 60.47 355 SER A C 1
ATOM 276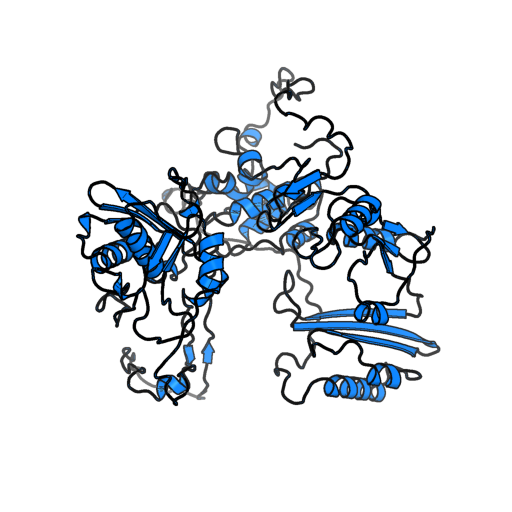3 O O . SER A 1 355 ? 8.015 -13.273 25.936 1.00 60.47 355 SER A O 1
ATOM 2765 N N . LYS A 1 356 ? 8.620 -12.848 23.813 1.00 59.44 356 LYS A N 1
ATOM 2766 C CA . LYS A 1 356 ? 8.254 -11.419 23.781 1.00 59.44 356 LYS A CA 1
ATOM 2767 C C . LYS A 1 356 ? 6.760 -11.106 23.978 1.00 59.44 356 LYS A C 1
ATOM 2769 O O . LYS A 1 356 ? 6.410 -9.936 24.083 1.00 59.44 356 LYS A O 1
ATOM 2774 N N . TYR A 1 357 ? 5.884 -12.112 24.001 1.00 61.66 357 TYR A N 1
ATOM 2775 C CA . TYR A 1 357 ? 4.436 -11.959 24.198 1.0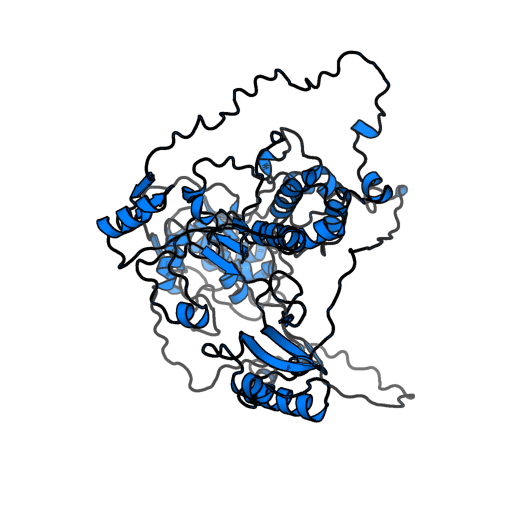0 61.66 357 TYR A CA 1
ATOM 2776 C C . TYR A 1 357 ? 3.932 -12.555 25.527 1.00 61.66 357 TYR A C 1
ATOM 2778 O O . TYR A 1 357 ? 2.725 -12.619 25.740 1.00 61.66 357 TYR A O 1
ATOM 2786 N N . ILE A 1 358 ? 4.831 -12.996 26.417 1.00 59.81 358 ILE A N 1
ATOM 2787 C CA . ILE A 1 358 ? 4.468 -13.668 27.681 1.00 59.81 358 ILE A CA 1
ATOM 2788 C C . ILE A 1 358 ? 4.152 -12.664 28.810 1.00 59.81 358 ILE A C 1
ATOM 2790 O O . ILE A 1 358 ? 3.376 -12.974 29.712 1.00 59.81 358 ILE A O 1
ATOM 2794 N N . SER A 1 359 ? 4.699 -11.446 28.756 1.00 61.66 359 SER A N 1
ATOM 2795 C CA . SER A 1 359 ? 4.425 -10.366 29.715 1.00 61.66 359 SER A CA 1
ATOM 2796 C C . SER A 1 359 ? 3.486 -9.307 29.132 1.00 61.66 359 SER A C 1
ATOM 2798 O O . SER A 1 359 ? 3.708 -8.823 28.022 1.00 61.66 359 SER A O 1
ATOM 2800 N N . GLY A 1 360 ? 2.483 -8.887 29.907 1.00 61.34 360 GLY A N 1
ATOM 2801 C CA . GLY A 1 360 ? 1.693 -7.693 29.595 1.00 61.34 360 GLY A CA 1
ATOM 2802 C C . GLY A 1 360 ? 2.515 -6.405 29.730 1.00 61.34 360 GLY A C 1
ATOM 2803 O O . GLY A 1 360 ? 3.482 -6.359 30.487 1.00 61.34 360 GLY A O 1
ATOM 2804 N N . GLY A 1 361 ? 2.112 -5.363 29.002 1.00 65.06 361 GLY A N 1
ATOM 2805 C CA . GLY A 1 361 ? 2.643 -4.003 29.131 1.00 65.06 361 GLY A CA 1
ATOM 2806 C C . GLY A 1 361 ? 1.561 -3.014 29.565 1.00 65.06 361 GLY A C 1
ATOM 2807 O O . GLY A 1 361 ? 0.375 -3.349 29.596 1.00 65.06 361 GLY A O 1
ATOM 2808 N N . GLU A 1 362 ? 1.968 -1.790 29.888 1.00 68.12 362 GLU A N 1
ATOM 2809 C CA . GLU A 1 362 ? 1.048 -0.703 30.233 1.00 68.12 362 GLU A CA 1
ATOM 2810 C C . GLU A 1 362 ? 0.298 -0.162 29.001 1.00 68.12 362 GLU A C 1
ATOM 2812 O O . GLU A 1 362 ? 0.713 -0.341 27.852 1.00 68.12 362 GLU A O 1
ATOM 2817 N N . LEU A 1 363 ? -0.825 0.525 29.237 1.00 70.94 363 LEU A N 1
ATOM 2818 C CA . LEU A 1 363 ? -1.550 1.243 28.187 1.00 70.94 363 LEU A CA 1
ATOM 2819 C C . LEU A 1 363 ? -0.741 2.466 27.739 1.00 70.94 363 LEU A C 1
ATOM 2821 O O . LEU A 1 363 ? -0.707 3.487 28.421 1.00 70.94 363 LEU A O 1
ATOM 2825 N N . LEU A 1 364 ? -0.127 2.366 26.560 1.00 73.06 364 LEU A N 1
ATOM 2826 C CA . LEU A 1 364 ? 0.597 3.465 25.926 1.00 73.06 364 LEU A CA 1
ATOM 2827 C C . LEU A 1 364 ? -0.374 4.571 25.483 1.00 73.06 364 LEU A C 1
ATOM 2829 O O . LEU A 1 364 ? -0.958 4.506 24.400 1.00 73.06 364 LEU A O 1
ATOM 2833 N N . GLN A 1 365 ? -0.517 5.610 26.304 1.00 74.88 365 GLN A N 1
ATOM 2834 C CA . GLN A 1 365 ? -1.123 6.872 25.883 1.00 74.88 365 GLN A CA 1
ATOM 2835 C C . GLN A 1 365 ? -0.074 7.717 25.155 1.00 74.88 365 GLN A C 1
ATOM 2837 O O . GLN A 1 365 ? 1.007 7.984 25.681 1.00 74.88 365 GLN A O 1
ATOM 2842 N N . ARG A 1 366 ? -0.385 8.126 23.923 1.00 79.19 366 ARG A N 1
ATOM 2843 C CA . ARG A 1 366 ? 0.480 8.982 23.107 1.00 79.19 366 ARG A CA 1
ATOM 2844 C C . ARG A 1 366 ? 0.014 10.440 23.241 1.00 79.19 366 ARG A C 1
ATOM 2846 O O . ARG A 1 366 ? -1.142 10.699 22.927 1.00 79.19 366 ARG A O 1
ATOM 2853 N N . PRO A 1 367 ? 0.880 11.388 23.644 1.00 87.38 367 PRO A N 1
ATOM 2854 C CA . PRO A 1 367 ? 0.552 12.811 23.588 1.00 87.38 367 PRO A CA 1
ATOM 2855 C C . PRO A 1 367 ? 0.531 13.323 22.137 1.00 87.38 367 PRO A C 1
ATOM 2857 O O . PRO A 1 367 ? 1.154 12.728 21.251 1.00 87.38 367 PRO A O 1
ATOM 2860 N N . VAL A 1 368 ? -0.138 14.460 21.913 1.00 89.19 368 VAL A N 1
ATOM 2861 C CA . VAL A 1 368 ? -0.116 15.201 20.636 1.00 89.19 368 VAL A CA 1
ATOM 2862 C C . VAL A 1 368 ? 1.330 15.439 20.195 1.00 89.19 368 VAL A C 1
ATOM 2864 O O . VAL A 1 368 ? 2.173 15.840 21.003 1.00 89.19 368 VAL A O 1
ATOM 2867 N N . SER A 1 369 ? 1.651 15.184 18.923 1.00 90.62 369 SER A N 1
ATOM 2868 C CA . SER A 1 369 ? 3.042 15.255 18.477 1.00 90.62 369 SER A CA 1
ATOM 2869 C C . SER A 1 369 ? 3.580 16.688 18.455 1.00 90.62 369 SER A C 1
ATOM 2871 O O . SER A 1 369 ? 3.007 17.599 17.849 1.00 90.62 369 SER A O 1
ATOM 2873 N N . SER A 1 370 ? 4.766 16.887 19.020 1.00 88.62 370 SER A N 1
ATOM 2874 C CA . SER A 1 370 ? 5.525 18.138 18.947 1.00 88.62 370 SER A CA 1
ATOM 2875 C C . SER A 1 370 ? 6.917 17.896 18.355 1.00 88.62 370 SER A C 1
ATOM 2877 O O . SER A 1 370 ? 7.382 16.762 18.238 1.00 88.62 370 SER A O 1
ATOM 2879 N N . GLY A 1 371 ? 7.555 18.969 17.901 1.00 87.88 371 GLY A N 1
ATOM 2880 C CA . GLY A 1 371 ? 8.871 18.936 17.277 1.00 87.88 371 GLY A CA 1
ATOM 2881 C C . GLY A 1 371 ? 9.327 20.349 16.944 1.00 87.88 371 GLY A C 1
ATOM 2882 O O . GLY A 1 371 ? 8.512 21.177 16.532 1.00 87.88 371 GLY A O 1
ATOM 2883 N N . LYS A 1 372 ? 10.620 20.613 17.141 1.00 88.38 372 LYS A N 1
ATOM 2884 C CA . LYS A 1 372 ? 11.289 21.864 16.783 1.00 88.38 372 LYS A CA 1
ATOM 2885 C C . LYS A 1 372 ? 12.419 21.536 15.814 1.00 88.38 372 LYS A C 1
ATOM 2887 O O . LYS A 1 372 ? 13.234 20.664 16.094 1.00 88.38 372 LYS A O 1
ATOM 2892 N N . GLU A 1 373 ? 12.452 22.258 14.707 1.00 86.75 373 GLU A N 1
ATOM 2893 C CA . GLU A 1 373 ? 13.539 22.238 13.732 1.00 86.75 373 GLU A CA 1
ATOM 2894 C C . GLU A 1 373 ? 14.368 23.509 13.935 1.00 86.75 373 GLU A C 1
ATOM 2896 O O . GLU A 1 373 ? 13.811 24.576 14.208 1.00 86.75 373 GLU A O 1
ATOM 2901 N N . ASP A 1 374 ? 15.689 23.384 13.855 1.00 89.69 374 ASP A N 1
ATOM 2902 C CA . ASP A 1 374 ? 16.638 24.484 14.013 1.00 89.69 374 ASP A CA 1
ATOM 2903 C C . ASP A 1 374 ? 17.733 24.323 12.956 1.00 89.69 374 ASP A C 1
ATOM 2905 O O . ASP A 1 374 ? 18.295 23.236 12.800 1.00 89.69 374 ASP A O 1
ATOM 2909 N N . TYR A 1 375 ? 17.972 25.372 12.175 1.00 88.06 375 TYR A N 1
ATOM 2910 C CA . TYR A 1 375 ? 18.922 25.371 11.067 1.00 88.06 375 TYR A CA 1
ATOM 2911 C C . TYR A 1 375 ? 19.405 26.791 10.774 1.00 88.06 375 TYR A C 1
ATOM 2913 O O . TYR A 1 375 ? 18.679 27.769 10.945 1.00 88.06 375 TYR A O 1
ATOM 2921 N N . GLN A 1 376 ? 20.651 26.903 10.320 1.00 88.94 376 GLN A N 1
ATOM 2922 C CA . GLN A 1 376 ? 21.258 28.184 9.976 1.00 88.94 376 GLN A CA 1
ATOM 2923 C C . GLN A 1 376 ? 20.906 28.576 8.539 1.00 88.94 376 GLN A C 1
ATOM 2925 O O . GLN A 1 376 ? 21.025 27.769 7.618 1.00 88.94 376 GLN A O 1
ATOM 2930 N N . THR A 1 377 ? 20.526 29.837 8.347 1.00 87.50 377 THR A N 1
ATOM 2931 C CA . THR A 1 377 ? 20.279 30.442 7.033 1.00 87.50 377 THR A CA 1
ATOM 2932 C C . THR A 1 377 ? 21.129 31.691 6.867 1.00 87.50 377 THR A C 1
ATOM 2934 O O . THR A 1 377 ? 21.192 32.507 7.784 1.00 87.50 377 THR A O 1
ATOM 2937 N N . ASP A 1 378 ? 21.717 31.879 5.689 1.00 90.75 378 ASP A N 1
ATOM 2938 C CA . ASP A 1 378 ? 22.509 33.063 5.352 1.00 90.75 378 ASP A CA 1
ATOM 2939 C C . ASP A 1 378 ? 21.961 33.680 4.065 1.00 90.75 378 ASP A C 1
ATOM 2941 O O . ASP A 1 378 ? 22.100 33.113 2.982 1.00 90.75 378 ASP A O 1
ATOM 2945 N N . SER A 1 379 ? 21.350 34.859 4.177 1.00 91.88 379 SER A N 1
ATOM 2946 C CA . SER A 1 379 ? 20.764 35.562 3.035 1.00 91.88 379 SER A CA 1
ATOM 2947 C C . SER A 1 379 ? 21.777 35.936 1.949 1.00 91.88 379 SER A C 1
ATOM 2949 O O . SER A 1 379 ? 21.364 36.156 0.813 1.00 91.88 379 SER A O 1
ATOM 2951 N N . SER A 1 380 ? 23.077 35.997 2.262 1.00 94.75 380 SER A N 1
ATOM 2952 C CA . SER A 1 380 ? 24.134 36.237 1.269 1.00 94.75 380 SER A CA 1
ATOM 2953 C C . SER A 1 380 ? 24.410 35.019 0.378 1.00 94.75 380 SER A C 1
ATOM 2955 O O . SER A 1 380 ? 24.864 35.179 -0.753 1.00 94.75 380 SER A O 1
ATOM 2957 N N . LEU A 1 381 ? 24.072 33.813 0.850 1.00 92.94 381 LEU A N 1
ATOM 2958 C CA . LEU A 1 381 ? 24.215 32.554 0.114 1.00 92.94 381 LEU A CA 1
ATOM 2959 C C . LEU A 1 381 ? 22.929 32.133 -0.610 1.00 92.94 381 LEU A C 1
ATOM 2961 O O . LEU A 1 381 ? 22.897 31.079 -1.247 1.00 92.94 381 LEU A O 1
ATOM 2965 N N . TYR A 1 382 ? 21.849 32.915 -0.532 1.00 91.62 382 TYR A N 1
ATOM 2966 C CA . TYR A 1 382 ? 20.585 32.565 -1.178 1.00 91.62 382 TYR A CA 1
ATOM 2967 C C . TYR A 1 382 ? 20.736 32.527 -2.713 1.00 91.62 382 TYR A C 1
ATOM 2969 O O . TYR A 1 382 ? 21.270 33.468 -3.298 1.00 91.62 382 TYR A O 1
ATOM 2977 N N . PRO A 1 383 ? 20.245 31.470 -3.394 1.00 89.81 383 PRO A N 1
ATOM 2978 C CA . PRO A 1 383 ? 19.284 30.475 -2.905 1.00 89.81 383 PRO A CA 1
ATOM 2979 C C . PRO A 1 383 ? 19.871 29.200 -2.260 1.00 89.81 383 PRO A C 1
ATOM 2981 O O . PRO A 1 383 ? 19.085 28.350 -1.857 1.00 89.81 383 PRO A O 1
ATOM 2984 N N . LEU A 1 384 ? 21.195 29.035 -2.142 1.00 88.25 384 LEU A N 1
ATOM 2985 C CA . LEU A 1 384 ? 21.847 27.753 -1.811 1.00 88.25 384 LEU A CA 1
ATOM 2986 C C . LEU A 1 384 ? 21.415 27.143 -0.465 1.00 88.25 384 LEU A C 1
ATOM 2988 O O . LEU A 1 384 ? 21.167 25.943 -0.397 1.00 88.25 384 LEU A O 1
ATOM 2992 N N . ASN A 1 385 ? 21.318 27.954 0.591 1.00 90.12 385 ASN A N 1
ATOM 2993 C CA . ASN A 1 385 ? 20.813 27.546 1.911 1.00 90.12 385 ASN A CA 1
ATOM 2994 C C . ASN A 1 385 ? 19.477 28.224 2.266 1.00 90.12 385 ASN A C 1
ATOM 2996 O O . ASN A 1 385 ? 19.097 28.290 3.437 1.00 90.12 385 ASN A O 1
ATOM 3000 N N . LYS A 1 386 ? 18.759 28.742 1.262 1.00 89.38 386 LYS A N 1
ATOM 3001 C CA . LYS A 1 386 ? 17.414 29.273 1.471 1.00 89.38 386 LYS A CA 1
ATOM 3002 C C . LYS A 1 386 ? 16.457 28.095 1.685 1.00 89.38 386 LYS A C 1
ATOM 3004 O O . LYS A 1 386 ? 16.431 27.210 0.830 1.00 89.38 386 LYS A O 1
ATOM 3009 N N . PRO A 1 387 ? 15.624 28.085 2.741 1.00 86.56 387 PRO A N 1
ATOM 3010 C CA . PRO A 1 387 ? 14.504 27.157 2.810 1.00 86.56 387 PRO A CA 1
ATOM 3011 C C . PRO A 1 387 ? 13.529 27.522 1.683 1.00 86.56 387 PRO A C 1
ATOM 3013 O O . PRO A 1 387 ? 12.854 28.551 1.730 1.00 86.56 387 PRO A O 1
ATOM 3016 N N . VAL A 1 388 ? 13.538 26.721 0.620 1.00 88.06 388 VAL A N 1
ATOM 3017 C CA . VAL A 1 388 ? 12.662 26.870 -0.544 1.00 88.06 388 VAL A CA 1
ATOM 3018 C C . VAL A 1 388 ? 11.726 25.680 -0.625 1.00 88.06 388 VAL A C 1
ATOM 3020 O O . VAL A 1 388 ? 12.154 24.534 -0.477 1.00 88.06 388 VAL A O 1
ATOM 3023 N N . ASP A 1 389 ? 10.456 25.957 -0.900 1.00 87.06 389 ASP A N 1
ATOM 3024 C CA . ASP A 1 389 ? 9.470 24.910 -1.125 1.00 87.06 389 ASP A CA 1
ATOM 3025 C C . ASP A 1 389 ? 9.894 24.037 -2.308 1.00 87.06 389 ASP A C 1
ATOM 3027 O O . ASP A 1 389 ? 10.455 24.505 -3.309 1.00 87.06 389 ASP A O 1
ATOM 3031 N N . LYS A 1 390 ? 9.583 22.742 -2.232 1.00 91.69 390 LYS A N 1
ATOM 3032 C CA . LYS A 1 390 ? 9.820 21.845 -3.361 1.00 91.69 390 LYS A CA 1
ATOM 3033 C C . LYS A 1 390 ? 9.022 22.343 -4.575 1.00 91.69 390 LYS A C 1
ATOM 3035 O O . LYS A 1 390 ? 7.797 22.358 -4.537 1.00 91.69 390 LYS A O 1
ATOM 3040 N N . LEU A 1 391 ? 9.703 22.618 -5.692 1.00 90.06 391 LEU A N 1
ATOM 3041 C CA . LEU A 1 391 ? 9.101 23.124 -6.943 1.00 90.06 391 LEU A CA 1
ATOM 3042 C C . LEU A 1 391 ? 7.863 22.339 -7.422 1.00 90.06 391 LEU A C 1
ATOM 3044 O O . LEU A 1 391 ? 6.942 22.908 -7.999 1.00 90.06 391 LEU A O 1
ATOM 3048 N N . GLU A 1 392 ? 7.835 21.022 -7.192 1.00 93.94 392 GLU A N 1
ATOM 3049 C CA . GLU A 1 392 ? 6.712 20.163 -7.588 1.00 93.94 392 GLU A CA 1
ATOM 3050 C C . GLU A 1 392 ? 5.611 20.026 -6.524 1.00 93.94 392 GLU A C 1
ATOM 3052 O O . GLU A 1 392 ? 4.620 19.353 -6.786 1.00 93.94 392 GLU A O 1
ATOM 3057 N N . ALA A 1 393 ? 5.749 20.614 -5.333 1.00 94.44 393 ALA A N 1
ATOM 3058 C CA . ALA A 1 393 ? 4.787 20.435 -4.243 1.00 94.44 393 ALA A CA 1
ATOM 3059 C C . ALA A 1 393 ? 3.377 20.890 -4.646 1.00 94.44 393 ALA A C 1
ATOM 3061 O O . ALA A 1 393 ? 2.426 20.147 -4.422 1.00 94.44 393 ALA A O 1
ATOM 3062 N N . ASN A 1 394 ? 3.261 22.028 -5.340 1.00 93.94 394 ASN A N 1
ATOM 3063 C CA . ASN A 1 394 ? 2.000 22.551 -5.878 1.00 93.94 394 ASN A CA 1
ATOM 3064 C C . ASN A 1 394 ? 1.274 21.527 -6.778 1.00 93.94 394 ASN A C 1
ATOM 3066 O O . ASN A 1 394 ? 0.144 21.134 -6.500 1.00 93.94 394 ASN A O 1
ATOM 3070 N N . ILE A 1 395 ? 1.956 20.977 -7.791 1.00 95.94 395 ILE A N 1
ATOM 3071 C CA . ILE A 1 395 ? 1.350 19.953 -8.663 1.00 95.94 395 ILE A CA 1
ATOM 3072 C C . ILE A 1 395 ? 1.113 18.611 -7.946 1.00 95.94 395 ILE A C 1
ATOM 3074 O O . ILE A 1 395 ? 0.290 17.818 -8.389 1.00 95.94 395 ILE A O 1
ATOM 3078 N N . GLN A 1 396 ? 1.807 18.331 -6.838 1.00 97.31 396 GLN A N 1
ATOM 3079 C CA . GLN A 1 396 ? 1.564 17.137 -6.018 1.00 97.31 396 GLN A CA 1
ATOM 3080 C C . GLN A 1 396 ? 0.336 17.281 -5.111 1.00 97.31 396 GLN A C 1
ATOM 3082 O O . GLN A 1 396 ? -0.348 16.286 -4.876 1.00 97.31 396 GLN A O 1
ATOM 3087 N N . VAL A 1 397 ? 0.047 18.485 -4.602 1.00 96.88 397 VAL A N 1
ATOM 3088 C CA . VAL A 1 397 ? -1.162 18.738 -3.800 1.00 96.88 397 VAL A CA 1
ATOM 3089 C C . VAL A 1 397 ? -2.419 18.871 -4.656 1.00 96.88 397 VAL A C 1
ATOM 3091 O O . VAL A 1 397 ? -3.485 18.520 -4.165 1.00 96.88 397 VAL A O 1
ATOM 3094 N N . GLY A 1 398 ? -2.298 19.296 -5.919 1.00 95.81 398 GLY A N 1
ATOM 3095 C CA . GLY A 1 398 ? -3.400 19.345 -6.894 1.00 95.81 398 GLY A CA 1
ATOM 3096 C C . GLY A 1 398 ? -3.647 18.057 -7.695 1.00 95.81 398 GLY A C 1
ATOM 3097 O O . GLY A 1 398 ? -4.494 18.058 -8.576 1.00 95.81 398 GLY A O 1
ATOM 3098 N N . GLY A 1 399 ? -2.885 16.978 -7.473 1.00 95.88 399 GLY A N 1
ATOM 3099 C CA . GLY A 1 399 ? -2.985 15.734 -8.265 1.00 95.88 399 GLY A CA 1
ATOM 3100 C C . GLY A 1 399 ? -2.376 15.788 -9.679 1.00 95.88 399 GLY A C 1
ATOM 3101 O O . GLY A 1 399 ? -2.202 14.757 -10.320 1.00 95.88 399 GLY A O 1
ATOM 3102 N N . GLU A 1 400 ? -1.950 16.961 -10.155 1.00 95.94 400 GLU A N 1
ATOM 3103 C CA . GLU A 1 400 ? -1.359 17.178 -11.488 1.00 95.94 400 GLU A CA 1
ATOM 3104 C C . GLU A 1 400 ? 0.008 16.479 -11.714 1.00 95.94 400 GLU A C 1
ATOM 3106 O O . GLU A 1 400 ? 0.502 16.382 -12.845 1.00 95.94 400 GLU A O 1
ATOM 3111 N N . ALA A 1 401 ? 0.663 15.998 -10.653 1.00 95.56 401 ALA A N 1
ATOM 3112 C CA . ALA A 1 401 ? 1.982 15.367 -10.698 1.00 95.56 401 ALA A CA 1
ATOM 3113 C C . ALA A 1 401 ? 1.961 13.932 -11.265 1.00 95.56 401 ALA A C 1
ATOM 3115 O O . ALA A 1 401 ? 2.002 12.965 -10.516 1.00 95.56 401 ALA A O 1
ATOM 3116 N N . ARG A 1 402 ? 2.015 13.791 -12.595 1.00 95.19 402 ARG A N 1
ATOM 3117 C CA . ARG A 1 402 ? 2.021 12.481 -13.287 1.00 95.19 402 ARG A CA 1
ATOM 3118 C C . ARG A 1 402 ? 3.201 11.565 -12.908 1.00 95.19 402 ARG A C 1
ATOM 3120 O O . ARG A 1 402 ? 4.362 11.936 -13.113 1.00 95.19 402 ARG A O 1
ATOM 3127 N N . PHE A 1 403 ? 2.908 10.363 -12.433 1.00 96.25 403 PHE A N 1
ATOM 3128 C CA . PHE A 1 403 ? 3.822 9.229 -12.254 1.00 96.25 403 PHE A CA 1
ATOM 3129 C C . PHE A 1 403 ? 3.763 8.274 -13.462 1.00 96.25 403 PHE A C 1
ATOM 3131 O O . PHE A 1 403 ? 3.041 8.529 -14.429 1.00 96.25 403 PHE A O 1
ATOM 3138 N N . ALA A 1 404 ? 4.522 7.171 -13.439 1.00 93.88 404 ALA A N 1
ATOM 3139 C CA . ALA A 1 404 ? 4.602 6.243 -14.577 1.00 93.88 404 ALA A CA 1
ATOM 3140 C C . ALA A 1 404 ? 3.238 5.618 -14.953 1.00 93.88 404 ALA A C 1
ATOM 3142 O O . ALA A 1 404 ? 2.956 5.405 -16.131 1.00 93.88 404 ALA A O 1
ATOM 3143 N N . ASN A 1 405 ? 2.360 5.370 -13.972 1.00 93.19 405 ASN A N 1
ATOM 3144 C CA . ASN A 1 405 ? 1.015 4.843 -14.228 1.00 93.19 405 ASN A CA 1
ATOM 3145 C C . ASN A 1 405 ? 0.036 5.900 -14.783 1.00 93.19 405 ASN A C 1
ATOM 3147 O O . ASN A 1 405 ? -0.932 5.549 -15.455 1.00 93.19 405 ASN A O 1
ATOM 3151 N N . ASP A 1 406 ? 0.289 7.188 -14.554 1.00 93.56 406 ASP A N 1
ATOM 3152 C CA . ASP A 1 406 ? -0.644 8.274 -14.904 1.00 93.56 406 ASP A CA 1
ATOM 3153 C C . ASP A 1 406 ? -0.491 8.733 -16.362 1.00 93.56 406 ASP A C 1
ATOM 3155 O O . ASP A 1 406 ? -1.161 9.653 -16.835 1.00 93.56 406 ASP A O 1
ATOM 3159 N N . ILE A 1 407 ? 0.409 8.083 -17.099 1.00 87.69 407 ILE A N 1
ATOM 3160 C CA . ILE A 1 407 ? 0.490 8.184 -18.552 1.00 87.69 407 ILE A CA 1
ATOM 3161 C C . ILE A 1 407 ? -0.842 7.673 -19.125 1.00 87.69 407 ILE A C 1
ATOM 3163 O O . ILE A 1 407 ? -1.268 6.574 -18.759 1.00 87.69 407 ILE A O 1
ATOM 3167 N N . PRO A 1 408 ? -1.522 8.415 -20.017 1.00 86.38 408 PRO A N 1
ATOM 3168 C CA . PRO A 1 408 ? -2.777 7.953 -20.597 1.00 86.38 408 PRO A CA 1
ATOM 3169 C C . PRO A 1 408 ? -2.621 6.601 -21.315 1.00 86.38 408 PRO A C 1
ATOM 3171 O O . PRO A 1 408 ? -1.598 6.363 -21.962 1.00 86.38 408 PRO A O 1
ATOM 3174 N N . PRO A 1 409 ? -3.606 5.690 -21.225 1.00 77.44 409 PRO A N 1
ATOM 3175 C CA . PRO A 1 409 ? -3.604 4.488 -22.045 1.00 77.44 409 PRO A CA 1
ATOM 3176 C C . PRO A 1 409 ? -3.760 4.875 -23.521 1.00 77.44 409 PRO A C 1
ATOM 3178 O O . PRO A 1 409 ? -4.640 5.656 -23.877 1.00 77.44 409 PRO A O 1
ATOM 3181 N N . LEU A 1 410 ? -2.922 4.302 -24.383 1.00 71.25 410 LEU A N 1
ATOM 3182 C CA . LEU A 1 410 ? -3.056 4.457 -25.831 1.00 71.25 410 LEU A CA 1
ATOM 3183 C C . LEU A 1 410 ? -4.270 3.660 -26.363 1.00 71.25 410 LEU A C 1
ATOM 3185 O O . LEU A 1 410 ? -4.733 2.733 -25.683 1.00 71.25 410 LEU A O 1
ATOM 3189 N N . PRO A 1 411 ? -4.816 4.017 -27.547 1.00 66.69 411 PRO A N 1
ATOM 3190 C CA . PRO A 1 411 ? -6.034 3.412 -28.083 1.00 66.69 411 PRO A CA 1
ATOM 3191 C C . PRO A 1 411 ? -5.976 1.882 -28.140 1.00 66.69 411 PRO A C 1
ATOM 3193 O O . PRO A 1 411 ? -4.981 1.284 -28.550 1.00 66.69 411 PRO A O 1
ATOM 3196 N N . ARG A 1 412 ? -7.066 1.231 -27.722 1.00 63.62 412 ARG A N 1
ATOM 3197 C CA . ARG A 1 412 ? -7.174 -0.231 -27.715 1.00 63.62 412 ARG A CA 1
ATOM 3198 C C . ARG A 1 412 ? -7.862 -0.715 -28.983 1.00 63.62 412 ARG A C 1
ATOM 3200 O O . ARG A 1 412 ? -9.054 -0.482 -29.155 1.00 63.62 412 ARG A O 1
ATOM 3207 N N . GLU A 1 413 ? -7.159 -1.494 -29.797 1.00 57.22 413 GLU A N 1
ATOM 3208 C CA . GLU A 1 413 ? -7.837 -2.405 -30.721 1.00 57.22 413 GLU A CA 1
ATOM 3209 C C . GLU A 1 413 ? -8.658 -3.436 -29.936 1.00 57.22 413 GLU A C 1
ATOM 3211 O O . GLU A 1 413 ? -8.152 -4.068 -28.998 1.00 57.22 413 GLU A O 1
ATOM 3216 N N . SER A 1 414 ? -9.922 -3.606 -30.331 1.00 51.84 414 SER A N 1
ATOM 3217 C CA . SER A 1 414 ? -10.877 -4.497 -29.671 1.00 51.84 414 SER A CA 1
ATOM 3218 C C . SER A 1 414 ? -10.526 -5.972 -29.894 1.00 51.84 414 SER A C 1
ATOM 3220 O O . SER A 1 414 ? -10.806 -6.540 -30.949 1.00 51.84 414 SER A O 1
ATOM 3222 N N . LYS A 1 415 ? -9.911 -6.599 -28.885 1.00 54.88 415 LYS A N 1
ATOM 3223 C CA . LYS A 1 415 ? -9.768 -8.058 -28.751 1.00 54.88 415 LYS A CA 1
ATOM 3224 C C . LYS A 1 415 ? -9.926 -8.414 -27.276 1.00 54.88 415 LYS A C 1
ATOM 3226 O O . LYS A 1 415 ? -9.089 -8.026 -26.469 1.00 54.88 415 LYS A O 1
ATOM 3231 N N . GLU A 1 416 ? -11.002 -9.097 -26.902 1.00 69.50 416 GLU A N 1
ATOM 3232 C CA . GLU A 1 416 ? -11.262 -9.419 -25.496 1.00 69.50 416 GLU A CA 1
ATOM 3233 C C . GLU A 1 416 ? -10.332 -10.522 -24.958 1.00 69.50 416 GLU A C 1
ATOM 3235 O O . GLU A 1 416 ? -10.038 -11.498 -25.643 1.00 69.50 416 GLU A O 1
ATOM 3240 N N . GLY A 1 417 ? -9.910 -10.398 -23.694 1.00 83.56 417 GLY A N 1
ATOM 3241 C CA . GLY A 1 417 ? -9.247 -11.477 -22.954 1.00 83.56 417 GLY A CA 1
ATOM 3242 C C . GLY A 1 417 ? -7.711 -11.460 -22.946 1.00 83.56 417 GLY A C 1
ATOM 3243 O O . GLY A 1 417 ? -7.074 -10.425 -22.726 1.00 83.56 417 GLY A O 1
ATOM 3244 N N . VAL A 1 418 ? -7.130 -12.659 -23.063 1.00 89.19 418 VAL A N 1
ATOM 3245 C CA . VAL A 1 418 ? -5.681 -12.927 -23.013 1.00 89.19 418 VAL A CA 1
ATOM 3246 C C . VAL A 1 418 ? -5.083 -12.733 -24.403 1.00 89.19 418 VAL A C 1
ATOM 3248 O O . VAL A 1 418 ? -5.652 -13.187 -25.390 1.00 89.19 418 VAL A O 1
ATOM 3251 N N . VAL A 1 419 ? -3.931 -12.071 -24.470 1.00 92.06 419 VAL A N 1
ATOM 3252 C CA . VAL A 1 419 ? -3.249 -11.710 -25.720 1.00 92.06 419 VAL A CA 1
ATOM 3253 C C . VAL A 1 419 ? -2.039 -12.607 -25.981 1.00 92.06 419 VAL A C 1
ATOM 3255 O O . VAL A 1 419 ? -1.840 -13.031 -27.114 1.00 92.06 419 VAL A O 1
ATOM 3258 N N . ALA A 1 420 ? -1.232 -12.900 -24.957 1.00 94.06 420 ALA A N 1
ATOM 3259 C CA . ALA A 1 420 ? -0.022 -13.711 -25.096 1.00 94.06 420 ALA A CA 1
ATOM 3260 C C . ALA A 1 420 ? 0.407 -14.361 -23.770 1.00 94.06 420 ALA A C 1
ATOM 3262 O O . ALA A 1 420 ? -0.000 -13.939 -22.684 1.00 94.06 420 ALA A O 1
ATOM 3263 N N . PHE A 1 421 ? 1.272 -15.368 -23.877 1.00 96.12 421 PHE A N 1
ATOM 3264 C CA . PHE A 1 421 ? 1.966 -16.008 -22.765 1.00 96.12 421 PHE A CA 1
ATOM 3265 C C . PHE A 1 421 ? 3.434 -16.189 -23.157 1.00 96.12 421 PHE A C 1
ATOM 3267 O O . PHE A 1 421 ? 3.706 -16.826 -24.172 1.00 96.12 421 PHE A O 1
ATOM 3274 N N . TYR A 1 422 ? 4.359 -15.635 -22.374 1.00 97.50 422 TYR A N 1
ATOM 3275 C CA . TYR A 1 422 ? 5.796 -15.687 -22.657 1.00 97.50 422 TYR A CA 1
ATOM 3276 C C . TYR A 1 422 ? 6.576 -16.352 -21.526 1.00 97.50 422 TYR A C 1
ATOM 3278 O O . TYR A 1 422 ? 6.215 -16.264 -20.354 1.00 97.50 422 TYR A O 1
ATOM 3286 N N . THR A 1 423 ? 7.679 -16.989 -21.888 1.00 97.19 423 THR A N 1
ATOM 3287 C CA . THR A 1 423 ? 8.613 -17.714 -21.026 1.00 97.19 423 THR A CA 1
ATOM 3288 C C . THR A 1 423 ? 10.045 -17.248 -21.298 1.00 97.19 423 THR A C 1
ATOM 3290 O O . THR A 1 423 ? 10.290 -16.452 -22.203 1.00 97.19 423 THR A O 1
ATOM 3293 N N . ALA A 1 424 ? 11.026 -17.783 -20.567 1.00 97.00 424 ALA A N 1
ATOM 3294 C CA . ALA A 1 424 ? 12.444 -17.506 -20.820 1.00 97.00 424 ALA A CA 1
ATOM 3295 C C . ALA A 1 424 ? 12.899 -17.783 -22.274 1.00 97.00 424 ALA A C 1
ATOM 3297 O O . ALA A 1 424 ? 13.874 -17.191 -22.722 1.00 97.00 424 ALA A O 1
ATOM 3298 N N . LYS A 1 425 ? 12.196 -18.654 -23.018 1.00 97.06 425 LYS A N 1
ATOM 3299 C CA . LYS A 1 425 ? 12.495 -18.981 -24.427 1.00 97.06 425 LYS A CA 1
ATOM 3300 C C . LYS A 1 425 ? 12.107 -17.880 -25.414 1.00 97.06 425 LYS A C 1
ATOM 3302 O O . LYS A 1 425 ? 12.564 -17.894 -26.551 1.00 97.06 425 LYS A O 1
ATOM 3307 N N . ASP A 1 426 ? 11.226 -16.974 -25.004 1.00 97.69 426 ASP A N 1
ATOM 3308 C CA . ASP A 1 426 ? 10.671 -15.941 -25.875 1.00 97.69 426 ASP A CA 1
ATOM 3309 C C . ASP A 1 426 ? 11.551 -14.683 -25.911 1.00 97.69 426 ASP A C 1
ATOM 3311 O O . ASP A 1 426 ? 11.405 -13.862 -26.820 1.00 97.69 426 ASP A O 1
ATOM 3315 N N . ILE A 1 427 ? 12.482 -14.559 -24.959 1.00 98.12 427 ILE A N 1
ATOM 3316 C CA . ILE A 1 427 ? 13.502 -13.508 -24.879 1.00 98.12 427 ILE A CA 1
ATOM 3317 C C . ILE A 1 427 ? 14.512 -13.723 -26.023 1.00 98.12 427 ILE A C 1
ATOM 3319 O O . ILE A 1 427 ? 15.168 -14.762 -26.045 1.00 98.12 427 ILE A O 1
ATOM 3323 N N . PRO A 1 428 ? 14.628 -12.795 -26.994 1.00 97.19 428 PRO A N 1
ATOM 3324 C CA . PRO A 1 428 ? 15.468 -12.999 -28.179 1.00 97.19 428 PRO A CA 1
ATOM 3325 C C . PRO A 1 428 ? 16.964 -12.728 -27.937 1.00 97.19 428 PRO A C 1
ATOM 3327 O O . PRO A 1 428 ? 17.794 -13.250 -28.676 1.00 97.19 428 PRO A O 1
ATOM 3330 N N . GLY A 1 429 ? 17.304 -11.908 -26.938 1.00 96.56 429 GLY A N 1
ATOM 3331 C CA . GLY A 1 429 ? 18.673 -11.623 -26.512 1.00 96.56 429 GLY A CA 1
ATOM 3332 C C . GLY A 1 429 ? 19.058 -12.399 -25.249 1.00 96.56 429 GLY A C 1
ATOM 3333 O O . GLY A 1 429 ? 18.690 -13.559 -25.067 1.00 96.56 429 GLY A O 1
ATOM 3334 N N . VAL A 1 430 ? 19.798 -11.761 -24.340 1.00 95.75 430 VAL A N 1
ATOM 3335 C CA . VAL A 1 430 ? 20.206 -12.397 -23.076 1.00 95.75 430 VAL A CA 1
ATOM 3336 C C . VAL A 1 430 ? 19.064 -12.348 -22.058 1.00 95.75 430 VAL A C 1
ATOM 3338 O O . VAL A 1 430 ? 18.574 -11.276 -21.713 1.00 95.75 430 VAL A O 1
ATOM 3341 N N . ASN A 1 431 ? 18.680 -13.502 -21.507 1.00 96.75 431 ASN A N 1
ATOM 3342 C CA . ASN A 1 431 ? 17.751 -13.595 -20.375 1.00 96.75 431 ASN A CA 1
ATOM 3343 C C . ASN A 1 431 ? 18.424 -13.163 -19.058 1.00 96.75 431 ASN A C 1
ATOM 3345 O O . ASN A 1 431 ? 18.662 -13.983 -18.172 1.00 96.75 431 ASN A O 1
ATOM 3349 N N . SER A 1 432 ? 18.750 -11.878 -18.939 1.00 94.25 432 SER A N 1
ATOM 3350 C CA . SER A 1 432 ? 19.291 -11.279 -17.721 1.00 94.25 432 SER A CA 1
ATOM 3351 C C . SER A 1 432 ? 18.935 -9.799 -17.625 1.00 94.25 432 SER A C 1
ATOM 3353 O O . SER A 1 432 ? 18.981 -9.081 -18.623 1.00 94.25 432 SER A O 1
ATOM 3355 N N . PHE A 1 433 ? 18.589 -9.351 -16.418 1.00 92.50 433 PHE A N 1
ATOM 3356 C CA . PHE A 1 433 ? 18.472 -7.934 -16.058 1.00 92.50 433 PHE A CA 1
ATOM 3357 C C . PHE A 1 433 ? 19.671 -7.437 -15.231 1.00 92.50 433 PHE A C 1
ATOM 3359 O O . PHE A 1 433 ? 19.740 -6.253 -14.902 1.00 92.50 433 PHE A O 1
ATOM 3366 N N . GLY A 1 434 ? 20.601 -8.337 -14.890 1.00 87.62 434 GLY A N 1
ATOM 3367 C CA . GLY A 1 434 ? 21.889 -8.003 -14.292 1.00 87.62 434 GLY A CA 1
ATOM 3368 C C . GLY A 1 434 ? 22.973 -7.775 -15.349 1.00 87.62 434 GLY A C 1
ATOM 3369 O O . GLY A 1 434 ? 22.846 -8.178 -16.508 1.00 87.62 434 GLY A O 1
ATOM 3370 N N . PHE A 1 435 ? 24.057 -7.134 -14.930 1.00 83.44 435 PHE A N 1
ATOM 3371 C CA . PHE A 1 435 ? 25.264 -6.913 -15.713 1.00 83.44 435 PHE A CA 1
ATOM 3372 C C . PHE A 1 435 ? 26.497 -7.153 -14.818 1.00 83.44 435 PHE A C 1
ATOM 3374 O O . PHE A 1 435 ? 26.875 -6.276 -14.032 1.00 83.44 435 PHE A O 1
ATOM 3381 N N . PRO A 1 436 ? 27.121 -8.344 -14.894 1.00 75.12 436 PRO A N 1
ATOM 3382 C CA . PRO A 1 436 ? 28.310 -8.665 -14.111 1.00 75.12 436 PRO A CA 1
ATOM 3383 C C . PRO A 1 436 ? 29.449 -7.670 -14.355 1.00 75.12 436 PRO A C 1
ATOM 3385 O O . PRO A 1 436 ? 29.757 -7.329 -15.496 1.00 75.12 436 PRO A O 1
ATOM 3388 N N . GLY A 1 437 ? 30.095 -7.221 -13.278 1.00 69.12 437 GLY A N 1
ATOM 3389 C CA . GLY A 1 437 ? 31.220 -6.278 -13.342 1.00 69.12 437 GLY A CA 1
ATOM 3390 C C . GLY A 1 437 ? 30.843 -4.809 -13.121 1.00 69.12 437 GLY A C 1
ATOM 3391 O O . GLY A 1 437 ? 31.735 -3.975 -12.977 1.00 69.12 437 GLY A O 1
ATOM 3392 N N . ILE A 1 438 ? 29.551 -4.488 -13.007 1.00 72.19 438 ILE A N 1
ATOM 3393 C CA . ILE A 1 438 ? 29.091 -3.220 -12.426 1.00 72.19 438 ILE A CA 1
ATOM 3394 C C . ILE A 1 438 ? 29.047 -3.344 -10.893 1.00 72.19 438 ILE A C 1
ATOM 3396 O O . ILE A 1 438 ? 28.812 -4.418 -10.337 1.00 72.19 438 ILE A O 1
ATOM 3400 N N . GLN A 1 439 ? 29.298 -2.239 -10.186 1.00 61.78 439 GLN A N 1
ATOM 3401 C CA . GLN A 1 439 ? 29.365 -2.205 -8.724 1.00 61.78 439 GLN A CA 1
ATOM 3402 C C . GLN A 1 439 ? 28.094 -2.806 -8.084 1.00 61.78 439 GLN A C 1
ATOM 3404 O O . GLN A 1 439 ? 26.979 -2.384 -8.382 1.00 61.78 439 GLN A O 1
ATOM 3409 N N . LEU A 1 440 ? 28.285 -3.784 -7.186 1.00 64.56 440 LEU A N 1
ATOM 3410 C CA . LEU A 1 440 ? 27.241 -4.594 -6.525 1.00 64.56 440 LEU A CA 1
ATOM 3411 C C . LEU A 1 440 ? 26.484 -5.608 -7.417 1.00 64.56 440 LEU A C 1
ATOM 3413 O O . LEU A 1 440 ? 25.505 -6.187 -6.947 1.00 64.56 440 LEU A O 1
ATOM 3417 N N . GLN A 1 441 ? 26.928 -5.881 -8.651 1.00 72.12 441 GLN A N 1
ATOM 3418 C CA . GLN A 1 441 ? 26.379 -6.947 -9.505 1.00 72.12 441 GLN A CA 1
ATOM 3419 C C . GLN A 1 441 ? 27.455 -7.985 -9.861 1.00 72.12 441 GLN A C 1
ATOM 3421 O O . GLN A 1 441 ? 28.361 -7.731 -10.657 1.00 72.12 441 GLN A O 1
ATOM 3426 N N . THR A 1 442 ? 27.356 -9.166 -9.245 1.00 71.44 442 THR A N 1
ATOM 3427 C CA . THR A 1 442 ? 28.313 -10.277 -9.403 1.00 71.44 442 THR A CA 1
ATOM 3428 C C . THR A 1 442 ? 27.897 -11.306 -10.450 1.00 71.44 442 THR A C 1
ATOM 3430 O O . THR A 1 442 ? 28.760 -11.969 -11.017 1.00 71.44 442 THR A O 1
ATOM 3433 N N . ASP A 1 443 ? 26.597 -11.434 -10.722 1.00 80.06 443 ASP A N 1
ATOM 3434 C CA . ASP A 1 443 ? 26.013 -12.555 -11.460 1.00 80.06 443 ASP A CA 1
ATOM 3435 C C . ASP A 1 443 ? 24.936 -12.104 -12.457 1.00 80.06 443 ASP A C 1
ATOM 3437 O O . ASP A 1 443 ? 24.335 -11.036 -12.334 1.00 80.06 443 ASP A O 1
ATOM 3441 N N . GLU A 1 444 ? 24.655 -12.968 -13.434 1.00 86.94 444 GLU A N 1
ATOM 3442 C CA . GLU A 1 444 ? 23.520 -12.820 -14.346 1.00 86.94 444 GLU A CA 1
ATOM 3443 C C . GLU A 1 444 ? 22.208 -13.188 -13.630 1.00 86.94 444 GLU A C 1
ATOM 3445 O O . GLU A 1 444 ? 21.929 -14.361 -13.343 1.00 86.94 444 GLU A O 1
ATOM 3450 N N . GLU A 1 445 ? 21.380 -12.183 -13.342 1.00 90.44 445 GLU A N 1
ATOM 3451 C CA . GLU A 1 445 ? 20.058 -12.370 -12.745 1.00 90.44 445 GLU A CA 1
ATOM 3452 C C . GLU A 1 445 ? 18.967 -12.461 -13.820 1.00 90.44 445 GLU A C 1
ATOM 3454 O O . GLU A 1 445 ? 18.709 -11.514 -14.556 1.00 90.44 445 GLU A O 1
ATOM 3459 N N . GLU A 1 446 ? 18.308 -13.619 -13.903 1.00 94.94 446 GLU A N 1
ATOM 3460 C CA . GLU A 1 446 ? 17.355 -13.947 -14.971 1.00 94.94 446 GLU A CA 1
ATOM 3461 C C . GLU A 1 446 ? 16.077 -13.095 -14.930 1.00 94.94 446 GLU A C 1
ATOM 3463 O O . GLU A 1 446 ? 15.448 -12.935 -13.878 1.00 94.94 446 GLU A O 1
ATOM 3468 N N . ILE A 1 447 ? 15.621 -12.631 -16.099 1.00 96.25 447 ILE A N 1
ATOM 3469 C CA . ILE A 1 447 ? 14.331 -11.933 -16.230 1.00 96.25 447 ILE A CA 1
ATOM 3470 C C . ILE A 1 447 ? 13.193 -12.919 -15.953 1.00 96.25 447 ILE A C 1
ATOM 3472 O O . ILE A 1 447 ? 12.302 -12.630 -15.156 1.00 96.25 447 ILE A O 1
ATOM 3476 N N . LEU A 1 448 ? 13.264 -14.104 -16.568 1.00 96.94 448 LEU A N 1
ATOM 3477 C CA . LEU A 1 448 ? 12.369 -15.237 -16.329 1.00 96.94 448 LEU A CA 1
ATOM 3478 C C . LEU A 1 448 ? 13.205 -16.486 -16.038 1.00 96.94 448 LEU A C 1
ATOM 3480 O O . LEU A 1 448 ? 14.126 -16.810 -16.783 1.00 96.94 448 LEU A O 1
ATOM 3484 N N . ALA A 1 449 ? 12.895 -17.202 -14.964 1.00 95.00 449 ALA A N 1
ATOM 3485 C CA . ALA A 1 449 ? 13.694 -18.328 -14.501 1.00 95.00 449 ALA A CA 1
ATOM 3486 C C . ALA A 1 449 ? 13.708 -19.496 -15.502 1.00 95.00 449 ALA A C 1
ATOM 3488 O O . ALA A 1 449 ? 12.670 -20.088 -15.805 1.00 95.00 449 ALA A O 1
ATOM 3489 N N . THR A 1 450 ? 14.901 -19.898 -15.937 1.00 92.56 450 THR A N 1
ATOM 3490 C CA . THR A 1 450 ? 15.141 -21.204 -16.575 1.00 92.56 450 THR A CA 1
ATOM 3491 C C . THR A 1 450 ? 15.237 -22.317 -15.530 1.00 92.56 450 THR A C 1
ATOM 3493 O O . THR A 1 450 ? 14.791 -23.441 -15.766 1.00 92.56 450 THR A O 1
ATOM 3496 N N . LYS A 1 451 ? 15.760 -21.988 -14.342 1.00 89.94 451 LYS A N 1
ATOM 3497 C CA . LYS A 1 451 ? 15.796 -22.841 -13.153 1.00 89.94 451 LYS A CA 1
ATOM 3498 C C . LYS A 1 451 ? 15.446 -22.018 -11.917 1.00 89.94 451 LYS A C 1
ATOM 3500 O O . LYS A 1 451 ? 15.977 -20.932 -11.717 1.00 89.94 451 LYS A O 1
ATOM 3505 N N . ILE A 1 452 ? 14.580 -22.564 -11.068 1.00 91.00 452 ILE A N 1
ATOM 3506 C CA . ILE A 1 452 ? 14.108 -21.885 -9.857 1.00 91.00 452 ILE A CA 1
ATOM 3507 C C . ILE A 1 452 ? 15.218 -21.864 -8.801 1.00 91.00 452 ILE A C 1
ATOM 3509 O O . ILE A 1 452 ? 15.700 -22.917 -8.379 1.00 91.00 452 ILE A O 1
ATOM 3513 N N . LYS A 1 453 ? 15.613 -20.661 -8.381 1.00 87.69 453 LYS A N 1
ATOM 3514 C CA . LYS A 1 453 ? 16.664 -20.398 -7.386 1.00 87.69 453 LYS A CA 1
ATOM 3515 C C . LYS A 1 453 ? 16.093 -19.999 -6.020 1.00 87.69 453 LYS A C 1
ATOM 3517 O O . LYS A 1 453 ? 16.704 -20.315 -5.003 1.00 87.69 453 LYS A O 1
ATOM 3522 N N . PHE A 1 454 ? 14.943 -19.318 -5.988 1.00 88.88 454 PHE A N 1
ATOM 3523 C CA . PHE A 1 454 ? 14.306 -18.813 -4.765 1.00 88.88 454 PHE A CA 1
ATOM 3524 C C . PHE A 1 454 ? 12.779 -18.672 -4.903 1.00 88.88 454 PHE A C 1
ATOM 3526 O O . PHE A 1 454 ? 12.230 -18.662 -6.007 1.00 88.88 454 PHE A O 1
ATOM 3533 N N . TYR A 1 455 ? 12.081 -18.562 -3.768 1.00 89.56 455 TYR A N 1
ATOM 3534 C CA . TYR A 1 455 ? 10.632 -18.342 -3.723 1.00 89.56 455 TYR A CA 1
ATOM 3535 C C . TYR A 1 455 ? 10.257 -16.964 -4.289 1.00 89.56 455 TYR A C 1
ATOM 3537 O O . TYR A 1 455 ? 10.814 -15.952 -3.875 1.00 89.56 455 TYR A O 1
ATOM 3545 N N . GLY A 1 456 ? 9.288 -16.924 -5.206 1.00 89.94 456 GLY A N 1
ATOM 3546 C CA . GLY A 1 456 ? 8.829 -15.687 -5.848 1.00 89.94 456 GLY A CA 1
ATOM 3547 C C . GLY A 1 456 ? 9.606 -15.274 -7.103 1.00 89.94 456 GLY A C 1
ATOM 3548 O O . GLY A 1 456 ? 9.255 -14.263 -7.703 1.00 89.94 456 GLY A O 1
ATOM 3549 N N . GLN A 1 457 ? 10.617 -16.038 -7.539 1.00 93.06 457 GLN A N 1
ATOM 3550 C CA . GLN A 1 457 ? 11.310 -15.773 -8.805 1.00 93.06 457 GLN A CA 1
ATOM 3551 C C . GLN A 1 457 ? 10.325 -15.867 -9.998 1.00 93.06 457 GLN A C 1
ATOM 3553 O O . GLN A 1 457 ? 9.641 -16.889 -10.122 1.00 93.06 457 GLN A O 1
ATOM 3558 N N . PRO A 1 458 ? 10.231 -14.852 -10.883 1.00 94.06 458 PRO A N 1
ATOM 3559 C CA . PRO A 1 458 ? 9.340 -14.890 -12.045 1.00 94.06 458 PRO A CA 1
ATOM 3560 C C . PRO A 1 458 ? 9.684 -16.022 -13.021 1.00 94.06 458 PRO A C 1
ATOM 3562 O O . PRO A 1 458 ? 10.855 -16.300 -13.264 1.00 94.06 458 PRO A O 1
ATOM 3565 N N . ILE A 1 459 ? 8.665 -16.659 -13.605 1.00 95.25 459 ILE A N 1
ATOM 3566 C CA . ILE A 1 459 ? 8.816 -17.823 -14.508 1.00 95.25 459 ILE A CA 1
ATOM 3567 C C . ILE A 1 459 ? 8.241 -17.597 -15.914 1.00 95.25 459 ILE A C 1
ATOM 3569 O O . ILE A 1 459 ? 8.696 -18.201 -16.882 1.00 95.25 459 ILE A O 1
ATOM 3573 N N . ALA A 1 460 ? 7.214 -16.754 -16.018 1.00 95.88 460 ALA A N 1
ATOM 3574 C CA . ALA A 1 460 ? 6.456 -16.496 -17.232 1.00 95.88 460 ALA A CA 1
ATOM 3575 C C . ALA A 1 460 ? 5.716 -15.155 -17.120 1.00 95.88 460 ALA A C 1
ATOM 3577 O O . ALA A 1 460 ? 5.489 -14.657 -16.015 1.00 95.88 460 ALA A O 1
ATOM 3578 N N . ILE A 1 461 ? 5.305 -14.605 -18.260 1.00 96.75 461 ILE A N 1
ATOM 3579 C CA . ILE A 1 461 ? 4.522 -13.373 -18.376 1.00 96.75 461 ILE A CA 1
ATOM 3580 C C . ILE A 1 461 ? 3.172 -13.723 -18.999 1.00 96.75 461 ILE A C 1
ATOM 3582 O O . ILE A 1 461 ? 3.118 -14.284 -20.093 1.00 96.75 461 ILE A O 1
ATOM 3586 N N . VAL A 1 462 ? 2.081 -13.358 -18.324 1.00 96.12 462 VAL A N 1
ATOM 3587 C CA . VAL A 1 462 ? 0.723 -13.391 -18.886 1.00 96.12 462 VAL A CA 1
ATOM 3588 C C . VAL A 1 462 ? 0.386 -11.995 -19.395 1.00 96.12 462 VAL A C 1
ATOM 3590 O O . VAL A 1 462 ? 0.437 -11.036 -18.628 1.00 96.12 462 VAL A O 1
ATOM 3593 N N . VAL A 1 463 ? 0.001 -11.877 -20.665 1.00 95.50 463 VAL A N 1
ATOM 3594 C CA . VAL A 1 463 ? -0.410 -10.607 -21.277 1.00 95.50 463 VAL A CA 1
ATOM 3595 C C . VAL A 1 463 ? -1.907 -10.642 -21.558 1.00 95.50 463 VAL A C 1
ATOM 3597 O O . VAL A 1 463 ? -2.401 -11.578 -22.184 1.00 95.50 463 VAL A O 1
ATOM 3600 N N . ALA A 1 464 ? -2.638 -9.615 -21.133 1.00 93.19 464 ALA A N 1
ATOM 3601 C CA . ALA A 1 464 ? -4.073 -9.472 -21.366 1.00 93.19 464 ALA A CA 1
ATOM 3602 C C . ALA A 1 464 ? -4.450 -7.996 -21.556 1.00 93.19 464 ALA A C 1
ATOM 3604 O O . ALA A 1 464 ? -3.679 -7.106 -21.204 1.00 93.19 464 ALA A O 1
ATOM 3605 N N . ILE A 1 465 ? -5.660 -7.724 -22.054 1.00 89.44 465 ILE A N 1
ATOM 3606 C CA . ILE A 1 465 ? -6.145 -6.341 -22.252 1.00 89.44 465 ILE A CA 1
ATOM 3607 C C . ILE A 1 465 ? -6.441 -5.563 -20.960 1.00 89.44 465 ILE A C 1
ATOM 3609 O O . ILE A 1 465 ? -6.737 -4.367 -21.005 1.00 89.44 465 ILE A O 1
ATOM 3613 N N . SER A 1 466 ? -6.397 -6.226 -19.804 1.00 88.75 466 SER A N 1
ATOM 3614 C CA . SER A 1 466 ? -6.448 -5.575 -18.498 1.00 88.75 466 SER A CA 1
ATOM 3615 C C . SER A 1 466 ? -5.631 -6.345 -17.465 1.00 88.75 466 SER A C 1
ATOM 3617 O O . SER A 1 466 ? -5.562 -7.576 -17.495 1.00 88.75 466 SER A O 1
ATOM 3619 N N . GLU A 1 467 ? -5.071 -5.599 -16.514 1.00 88.88 467 GLU A N 1
ATOM 3620 C CA . GLU A 1 467 ? -4.364 -6.104 -15.332 1.00 88.88 467 GLU A CA 1
ATOM 3621 C C . GLU A 1 467 ? -5.172 -7.199 -14.616 1.00 88.88 467 GLU A C 1
ATOM 3623 O O . GLU A 1 467 ? -4.687 -8.312 -14.441 1.00 88.88 467 GLU A O 1
ATOM 3628 N N . LYS A 1 468 ? -6.457 -6.941 -14.331 1.00 87.75 468 LYS A N 1
ATOM 3629 C CA . LYS A 1 468 ? -7.360 -7.895 -13.660 1.00 87.75 468 LYS A CA 1
ATOM 3630 C C . LYS A 1 468 ? -7.505 -9.232 -14.402 1.00 87.75 468 LYS A C 1
ATOM 3632 O O . LYS A 1 468 ? -7.660 -10.269 -13.758 1.00 87.75 468 LYS A O 1
ATOM 3637 N N . ILE A 1 469 ? -7.469 -9.238 -15.740 1.00 90.56 469 ILE A N 1
ATOM 3638 C CA . ILE A 1 469 ? -7.499 -10.484 -16.526 1.00 90.56 469 ILE A CA 1
ATOM 3639 C C . ILE A 1 469 ? -6.136 -11.182 -16.458 1.00 90.56 469 ILE A C 1
ATOM 3641 O O . ILE A 1 469 ? -6.100 -12.390 -16.220 1.00 90.56 469 ILE A O 1
ATOM 3645 N N . ALA A 1 470 ? -5.033 -10.439 -16.606 1.00 91.62 470 ALA A N 1
ATOM 3646 C CA . ALA A 1 470 ? -3.681 -10.990 -16.510 1.00 91.62 470 ALA A CA 1
ATOM 3647 C C . ALA A 1 470 ? -3.433 -11.644 -15.139 1.00 91.62 470 ALA A C 1
ATOM 3649 O O . ALA A 1 470 ? -3.020 -12.800 -15.085 1.00 91.62 470 ALA A O 1
ATOM 3650 N N . GLU A 1 471 ? -3.784 -10.972 -14.038 1.00 90.50 471 GLU A N 1
ATOM 3651 C CA . GLU A 1 471 ? -3.698 -11.519 -12.678 1.00 90.50 471 GLU A CA 1
ATOM 3652 C C . GLU A 1 471 ? -4.559 -12.773 -12.483 1.00 90.50 471 GLU A C 1
ATOM 3654 O O . GLU A 1 471 ? -4.108 -13.765 -11.902 1.00 90.50 471 GLU A O 1
ATOM 3659 N N . LYS A 1 472 ? -5.817 -12.740 -12.947 1.00 90.00 472 LYS A N 1
ATOM 3660 C CA . LYS A 1 472 ? -6.750 -13.868 -12.819 1.00 90.00 472 LYS A CA 1
ATOM 3661 C C . LYS A 1 472 ? -6.218 -15.106 -13.535 1.00 90.00 472 LYS A C 1
ATOM 3663 O O . LYS A 1 472 ? -6.335 -16.206 -13.002 1.00 90.00 472 LYS A O 1
ATOM 3668 N N . VAL A 1 473 ? -5.641 -14.923 -14.719 1.00 92.25 473 VAL A N 1
ATOM 3669 C CA . VAL A 1 473 ? -5.078 -16.009 -15.528 1.00 92.25 473 VAL A CA 1
ATOM 3670 C C . VAL A 1 473 ? -3.730 -16.466 -14.972 1.00 92.25 473 VAL A C 1
ATOM 3672 O O . VAL A 1 473 ? -3.515 -17.669 -14.876 1.00 92.25 473 VAL A O 1
ATOM 3675 N N . ALA A 1 474 ? -2.874 -15.562 -14.486 1.00 91.50 474 ALA A N 1
ATOM 3676 C CA . ALA A 1 474 ? -1.627 -15.917 -13.802 1.00 91.50 474 ALA A CA 1
ATOM 3677 C C . ALA A 1 474 ? -1.868 -16.842 -12.594 1.00 91.50 474 ALA A C 1
ATOM 3679 O O . ALA A 1 474 ? -1.157 -17.829 -12.428 1.00 91.50 474 ALA A O 1
ATOM 3680 N N . LYS A 1 475 ? -2.933 -16.604 -11.813 1.00 90.88 475 LYS A N 1
ATOM 3681 C CA . LYS A 1 475 ? -3.359 -17.481 -10.700 1.00 90.88 475 LYS A CA 1
ATOM 3682 C C . LYS A 1 475 ? -3.879 -18.861 -11.144 1.00 90.88 475 LYS A C 1
ATOM 3684 O O . LYS A 1 475 ? -4.038 -19.739 -10.303 1.00 90.88 475 LYS A O 1
ATOM 3689 N N . GLN A 1 476 ? -4.158 -19.061 -12.434 1.00 92.56 476 GLN A N 1
ATOM 3690 C CA . GLN A 1 476 ? -4.601 -20.339 -13.014 1.00 92.56 476 GLN A CA 1
ATOM 3691 C C . GLN A 1 476 ? -3.465 -21.118 -13.698 1.00 92.56 476 GLN A C 1
ATOM 3693 O O . GLN A 1 476 ? -3.647 -22.295 -14.020 1.00 92.56 476 GLN A O 1
ATOM 3698 N N . VAL A 1 477 ? -2.296 -20.498 -13.910 1.00 93.31 477 VAL A N 1
ATOM 3699 C CA . VAL A 1 477 ? -1.122 -21.156 -14.500 1.00 93.31 477 VAL A CA 1
ATOM 3700 C C . VAL A 1 477 ? -0.628 -22.254 -13.557 1.00 93.31 477 VAL A C 1
ATOM 3702 O O . VAL A 1 477 ? -0.220 -21.992 -12.428 1.00 93.31 477 VAL A O 1
ATOM 3705 N N . LYS A 1 478 ? -0.642 -23.503 -14.031 1.00 94.19 478 LYS A N 1
ATOM 3706 C CA . LYS A 1 478 ? -0.115 -24.653 -13.288 1.00 94.19 478 LYS A CA 1
ATOM 3707 C C . LYS A 1 478 ? 1.361 -24.855 -13.615 1.00 94.19 478 LYS A C 1
ATOM 3709 O O . LYS A 1 478 ? 1.729 -24.973 -14.780 1.00 94.19 478 LYS A O 1
ATOM 3714 N N . VAL A 1 479 ? 2.188 -24.948 -12.579 1.00 91.44 479 VAL A N 1
ATOM 3715 C CA . VAL A 1 479 ? 3.642 -25.118 -12.685 1.00 91.44 479 VAL A CA 1
ATOM 3716 C C . VAL A 1 479 ? 4.014 -26.478 -12.110 1.00 91.44 479 VAL A C 1
ATOM 3718 O O . VAL A 1 479 ? 3.654 -26.788 -10.978 1.00 91.44 479 VAL A O 1
ATOM 3721 N N . THR A 1 480 ? 4.723 -27.299 -12.884 1.00 92.12 480 THR A N 1
ATOM 3722 C CA . THR A 1 480 ? 5.246 -28.590 -12.409 1.00 92.12 480 THR A CA 1
ATOM 3723 C C . THR A 1 480 ? 6.746 -28.471 -12.201 1.00 92.12 480 THR A C 1
ATOM 3725 O O . THR A 1 480 ? 7.503 -28.376 -13.165 1.00 92.12 480 THR A O 1
ATOM 3728 N N . TYR A 1 481 ? 7.173 -28.487 -10.942 1.00 89.88 481 TYR A N 1
ATOM 3729 C CA . TYR A 1 481 ? 8.586 -28.509 -10.578 1.00 89.88 481 TYR A CA 1
ATOM 3730 C C . TYR A 1 481 ? 9.133 -29.934 -10.739 1.00 89.88 481 TYR A C 1
ATOM 3732 O O . TYR A 1 481 ? 8.501 -30.901 -10.316 1.00 89.88 481 TYR A O 1
ATOM 3740 N N . LYS A 1 482 ? 10.305 -30.057 -11.362 1.00 87.06 482 LYS A N 1
ATOM 3741 C CA . LYS A 1 482 ? 11.068 -31.305 -11.506 1.00 87.06 482 LYS A CA 1
ATOM 3742 C C . LYS A 1 482 ? 12.447 -31.119 -10.879 1.00 87.06 482 LYS A C 1
ATOM 3744 O O . LYS A 1 482 ? 12.856 -29.985 -10.635 1.00 87.06 482 LYS A O 1
ATOM 3749 N N . ASP A 1 483 ? 13.125 -32.228 -10.595 1.00 82.56 483 ASP A N 1
ATOM 3750 C CA . ASP A 1 483 ? 14.494 -32.248 -10.057 1.00 82.56 483 ASP A CA 1
ATOM 3751 C C . ASP A 1 483 ? 14.658 -31.409 -8.774 1.00 82.56 483 ASP A C 1
ATOM 3753 O O . ASP A 1 483 ? 15.683 -30.765 -8.534 1.00 82.56 483 ASP A O 1
ATOM 3757 N N . VAL A 1 484 ? 13.611 -31.414 -7.938 1.00 80.69 484 VAL A N 1
ATOM 3758 C CA . VAL A 1 484 ? 13.601 -30.761 -6.626 1.00 80.69 484 VAL A CA 1
ATOM 3759 C C . VAL A 1 484 ? 14.609 -31.482 -5.736 1.00 80.69 484 VAL A C 1
ATOM 3761 O O . VAL A 1 484 ? 14.418 -32.641 -5.369 1.00 80.69 484 VAL A O 1
ATOM 3764 N N . GLY A 1 485 ? 15.715 -30.804 -5.429 1.00 73.88 485 GLY A N 1
ATOM 3765 C CA . GLY A 1 485 ? 16.799 -31.378 -4.639 1.00 73.88 485 GLY A CA 1
ATOM 3766 C C . GLY A 1 485 ? 16.336 -31.798 -3.243 1.00 73.88 485 GLY A C 1
ATOM 3767 O O . GLY A 1 485 ? 15.556 -31.105 -2.600 1.00 73.88 485 GLY A O 1
ATOM 3768 N N . THR A 1 486 ? 16.872 -32.914 -2.747 1.00 77.94 486 THR A N 1
ATOM 3769 C CA . THR A 1 486 ? 16.578 -33.440 -1.401 1.00 77.94 486 THR A CA 1
ATOM 3770 C C . THR A 1 486 ? 17.213 -32.628 -0.269 1.00 77.94 486 THR A C 1
ATOM 3772 O O . THR A 1 486 ? 16.879 -32.830 0.896 1.00 77.94 486 THR A O 1
ATOM 3775 N N . LYS A 1 487 ? 18.138 -31.713 -0.588 1.00 80.12 487 LYS A N 1
ATOM 3776 C CA . LYS A 1 487 ? 18.728 -30.786 0.382 1.00 80.12 487 LYS A CA 1
ATOM 3777 C C . LYS A 1 487 ? 17.764 -29.619 0.637 1.00 80.12 487 LYS A C 1
ATOM 3779 O O . LYS A 1 487 ? 17.276 -29.049 -0.341 1.00 80.12 487 LYS A O 1
ATOM 3784 N N . PRO A 1 488 ? 17.525 -29.225 1.901 1.00 82.06 488 PRO A N 1
ATOM 3785 C CA . PRO A 1 488 ? 16.718 -28.048 2.202 1.00 82.06 488 PRO A CA 1
ATOM 3786 C C . PRO A 1 488 ? 17.356 -26.776 1.612 1.00 82.06 488 PRO A C 1
ATOM 3788 O O . PRO A 1 488 ? 18.579 -26.726 1.432 1.00 82.06 488 PRO A O 1
ATOM 3791 N N . PRO A 1 489 ? 16.553 -25.743 1.299 1.00 85.75 489 PRO A N 1
ATOM 3792 C CA . PRO A 1 489 ? 17.083 -24.451 0.885 1.00 85.75 489 PRO A CA 1
ATOM 3793 C C . PRO A 1 489 ? 17.889 -23.811 2.022 1.00 85.75 489 PRO A C 1
ATOM 3795 O O . PRO A 1 489 ? 17.536 -23.937 3.190 1.00 85.75 489 PRO A O 1
ATOM 3798 N N . VAL A 1 490 ? 18.950 -23.087 1.666 1.00 87.06 490 VAL A N 1
ATOM 3799 C CA . VAL A 1 490 ? 19.706 -22.239 2.600 1.00 87.06 490 VAL A CA 1
ATOM 3800 C C . VAL A 1 490 ? 18.875 -20.985 2.867 1.00 87.06 490 VAL A C 1
ATOM 3802 O O . VAL A 1 490 ? 18.623 -20.226 1.929 1.00 87.06 490 VAL A O 1
ATOM 3805 N N . LEU A 1 491 ? 18.430 -20.782 4.110 1.00 86.94 491 LEU A N 1
ATOM 3806 C CA . LEU A 1 491 ? 17.531 -19.678 4.482 1.00 86.94 491 LEU A CA 1
ATOM 3807 C C . LEU A 1 491 ? 18.166 -18.693 5.469 1.00 86.94 491 LEU A C 1
ATOM 3809 O O . LEU A 1 491 ? 17.774 -17.528 5.505 1.00 86.94 491 LEU A O 1
ATOM 3813 N N . THR A 1 492 ? 19.139 -19.144 6.259 1.00 86.75 492 THR A N 1
ATOM 3814 C CA . THR A 1 492 ? 19.795 -18.341 7.299 1.00 86.75 492 THR A CA 1
ATOM 3815 C C . THR A 1 492 ? 21.230 -17.967 6.928 1.00 86.75 492 THR A C 1
ATOM 3817 O O . THR A 1 492 ? 21.904 -18.654 6.155 1.00 86.75 492 THR A O 1
ATOM 3820 N N . ILE A 1 493 ? 21.729 -16.883 7.530 1.00 84.19 493 ILE A N 1
ATOM 3821 C CA . ILE A 1 493 ? 23.122 -16.445 7.371 1.00 84.19 493 ILE A CA 1
ATOM 3822 C C . ILE A 1 493 ? 24.088 -17.538 7.867 1.00 84.19 493 ILE A C 1
ATOM 3824 O O . ILE A 1 493 ? 25.100 -17.795 7.223 1.00 84.19 493 ILE A O 1
ATOM 3828 N N . ASP A 1 494 ? 23.763 -18.241 8.956 1.00 84.62 494 ASP A N 1
ATOM 3829 C CA . ASP A 1 494 ? 24.629 -19.285 9.526 1.00 84.62 494 ASP A CA 1
ATOM 3830 C C . ASP A 1 494 ? 24.635 -20.602 8.742 1.00 84.62 494 ASP A C 1
ATOM 3832 O O . ASP A 1 494 ? 25.593 -21.373 8.831 1.00 84.62 494 ASP A O 1
ATOM 3836 N N . GLU A 1 495 ? 23.604 -20.876 7.944 1.00 87.56 495 GLU A N 1
ATOM 3837 C CA . GLU A 1 495 ? 23.665 -21.911 6.909 1.00 87.56 495 GLU A CA 1
ATOM 3838 C C . GLU A 1 495 ? 24.517 -21.445 5.724 1.00 87.56 495 GLU A C 1
ATOM 3840 O O . GLU A 1 495 ? 25.356 -22.206 5.244 1.00 87.56 495 GLU A O 1
ATOM 3845 N N . ALA A 1 496 ? 24.367 -20.190 5.286 1.00 85.69 496 ALA A N 1
ATOM 3846 C CA . ALA A 1 496 ? 25.140 -19.634 4.175 1.00 85.69 496 ALA A CA 1
ATOM 3847 C C . ALA A 1 496 ? 26.649 -19.549 4.478 1.00 85.69 496 ALA A C 1
ATOM 3849 O O . ALA A 1 496 ? 27.451 -19.875 3.606 1.00 85.69 496 ALA A O 1
ATOM 3850 N N . LYS A 1 497 ? 27.047 -19.220 5.718 1.00 82.56 497 LYS A N 1
ATOM 3851 C CA . LYS A 1 497 ? 28.448 -19.257 6.198 1.00 82.56 497 LYS A CA 1
ATOM 3852 C C . LYS A 1 497 ? 29.104 -20.643 6.036 1.00 82.56 497 LYS A C 1
ATOM 3854 O O . LYS A 1 497 ? 30.325 -20.727 5.965 1.00 82.56 497 LYS A O 1
ATOM 3859 N N . LYS A 1 498 ? 28.318 -21.729 5.981 1.00 84.88 498 LYS A N 1
ATOM 3860 C CA . LYS A 1 498 ? 28.806 -23.113 5.794 1.00 84.88 498 LYS A CA 1
ATOM 3861 C C . LYS A 1 498 ? 28.950 -23.504 4.315 1.00 84.88 498 LYS A C 1
ATOM 3863 O O . LYS A 1 498 ? 29.538 -24.542 4.024 1.00 84.88 498 LYS A O 1
ATOM 3868 N N . ASP A 1 499 ? 28.422 -22.702 3.388 1.00 81.19 499 ASP A N 1
ATOM 3869 C CA . ASP A 1 499 ? 28.530 -22.907 1.940 1.00 81.19 499 ASP A CA 1
ATOM 3870 C C . ASP A 1 499 ? 29.601 -21.972 1.358 1.00 81.19 499 ASP A C 1
ATOM 3872 O O . ASP A 1 499 ? 29.362 -20.791 1.093 1.00 81.19 499 ASP A O 1
ATOM 3876 N N . SER A 1 500 ? 30.799 -22.512 1.119 1.00 74.06 500 SER A N 1
ATOM 3877 C CA . SER A 1 500 ? 31.934 -21.765 0.556 1.00 74.06 500 SER A CA 1
ATOM 3878 C C . SER A 1 500 ? 31.695 -21.221 -0.857 1.00 74.06 500 SER A C 1
ATOM 3880 O O . SER A 1 500 ? 32.490 -20.416 -1.332 1.00 74.06 500 SER A O 1
ATOM 3882 N N . LYS A 1 501 ? 30.602 -21.609 -1.533 1.00 74.31 501 LYS A N 1
ATOM 3883 C CA . LYS A 1 501 ? 30.181 -21.020 -2.817 1.00 74.31 501 LYS A CA 1
ATOM 3884 C C . LYS A 1 501 ? 29.315 -19.769 -2.656 1.00 74.31 501 LYS A C 1
ATOM 3886 O O . LYS A 1 501 ? 29.047 -19.096 -3.644 1.00 74.31 501 LYS A O 1
ATOM 3891 N N . ARG A 1 502 ? 28.838 -19.484 -1.440 1.00 71.81 502 ARG A N 1
ATOM 3892 C CA . ARG A 1 502 ? 27.997 -18.320 -1.101 1.00 71.81 502 ARG A CA 1
ATOM 3893 C C . ARG A 1 502 ? 28.718 -17.324 -0.204 1.00 71.81 502 ARG A C 1
ATOM 3895 O O . ARG A 1 502 ? 28.416 -16.136 -0.249 1.00 71.81 502 ARG A O 1
ATOM 3902 N N . TYR A 1 503 ? 29.659 -17.799 0.607 1.00 63.72 503 TYR A N 1
ATOM 3903 C CA . TYR A 1 503 ? 30.485 -16.952 1.455 1.00 63.72 503 TYR A CA 1
ATOM 3904 C C . TYR A 1 503 ? 31.706 -16.422 0.689 1.00 63.72 503 TYR A C 1
ATOM 3906 O O . TYR A 1 503 ? 32.738 -17.087 0.599 1.00 63.72 503 TYR A O 1
ATOM 3914 N N . VAL A 1 504 ? 31.599 -15.202 0.154 1.00 62.38 504 VAL A N 1
ATOM 3915 C CA . VAL A 1 504 ? 32.747 -14.476 -0.410 1.00 62.38 504 VAL A CA 1
ATOM 3916 C C . VAL A 1 504 ? 33.556 -13.867 0.737 1.00 62.38 504 VAL A C 1
ATOM 3918 O O . VAL A 1 504 ? 33.291 -12.756 1.193 1.00 62.38 504 VAL A O 1
ATOM 3921 N N . ALA A 1 505 ? 34.547 -14.613 1.222 1.00 49.25 505 ALA A N 1
ATOM 3922 C CA . ALA A 1 505 ? 35.531 -14.118 2.179 1.00 49.25 505 ALA A CA 1
ATOM 3923 C C . ALA A 1 505 ? 36.442 -13.080 1.494 1.00 49.25 505 ALA A C 1
ATOM 3925 O O . ALA A 1 505 ? 37.409 -13.465 0.838 1.00 49.25 505 ALA A O 1
ATOM 3926 N N . GLY A 1 506 ? 36.128 -11.781 1.584 1.00 52.62 506 GLY A N 1
ATOM 3927 C CA . GLY A 1 506 ? 36.923 -10.792 0.840 1.00 52.62 506 GLY A CA 1
ATOM 3928 C C . GLY A 1 506 ? 36.538 -9.313 0.885 1.00 52.62 506 GLY A C 1
ATOM 3929 O O . GLY A 1 506 ? 37.080 -8.557 0.083 1.00 52.62 506 GLY A O 1
ATOM 3930 N N . THR A 1 507 ? 35.661 -8.840 1.780 1.00 53.94 507 THR A N 1
ATOM 3931 C CA . THR A 1 507 ? 35.699 -7.401 2.109 1.00 53.94 507 THR A CA 1
ATOM 3932 C C . THR A 1 507 ? 37.058 -7.080 2.739 1.00 53.94 507 THR A C 1
ATOM 3934 O O . THR A 1 507 ? 37.536 -7.892 3.534 1.00 53.94 507 THR A O 1
ATOM 3937 N N . PRO A 1 508 ? 37.684 -5.924 2.441 1.00 57.81 508 PRO A N 1
ATOM 3938 C CA . PRO A 1 508 ? 38.926 -5.553 3.102 1.00 57.81 508 PRO A CA 1
ATOM 3939 C C . PRO A 1 508 ? 38.660 -5.410 4.601 1.00 57.81 508 PRO A C 1
ATOM 3941 O O . PRO A 1 508 ? 37.916 -4.517 5.017 1.00 57.81 508 PRO A O 1
ATOM 3944 N N . SER A 1 509 ? 39.255 -6.280 5.415 1.00 65.38 509 SER A N 1
ATOM 3945 C CA . SER A 1 509 ? 39.391 -6.005 6.837 1.00 65.38 509 SER A CA 1
ATOM 3946 C C . SER A 1 509 ? 40.282 -4.776 6.974 1.00 65.38 509 SER A C 1
ATOM 3948 O O . SER A 1 509 ? 41.418 -4.746 6.501 1.00 65.38 509 SER A O 1
ATOM 3950 N N . ILE A 1 510 ? 39.759 -3.728 7.611 1.00 75.81 510 ILE A N 1
ATOM 3951 C CA . ILE A 1 510 ? 40.624 -2.678 8.140 1.00 75.81 510 ILE A CA 1
ATOM 3952 C C . ILE A 1 510 ? 41.304 -3.313 9.349 1.00 75.81 510 ILE A C 1
ATOM 3954 O O . ILE A 1 510 ? 40.695 -3.427 10.413 1.00 75.81 510 ILE A O 1
ATOM 3958 N N . GLU A 1 511 ? 42.526 -3.803 9.149 1.00 79.19 511 GLU A N 1
ATOM 3959 C CA . GLU A 1 511 ? 43.294 -4.435 10.216 1.00 79.19 511 GLU A CA 1
ATOM 3960 C C . GLU A 1 511 ? 43.466 -3.450 11.385 1.00 79.19 511 GLU A C 1
ATOM 3962 O O . GLU A 1 511 ? 43.889 -2.306 11.173 1.00 79.19 511 GLU A O 1
ATOM 3967 N N . PRO A 1 512 ? 43.116 -3.844 12.623 1.00 75.38 512 PRO A N 1
ATOM 3968 C CA . PRO A 1 512 ? 43.211 -2.955 13.768 1.00 75.38 512 PRO A CA 1
ATOM 3969 C C . PRO A 1 512 ? 44.679 -2.639 14.069 1.00 75.38 512 PRO A C 1
ATOM 3971 O O . PRO A 1 512 ? 45.511 -3.537 14.180 1.00 75.38 512 PRO A O 1
ATOM 3974 N N . SER A 1 513 ? 44.991 -1.359 14.281 1.00 80.75 513 SER A N 1
ATOM 3975 C CA . SER A 1 513 ? 46.356 -0.882 14.559 1.00 80.75 513 SER A CA 1
ATOM 3976 C C . SER A 1 513 ? 46.948 -1.383 15.885 1.00 80.75 513 SER A C 1
ATOM 3978 O O . SER A 1 513 ? 48.150 -1.265 16.108 1.00 80.75 513 SER A O 1
ATOM 3980 N N . GLY A 1 514 ? 46.122 -1.946 16.769 1.00 79.06 514 GLY A N 1
ATOM 3981 C CA . GLY A 1 514 ? 46.522 -2.566 18.028 1.00 79.06 514 GLY A CA 1
ATOM 3982 C C . GLY A 1 514 ? 45.321 -2.794 18.948 1.00 79.06 514 GLY A C 1
ATOM 3983 O O . GLY A 1 514 ? 44.198 -2.408 18.629 1.00 79.06 514 GLY A O 1
ATOM 3984 N N . LYS A 1 515 ? 45.549 -3.415 20.113 1.00 73.44 515 LYS A N 1
ATOM 3985 C CA . LYS A 1 515 ? 44.513 -3.563 21.159 1.00 73.44 515 LYS A CA 1
ATOM 3986 C C . LYS A 1 515 ? 44.414 -2.367 22.114 1.00 73.44 515 LYS A C 1
ATOM 3988 O O . LYS A 1 515 ? 43.396 -2.239 22.784 1.00 73.44 515 LYS A O 1
ATOM 3993 N N . GLY A 1 516 ? 45.447 -1.523 22.168 1.00 74.31 516 GLY A N 1
ATOM 3994 C CA . GLY A 1 516 ? 45.621 -0.511 23.212 1.00 74.31 516 GLY A CA 1
ATOM 3995 C C . GLY A 1 516 ? 46.062 -1.121 24.549 1.00 74.31 516 GLY A C 1
ATOM 3996 O O . GLY A 1 516 ? 45.701 -2.249 24.885 1.00 74.31 516 GLY A O 1
ATOM 3997 N N . ASP A 1 517 ? 46.841 -0.366 25.321 1.00 83.94 517 ASP A N 1
ATOM 3998 C CA . ASP A 1 517 ? 47.521 -0.881 26.523 1.00 83.94 517 ASP A CA 1
ATOM 3999 C C . ASP A 1 517 ? 46.687 -0.745 27.813 1.00 83.94 517 ASP A C 1
ATOM 4001 O O . ASP A 1 517 ? 47.110 -1.151 28.892 1.00 83.94 517 ASP A O 1
ATOM 4005 N N . ASN A 1 518 ? 45.483 -0.171 27.717 1.00 86.44 518 ASN A N 1
ATOM 4006 C CA . ASN A 1 518 ? 44.617 0.199 28.843 1.00 86.44 518 ASN A CA 1
ATOM 4007 C C . ASN A 1 518 ? 43.299 -0.605 28.920 1.00 86.44 518 ASN A C 1
ATOM 4009 O O . ASN A 1 518 ? 42.349 -0.184 29.585 1.00 86.44 518 ASN A O 1
ATOM 4013 N N . VAL A 1 519 ? 43.215 -1.759 28.250 1.00 85.62 519 VAL A N 1
ATOM 4014 C CA . VAL A 1 519 ? 41.996 -2.587 28.195 1.00 85.62 519 VAL A CA 1
ATOM 4015 C C . VAL A 1 519 ? 41.715 -3.264 29.542 1.00 85.62 519 VAL A C 1
ATOM 4017 O O . VAL A 1 519 ? 42.368 -4.235 29.914 1.00 85.62 519 VAL A O 1
ATOM 4020 N N . GLN A 1 520 ? 40.686 -2.795 30.255 1.00 86.06 520 GLN A N 1
ATOM 4021 C CA . GLN A 1 520 ? 40.283 -3.355 31.557 1.00 86.06 520 GLN A CA 1
ATOM 4022 C C . GLN A 1 520 ? 39.296 -4.531 31.458 1.00 86.06 520 GLN A C 1
ATOM 4024 O O . GLN A 1 520 ? 39.261 -5.388 32.340 1.00 86.06 520 GLN A O 1
ATOM 4029 N N . LYS A 1 521 ? 38.449 -4.564 30.420 1.00 89.19 521 LYS A N 1
ATOM 4030 C CA . LYS A 1 521 ? 37.421 -5.596 30.197 1.00 89.19 521 LYS A CA 1
ATOM 4031 C C . LYS A 1 521 ? 37.229 -5.834 28.703 1.00 89.19 521 LYS A C 1
ATOM 4033 O O . LYS A 1 521 ? 37.319 -4.901 27.913 1.00 89.19 521 LYS A O 1
ATOM 4038 N N . VAL A 1 522 ? 36.904 -7.072 28.334 1.00 86.56 522 VAL A N 1
ATOM 4039 C CA . VAL A 1 522 ? 36.548 -7.460 26.962 1.00 86.56 522 VAL A CA 1
ATOM 4040 C C . VAL A 1 522 ? 35.115 -7.975 26.964 1.00 86.56 522 VAL A C 1
ATOM 4042 O O . VAL A 1 522 ? 34.803 -8.927 27.678 1.00 86.56 522 VAL A O 1
ATOM 4045 N N . ILE A 1 523 ? 34.254 -7.355 26.161 1.00 88.88 523 ILE A N 1
ATOM 4046 C CA . ILE A 1 523 ? 32.876 -7.800 25.930 1.00 88.88 523 ILE A CA 1
ATOM 4047 C C . ILE A 1 523 ? 32.844 -8.529 24.584 1.00 88.88 523 ILE A C 1
ATOM 4049 O O . ILE A 1 523 ? 33.470 -8.090 23.622 1.00 88.88 523 ILE A O 1
ATOM 4053 N N . LYS A 1 524 ? 32.128 -9.653 24.527 1.00 89.81 524 LYS A N 1
ATOM 4054 C CA . LYS A 1 524 ? 31.839 -10.396 23.296 1.00 89.81 524 LYS A CA 1
ATOM 4055 C C . LYS A 1 524 ? 30.333 -10.595 23.199 1.00 89.81 524 LYS A C 1
ATOM 4057 O O . LYS A 1 524 ? 29.693 -10.888 24.205 1.00 89.81 524 LYS A O 1
ATOM 4062 N N . GLY A 1 525 ? 29.794 -10.458 21.999 1.00 87.50 525 GLY A N 1
ATOM 4063 C CA . GLY A 1 525 ? 28.385 -10.651 21.682 1.00 87.50 525 GLY A CA 1
ATOM 4064 C C . GLY A 1 525 ? 28.216 -10.785 20.173 1.00 87.50 525 GLY A C 1
ATOM 4065 O O . GLY A 1 525 ? 29.191 -10.630 19.441 1.00 87.50 525 GLY A O 1
ATOM 4066 N N . ILE A 1 526 ? 26.994 -11.086 19.747 1.00 86.38 526 ILE A N 1
ATOM 4067 C CA . ILE A 1 526 ? 26.568 -11.080 18.346 1.00 86.38 526 ILE A CA 1
ATOM 4068 C C . ILE A 1 526 ? 25.395 -10.105 18.259 1.00 86.38 526 ILE A C 1
ATOM 4070 O O . ILE A 1 526 ? 24.529 -10.113 19.141 1.00 86.38 526 ILE A O 1
ATOM 4074 N N . LEU A 1 527 ? 25.374 -9.264 17.229 1.00 85.81 527 LEU A N 1
ATOM 4075 C CA . LEU A 1 527 ? 24.266 -8.372 16.913 1.00 85.81 527 LEU A CA 1
ATOM 4076 C C . LEU A 1 527 ? 23.639 -8.778 15.578 1.00 85.81 527 LEU A C 1
ATOM 4078 O O . LEU A 1 527 ? 24.185 -8.504 14.507 1.00 85.81 527 LEU A O 1
ATOM 4082 N N . ASP A 1 528 ? 22.455 -9.380 15.657 1.00 84.19 528 ASP A N 1
ATOM 4083 C CA . ASP A 1 528 ? 21.630 -9.671 14.490 1.00 84.19 528 ASP A CA 1
ATOM 4084 C C . ASP A 1 528 ? 20.680 -8.501 14.191 1.00 84.19 528 ASP A C 1
ATOM 4086 O O . ASP A 1 528 ? 19.944 -8.020 15.056 1.00 84.19 528 ASP A O 1
ATOM 4090 N N . LEU A 1 529 ? 20.693 -8.043 12.940 1.00 86.88 529 LEU A N 1
ATOM 4091 C CA . LEU A 1 529 ? 19.843 -6.986 12.400 1.00 86.88 529 LEU A CA 1
ATOM 4092 C C . LEU A 1 529 ? 18.955 -7.576 11.299 1.00 86.88 529 LEU A C 1
ATOM 4094 O O . LEU A 1 529 ? 19.455 -8.070 10.286 1.00 86.88 529 LEU A O 1
ATOM 4098 N N . GLU A 1 530 ? 17.636 -7.519 11.489 1.00 86.25 530 GLU A N 1
ATOM 4099 C CA . GLU A 1 530 ? 16.659 -8.048 10.532 1.00 86.25 530 GLU A CA 1
ATOM 4100 C C . GLU A 1 530 ? 16.568 -7.218 9.235 1.00 86.25 530 GLU A C 1
ATOM 4102 O O . GLU A 1 530 ? 16.851 -6.021 9.197 1.00 86.25 530 GLU A O 1
ATOM 4107 N N . ALA A 1 531 ? 16.121 -7.861 8.153 1.00 88.12 531 ALA A N 1
ATOM 4108 C CA . ALA A 1 531 ? 15.983 -7.251 6.831 1.00 88.12 531 ALA A CA 1
ATOM 4109 C C . ALA A 1 531 ? 14.760 -6.313 6.720 1.00 88.12 531 ALA A C 1
ATOM 4111 O O . ALA A 1 531 ? 13.635 -6.713 7.039 1.00 88.12 531 ALA A O 1
ATOM 4112 N N . GLN A 1 532 ? 14.938 -5.110 6.159 1.00 90.69 532 GLN A N 1
ATOM 4113 C CA . GLN A 1 532 ? 13.877 -4.095 6.040 1.00 90.69 532 GLN A CA 1
ATOM 4114 C C . GLN A 1 532 ? 13.287 -3.988 4.619 1.00 90.69 532 GLN A C 1
ATOM 4116 O O . GLN A 1 532 ? 14.009 -3.972 3.627 1.00 90.69 532 GLN A O 1
ATOM 4121 N N . TYR A 1 533 ? 11.963 -3.845 4.496 1.00 92.25 533 TYR A N 1
ATOM 4122 C CA . TYR A 1 533 ? 11.321 -3.505 3.218 1.00 92.25 533 TYR A CA 1
ATOM 4123 C C . TYR A 1 533 ? 11.472 -2.012 2.872 1.00 92.25 533 TYR A C 1
ATOM 4125 O O . TYR A 1 533 ? 11.199 -1.138 3.698 1.00 92.25 533 TYR A O 1
ATOM 4133 N N . HIS A 1 534 ? 11.777 -1.716 1.605 1.00 93.81 534 HIS A N 1
ATOM 4134 C CA . HIS A 1 534 ? 11.812 -0.349 1.067 1.00 93.81 534 HIS A CA 1
ATOM 4135 C C . HIS A 1 534 ? 10.480 0.399 1.286 1.00 93.81 534 HIS A C 1
ATOM 4137 O O . HIS A 1 534 ? 10.461 1.510 1.815 1.00 93.81 534 HIS A O 1
ATOM 4143 N N . TYR A 1 535 ? 9.359 -0.252 0.946 1.00 93.75 535 TYR A N 1
ATOM 4144 C CA . TYR A 1 535 ? 7.987 0.248 1.131 1.00 93.75 535 TYR A CA 1
ATOM 4145 C C . TYR A 1 535 ? 7.737 1.637 0.504 1.00 93.75 535 TYR A C 1
ATOM 4147 O O . TYR A 1 535 ? 7.120 2.521 1.099 1.00 93.75 535 TYR A O 1
ATOM 4155 N N . TYR A 1 536 ? 8.247 1.844 -0.713 1.00 94.31 536 TYR A N 1
ATOM 4156 C CA . TYR A 1 536 ? 7.838 2.967 -1.558 1.00 94.31 536 TYR A CA 1
ATOM 4157 C C . TYR A 1 536 ? 6.350 2.858 -1.922 1.00 94.31 536 TYR A C 1
ATOM 4159 O O . TYR A 1 536 ? 5.827 1.756 -2.064 1.00 94.31 536 TYR A O 1
ATOM 4167 N N . ILE A 1 537 ? 5.657 3.999 -2.020 1.00 94.88 537 ILE A N 1
ATOM 4168 C CA . ILE A 1 537 ? 4.189 4.012 -2.146 1.00 94.88 537 ILE A CA 1
ATOM 4169 C C . ILE A 1 537 ? 3.759 3.803 -3.607 1.00 94.88 537 ILE A C 1
ATOM 4171 O O . ILE A 1 537 ? 2.778 3.110 -3.857 1.00 94.88 537 ILE A O 1
ATOM 4175 N N . GLU A 1 538 ? 4.526 4.329 -4.567 1.00 96.31 538 GLU A N 1
ATOM 4176 C CA . GLU A 1 538 ? 4.435 3.920 -5.973 1.00 96.31 538 GLU A CA 1
ATOM 4177 C C . GLU A 1 538 ? 5.140 2.564 -6.135 1.00 96.31 538 GLU A C 1
ATOM 4179 O O . GLU A 1 538 ? 6.368 2.528 -6.007 1.00 96.31 538 GLU A O 1
ATOM 4184 N N . PRO A 1 539 ? 4.446 1.451 -6.437 1.00 95.00 539 PRO A N 1
ATOM 4185 C CA . PRO A 1 539 ? 5.112 0.178 -6.714 1.00 95.00 539 PRO A CA 1
ATOM 4186 C C . PRO A 1 539 ? 6.009 0.270 -7.958 1.00 95.00 539 PRO A C 1
ATOM 4188 O O . PRO A 1 539 ? 5.951 1.244 -8.714 1.00 95.00 539 PRO A O 1
ATOM 4191 N N . ILE A 1 540 ? 6.846 -0.739 -8.203 1.00 96.00 540 ILE A N 1
ATOM 4192 C CA . ILE A 1 540 ? 7.565 -0.846 -9.478 1.00 96.00 540 ILE A CA 1
ATOM 4193 C C . ILE A 1 540 ? 6.535 -0.857 -10.616 1.00 96.00 540 ILE A C 1
ATOM 4195 O O . ILE A 1 540 ? 5.650 -1.715 -10.669 1.00 96.00 540 ILE A O 1
ATOM 4199 N N . THR A 1 541 ? 6.656 0.132 -11.497 1.00 95.94 541 THR A N 1
ATOM 4200 C CA . THR A 1 541 ? 5.736 0.388 -12.603 1.00 95.94 541 THR A CA 1
ATOM 4201 C C . THR A 1 541 ? 6.538 0.763 -13.839 1.00 95.94 541 THR A C 1
ATOM 4203 O O . THR A 1 541 ? 7.417 1.617 -13.761 1.00 95.94 541 THR A O 1
ATOM 4206 N N . CYS A 1 542 ? 6.210 0.161 -14.979 1.00 96.50 542 CYS A N 1
ATOM 4207 C CA . CYS A 1 542 ? 6.826 0.477 -16.260 1.00 96.50 542 CYS A CA 1
ATOM 4208 C C . CYS A 1 542 ? 5.777 0.492 -17.379 1.00 96.50 542 CYS A C 1
ATOM 4210 O O . CYS A 1 542 ? 4.984 -0.445 -17.517 1.00 96.50 542 CYS A O 1
ATOM 4212 N N . VAL A 1 543 ? 5.777 1.547 -18.192 1.00 96.81 543 VAL A N 1
ATOM 4213 C CA . VAL A 1 543 ? 4.988 1.649 -19.427 1.00 96.81 543 VAL A CA 1
ATOM 4214 C C . VAL A 1 543 ? 5.956 1.712 -20.599 1.00 96.81 543 VAL A C 1
ATOM 4216 O O . VAL A 1 543 ? 6.808 2.593 -20.634 1.00 96.81 543 VAL A O 1
ATOM 4219 N N . VAL A 1 544 ? 5.820 0.806 -21.564 1.00 96.88 544 VAL A N 1
ATOM 4220 C CA . VAL A 1 544 ? 6.641 0.800 -22.781 1.00 96.88 544 VAL A CA 1
ATOM 4221 C C . VAL A 1 544 ? 5.758 1.040 -23.994 1.00 96.88 544 VAL A C 1
ATOM 4223 O O . VAL A 1 544 ? 4.748 0.359 -24.173 1.00 96.88 544 VAL A O 1
ATOM 4226 N N . VAL A 1 545 ? 6.146 2.000 -24.826 1.00 95.44 545 VAL A N 1
ATOM 4227 C CA . VAL A 1 545 ? 5.473 2.373 -26.072 1.00 95.44 545 VAL A CA 1
ATOM 4228 C C . VAL A 1 545 ? 6.429 2.077 -27.232 1.00 95.44 545 VAL A C 1
ATOM 4230 O O . VAL A 1 545 ? 7.511 2.665 -27.269 1.00 95.44 545 VAL A O 1
ATOM 4233 N N . PRO A 1 546 ? 6.090 1.169 -28.163 1.00 94.62 546 PRO A N 1
ATOM 4234 C CA . PRO A 1 546 ? 6.878 0.996 -29.376 1.00 94.62 546 PRO A CA 1
ATOM 4235 C C . PRO A 1 546 ? 6.729 2.214 -30.291 1.00 94.62 546 PRO A C 1
ATOM 4237 O O . PRO A 1 546 ? 5.668 2.837 -30.352 1.00 94.62 546 PRO A O 1
ATOM 4240 N N . VAL A 1 547 ? 7.817 2.551 -30.978 1.00 93.38 547 VAL A N 1
ATOM 4241 C CA . VAL A 1 547 ? 7.920 3.643 -31.957 1.00 93.38 547 VAL A CA 1
ATOM 4242 C C . VAL A 1 547 ? 8.735 3.160 -33.159 1.00 93.38 547 VAL A C 1
ATOM 4244 O O . VAL A 1 547 ? 9.510 2.214 -33.025 1.00 93.38 547 VAL A O 1
ATOM 4247 N N . ASP A 1 548 ? 8.614 3.820 -34.314 1.00 84.44 548 ASP A N 1
ATOM 4248 C CA . ASP A 1 548 ? 9.120 3.376 -35.631 1.00 84.44 548 ASP A CA 1
ATOM 4249 C C . ASP A 1 548 ? 10.528 2.746 -35.651 1.00 84.44 548 ASP A C 1
ATOM 4251 O O . ASP A 1 548 ? 10.809 1.861 -36.459 1.00 84.44 548 ASP A O 1
ATOM 4255 N N . LYS A 1 549 ? 11.438 3.227 -34.793 1.00 83.38 549 LYS A N 1
ATOM 4256 C CA . LYS A 1 549 ? 12.839 2.778 -34.704 1.00 83.38 549 LYS A CA 1
ATOM 4257 C C . LYS A 1 549 ? 13.269 2.358 -33.294 1.00 83.38 549 LYS A C 1
ATOM 4259 O O . LYS A 1 549 ? 14.458 2.401 -32.994 1.00 83.38 549 LYS A O 1
ATOM 4264 N N . GLY A 1 550 ? 12.339 2.004 -32.406 1.00 94.56 550 GLY A N 1
ATOM 4265 C CA . GLY A 1 550 ? 12.707 1.712 -31.023 1.00 94.56 550 GLY A CA 1
ATOM 4266 C C . GLY A 1 550 ? 11.562 1.567 -30.028 1.00 94.56 550 GLY A C 1
ATOM 4267 O O . GLY A 1 550 ? 10.437 1.212 -30.374 1.00 94.56 550 GLY A O 1
ATOM 4268 N N . LEU A 1 551 ? 11.880 1.827 -28.762 1.00 97.69 551 LEU A N 1
ATOM 4269 C CA . LEU A 1 551 ? 10.971 1.774 -27.622 1.00 97.69 551 LEU A CA 1
ATOM 4270 C C . LEU A 1 551 ? 11.133 3.031 -26.762 1.00 97.69 551 LEU A C 1
ATOM 4272 O O . LEU A 1 551 ? 12.240 3.346 -26.320 1.00 97.69 551 LEU A O 1
ATOM 4276 N N . GLU A 1 552 ? 10.027 3.698 -26.442 1.00 96.75 552 GLU A N 1
ATOM 4277 C CA . GLU A 1 552 ? 9.981 4.673 -25.353 1.00 96.75 552 GLU A CA 1
ATOM 4278 C C . GLU A 1 552 ? 9.562 3.979 -24.054 1.00 96.75 552 GLU A C 1
ATOM 4280 O O . GLU A 1 552 ? 8.517 3.329 -23.985 1.00 96.75 552 GLU A O 1
ATOM 4285 N N . VAL A 1 553 ? 10.387 4.106 -23.017 1.00 97.62 553 VAL A N 1
ATOM 4286 C CA . VAL A 1 553 ? 10.268 3.368 -21.756 1.00 97.62 553 VAL A CA 1
ATOM 4287 C C . VAL A 1 553 ? 10.064 4.355 -20.613 1.00 97.62 553 VAL A C 1
ATOM 4289 O O . VAL A 1 553 ? 10.974 5.088 -20.236 1.00 97.62 553 VAL A O 1
ATOM 4292 N N . TYR A 1 554 ? 8.879 4.358 -20.020 1.00 97.44 554 TYR A N 1
ATOM 4293 C CA . TYR A 1 554 ? 8.547 5.161 -18.851 1.00 97.44 554 TYR A CA 1
ATOM 4294 C C . TYR A 1 554 ? 8.591 4.278 -17.603 1.00 97.44 554 TYR A C 1
ATOM 4296 O O . TYR A 1 554 ? 7.607 3.626 -17.249 1.00 97.44 554 TYR A O 1
ATOM 4304 N N . ASP A 1 555 ? 9.755 4.234 -16.962 1.00 96.19 555 ASP A N 1
ATOM 4305 C CA . ASP A 1 555 ? 10.027 3.395 -15.793 1.00 96.19 555 ASP A CA 1
ATOM 4306 C C . ASP A 1 555 ? 9.989 4.218 -14.496 1.00 96.19 555 ASP A C 1
ATOM 4308 O O . ASP A 1 555 ? 10.454 5.357 -14.438 1.00 96.19 555 ASP A O 1
ATOM 4312 N N . SER A 1 556 ? 9.502 3.623 -13.412 1.00 96.75 556 SER A N 1
ATOM 4313 C CA . SER A 1 556 ? 9.816 4.081 -12.064 1.00 96.75 556 SER A CA 1
ATOM 4314 C C . SER A 1 556 ? 11.237 3.621 -11.675 1.00 96.75 556 SER A C 1
ATOM 4316 O O . SER A 1 556 ? 11.403 2.662 -10.919 1.00 96.75 556 SER A O 1
ATOM 4318 N N . SER A 1 557 ? 12.267 4.293 -12.199 1.00 96.06 557 SER A N 1
ATOM 4319 C CA . SER A 1 557 ? 13.681 3.920 -12.013 1.00 96.06 557 SER A CA 1
ATOM 4320 C C . SER A 1 557 ? 14.511 5.014 -11.335 1.00 96.06 557 SER A C 1
ATOM 4322 O O . SER A 1 557 ? 14.314 6.202 -11.573 1.00 96.06 557 SER A O 1
ATOM 4324 N N . GLN A 1 558 ? 15.475 4.612 -10.509 1.00 96.19 558 GLN A N 1
ATOM 4325 C CA . GLN A 1 558 ? 16.558 5.463 -10.006 1.00 96.19 558 GLN A CA 1
ATOM 4326 C C . GLN A 1 558 ? 17.807 5.408 -10.901 1.00 96.19 558 GLN A C 1
ATOM 4328 O O . GLN A 1 558 ? 18.657 6.285 -10.777 1.00 96.19 558 GLN A O 1
ATOM 4333 N N . TRP A 1 559 ? 17.928 4.403 -11.776 1.00 94.75 559 TRP A N 1
ATOM 4334 C CA . TRP A 1 559 ? 19.054 4.244 -12.699 1.00 94.75 559 TRP A CA 1
ATOM 4335 C C . TRP A 1 559 ? 18.552 3.897 -14.104 1.00 94.75 559 TRP A C 1
ATOM 4337 O O . TRP A 1 559 ? 18.227 2.750 -14.425 1.00 94.75 559 TRP A O 1
ATOM 4347 N N . MET A 1 560 ? 18.451 4.927 -14.945 1.00 95.56 560 MET A N 1
ATOM 4348 C CA . MET A 1 560 ? 17.900 4.805 -16.296 1.00 95.56 560 MET A CA 1
ATOM 4349 C C . MET A 1 560 ? 18.794 3.944 -17.191 1.00 95.56 560 MET A C 1
ATOM 4351 O O . MET A 1 560 ? 18.284 3.060 -17.870 1.00 95.56 560 MET A O 1
ATOM 4355 N N . ASP A 1 561 ? 20.111 4.139 -17.128 1.00 93.88 561 ASP A N 1
ATOM 4356 C CA . ASP A 1 561 ? 21.095 3.482 -17.996 1.00 93.88 561 ASP A CA 1
ATOM 4357 C C . ASP A 1 561 ? 21.073 1.958 -17.817 1.00 93.88 561 ASP A C 1
ATOM 4359 O O . ASP A 1 561 ? 20.949 1.226 -18.793 1.00 93.88 561 ASP A O 1
ATOM 4363 N N . LEU A 1 562 ? 21.068 1.455 -16.574 1.00 93.50 562 LEU A N 1
ATOM 4364 C CA . LEU A 1 562 ? 20.919 0.016 -16.314 1.00 93.50 562 LEU A CA 1
ATOM 4365 C C . LEU A 1 562 ? 19.598 -0.533 -16.886 1.00 93.50 562 LEU A C 1
ATOM 4367 O O . LEU A 1 562 ? 19.550 -1.658 -17.381 1.00 93.50 562 LEU A O 1
ATOM 4371 N N . SER A 1 563 ? 18.537 0.280 -16.858 1.00 95.56 563 SER A N 1
ATOM 4372 C CA . SER A 1 563 ? 17.234 -0.074 -17.431 1.00 95.56 563 SER A CA 1
ATOM 4373 C C . SER A 1 563 ? 17.302 -0.143 -18.965 1.00 95.56 563 SER A C 1
ATOM 4375 O O . SER A 1 563 ? 16.802 -1.095 -19.560 1.00 95.56 563 SER A O 1
ATOM 4377 N N . GLN A 1 564 ? 17.976 0.820 -19.599 1.00 97.12 564 GLN A N 1
ATOM 4378 C CA . GLN A 1 564 ? 18.211 0.887 -21.044 1.00 97.12 564 GLN A CA 1
ATOM 4379 C C . GLN A 1 564 ? 19.056 -0.296 -21.537 1.00 97.12 564 GLN A C 1
ATOM 4381 O O . GLN A 1 564 ? 18.629 -1.018 -22.439 1.00 97.12 564 GLN A O 1
ATOM 4386 N N . ILE A 1 565 ? 20.210 -0.529 -20.902 1.00 94.69 565 ILE A N 1
ATOM 4387 C CA . ILE A 1 565 ? 21.171 -1.589 -21.236 1.00 94.69 565 ILE A CA 1
ATOM 4388 C C . ILE A 1 565 ? 20.505 -2.963 -21.123 1.00 94.69 565 ILE A C 1
ATOM 4390 O O . ILE A 1 565 ? 20.568 -3.761 -22.056 1.00 94.69 565 ILE A O 1
ATOM 4394 N N . ALA A 1 566 ? 19.808 -3.248 -20.017 1.00 95.50 566 ALA A N 1
ATOM 4395 C CA . ALA A 1 566 ? 19.136 -4.533 -19.828 1.00 95.50 566 ALA A CA 1
ATOM 4396 C C . ALA A 1 566 ? 18.001 -4.771 -20.838 1.00 95.50 566 ALA A C 1
ATOM 4398 O O . ALA A 1 566 ? 17.832 -5.894 -21.320 1.00 95.50 566 ALA A O 1
ATOM 4399 N N . ILE A 1 567 ? 17.236 -3.736 -21.205 1.00 97.88 567 ILE A N 1
ATOM 4400 C CA . ILE A 1 567 ? 16.214 -3.841 -22.258 1.00 97.88 567 ILE A CA 1
ATOM 4401 C C . ILE A 1 567 ? 16.878 -4.120 -23.610 1.00 97.88 567 ILE A C 1
ATOM 4403 O O . ILE A 1 567 ? 16.528 -5.101 -24.260 1.00 97.88 567 ILE A O 1
ATOM 4407 N N . ALA A 1 568 ? 17.867 -3.323 -24.016 1.00 97.31 568 ALA A N 1
ATOM 4408 C CA . ALA A 1 568 ? 18.568 -3.507 -25.287 1.00 97.31 568 ALA A CA 1
ATOM 4409 C C . ALA A 1 568 ? 19.182 -4.917 -25.399 1.00 97.31 568 ALA A C 1
ATOM 4411 O O . ALA A 1 568 ? 18.915 -5.656 -26.351 1.00 97.31 568 ALA A O 1
ATOM 4412 N N . ARG A 1 569 ? 19.899 -5.342 -24.352 1.00 95.94 569 ARG A N 1
ATOM 4413 C CA . ARG A 1 569 ? 20.564 -6.647 -24.235 1.00 95.94 569 ARG A CA 1
ATOM 4414 C C . ARG A 1 569 ? 19.597 -7.835 -24.236 1.00 95.94 569 ARG A C 1
ATOM 4416 O O . ARG A 1 569 ? 19.907 -8.865 -24.836 1.00 95.94 569 ARG A O 1
ATOM 4423 N N . SER A 1 570 ? 18.440 -7.718 -23.583 1.00 97.38 570 SER A N 1
ATOM 4424 C CA . SER A 1 570 ? 17.431 -8.790 -23.550 1.00 97.38 570 SER A CA 1
ATOM 4425 C C . SER A 1 570 ? 16.584 -8.863 -24.819 1.00 97.38 570 SER A C 1
ATOM 4427 O O . SER A 1 570 ? 16.114 -9.942 -25.182 1.00 97.38 570 SER A O 1
ATOM 4429 N N . LEU A 1 571 ? 16.441 -7.753 -25.544 1.00 97.56 571 LEU A N 1
ATOM 4430 C CA . LEU A 1 571 ? 15.753 -7.710 -26.835 1.00 97.56 571 LEU A CA 1
ATOM 4431 C C . LEU A 1 571 ? 16.669 -7.945 -28.044 1.00 97.56 571 LEU A C 1
ATOM 4433 O O . LEU A 1 571 ? 16.155 -8.169 -29.138 1.00 97.56 571 LEU A O 1
ATOM 4437 N N . GLY A 1 572 ? 17.993 -7.925 -27.864 1.00 96.44 572 GLY A N 1
ATOM 4438 C CA . GLY A 1 572 ? 18.954 -8.066 -28.963 1.00 96.44 572 GLY A CA 1
ATOM 4439 C C . GLY A 1 572 ? 18.949 -6.872 -29.926 1.00 96.44 572 GLY A C 1
ATOM 4440 O O . GLY A 1 572 ? 19.194 -7.053 -31.115 1.00 96.44 572 GLY A O 1
ATOM 4441 N N . ILE A 1 573 ? 18.635 -5.675 -29.420 1.00 96.31 573 ILE A N 1
ATOM 4442 C CA . ILE A 1 573 ? 18.599 -4.407 -30.171 1.00 96.31 573 ILE A CA 1
ATOM 4443 C C . ILE A 1 573 ? 19.685 -3.456 -29.654 1.00 96.31 573 ILE A C 1
ATOM 4445 O O . ILE A 1 573 ? 20.276 -3.702 -28.601 1.00 96.31 573 ILE A O 1
ATOM 4449 N N . GLN A 1 574 ? 19.958 -2.367 -30.369 1.00 96.44 574 GLN A N 1
ATOM 4450 C CA . GLN A 1 574 ? 20.938 -1.376 -29.915 1.00 96.44 574 GLN A CA 1
ATOM 4451 C C . GLN A 1 574 ? 20.379 -0.523 -28.768 1.00 96.44 574 GLN A C 1
ATOM 4453 O O . GLN A 1 574 ? 19.189 -0.223 -28.715 1.00 96.44 574 GLN A O 1
ATOM 4458 N N . GLU A 1 575 ? 21.251 -0.054 -27.875 1.00 96.00 575 GLU A N 1
ATOM 4459 C CA . GLU A 1 575 ? 20.875 0.852 -26.774 1.00 96.00 575 GLU A CA 1
ATOM 4460 C C . GLU A 1 575 ? 20.273 2.172 -27.282 1.00 96.00 575 GLU A C 1
ATOM 4462 O O . GLU A 1 575 ? 19.373 2.728 -26.656 1.00 96.00 575 GLU A O 1
ATOM 4467 N N . SER A 1 576 ? 20.696 2.633 -28.464 1.00 96.38 576 SER A N 1
ATOM 4468 C CA . SER A 1 576 ? 20.137 3.797 -29.165 1.00 96.38 576 SER A CA 1
ATOM 4469 C C . SER A 1 576 ? 18.689 3.613 -29.642 1.00 96.38 576 SER A C 1
ATOM 4471 O O . SER A 1 576 ? 18.016 4.605 -29.916 1.00 96.38 576 SER A O 1
ATOM 4473 N N . GLU A 1 577 ? 18.186 2.376 -29.710 1.00 97.19 577 GLU A N 1
ATOM 4474 C CA . GLU A 1 577 ? 16.782 2.054 -30.006 1.00 97.19 577 GLU A CA 1
ATOM 4475 C C . GLU A 1 577 ? 15.904 2.061 -28.736 1.00 97.19 577 GLU A C 1
ATOM 4477 O O . GLU A 1 577 ? 14.706 1.788 -28.809 1.00 97.19 577 GLU A O 1
ATOM 4482 N N . VAL A 1 578 ? 16.461 2.358 -27.555 1.00 98.12 578 VAL A N 1
ATOM 4483 C CA . VAL A 1 578 ? 15.739 2.355 -26.273 1.00 98.12 578 VAL A CA 1
ATOM 4484 C C . VAL A 1 578 ? 15.877 3.715 -25.591 1.00 98.12 578 VAL A C 1
ATOM 4486 O O . VAL A 1 578 ? 16.964 4.105 -25.177 1.00 98.12 578 VAL A O 1
ATOM 4489 N N . VAL A 1 579 ? 14.764 4.431 -25.419 1.00 97.56 579 VAL A N 1
ATOM 4490 C CA . VAL A 1 579 ? 14.736 5.752 -24.770 1.00 97.56 579 VAL A CA 1
ATOM 4491 C C . VAL A 1 579 ? 14.006 5.656 -23.433 1.00 97.56 579 VAL A C 1
ATOM 4493 O O . VAL A 1 579 ? 12.776 5.603 -23.389 1.00 97.56 579 VAL A O 1
ATOM 4496 N N . VAL A 1 580 ? 14.757 5.660 -22.329 1.00 97.81 580 VAL A N 1
ATOM 4497 C CA . VAL A 1 580 ? 14.196 5.631 -20.968 1.00 97.81 580 VAL A CA 1
ATOM 4498 C C . VAL A 1 580 ? 13.890 7.054 -20.486 1.00 97.81 580 VAL A C 1
ATOM 4500 O O . VAL A 1 580 ? 14.751 7.930 -20.508 1.00 97.81 580 VAL A O 1
ATOM 4503 N N . LYS A 1 581 ? 12.651 7.295 -20.043 1.00 96.62 581 LYS A N 1
ATOM 4504 C CA . LYS A 1 581 ? 12.128 8.599 -19.609 1.00 96.62 581 LYS A CA 1
ATOM 4505 C C . LYS A 1 581 ? 11.594 8.515 -18.179 1.00 96.62 581 LYS A C 1
ATOM 4507 O O . LYS A 1 581 ? 10.474 8.060 -17.957 1.00 96.62 581 LYS A O 1
ATOM 4512 N N . VAL A 1 582 ? 12.354 9.027 -17.211 1.00 96.75 582 VAL A N 1
ATOM 4513 C CA . VAL A 1 582 ? 11.918 9.128 -15.807 1.00 96.75 582 VAL A CA 1
ATOM 4514 C C . VAL A 1 582 ? 11.694 10.592 -15.437 1.00 96.75 582 VAL A C 1
ATOM 4516 O O . VAL A 1 582 ? 12.640 11.368 -15.338 1.00 96.75 582 VAL A O 1
ATOM 4519 N N . ARG A 1 583 ? 10.435 10.994 -15.213 1.00 94.06 583 ARG A N 1
ATOM 4520 C CA . ARG A 1 583 ? 10.112 12.382 -14.818 1.00 94.06 583 ARG A CA 1
ATOM 4521 C C . ARG A 1 583 ? 10.116 12.601 -13.303 1.00 94.06 583 ARG A C 1
ATOM 4523 O O . ARG A 1 583 ? 10.422 13.710 -12.864 1.00 94.06 583 ARG A O 1
ATOM 4530 N N . ARG A 1 584 ? 9.723 11.577 -12.538 1.00 94.75 584 ARG A N 1
ATOM 4531 C CA . ARG A 1 584 ? 9.693 11.492 -11.066 1.00 94.75 584 ARG A CA 1
ATOM 4532 C C . ARG A 1 584 ? 9.435 10.043 -10.639 1.00 94.75 584 ARG A C 1
ATOM 4534 O O . ARG A 1 584 ? 9.001 9.242 -11.458 1.00 94.75 584 ARG A O 1
ATOM 4541 N N . VAL A 1 585 ? 9.668 9.736 -9.362 1.00 96.94 585 VAL A N 1
ATOM 4542 C CA . VAL A 1 585 ? 9.455 8.407 -8.760 1.00 96.94 585 VAL A CA 1
ATOM 4543 C C . VAL A 1 585 ? 8.773 8.577 -7.396 1.00 96.94 585 VAL A C 1
ATOM 4545 O O . VAL A 1 585 ? 9.203 9.399 -6.582 1.00 96.94 585 VAL A O 1
ATOM 4548 N N . GLY A 1 586 ? 7.728 7.800 -7.110 1.00 96.69 586 GLY A N 1
ATOM 4549 C CA . GLY A 1 586 ? 6.934 7.853 -5.870 1.00 96.69 586 GLY A CA 1
ATOM 4550 C C . GLY A 1 586 ? 7.590 7.157 -4.668 1.00 96.69 586 GLY A C 1
ATOM 4551 O O . GLY A 1 586 ? 6.937 6.435 -3.909 1.00 96.69 586 GLY A O 1
ATOM 4552 N N . GLY A 1 587 ? 8.893 7.395 -4.494 1.00 96.00 587 GLY A N 1
ATOM 4553 C CA . GLY A 1 587 ? 9.780 6.706 -3.557 1.00 96.00 587 GLY A CA 1
ATOM 4554 C C . GLY A 1 587 ? 10.562 5.577 -4.235 1.00 96.00 587 GLY A C 1
ATOM 4555 O O . GLY A 1 587 ? 10.015 4.829 -5.037 1.00 96.00 587 GLY A O 1
ATOM 4556 N N . GLY A 1 588 ? 11.847 5.445 -3.899 1.00 94.69 588 GLY A N 1
ATOM 4557 C CA . GLY A 1 588 ? 12.728 4.401 -4.445 1.00 94.69 588 GLY A CA 1
ATOM 4558 C C . GLY A 1 588 ? 13.587 3.735 -3.374 1.00 94.69 588 GLY A C 1
ATOM 4559 O O . GLY A 1 588 ? 13.578 2.513 -3.251 1.00 94.69 588 GLY A O 1
ATOM 4560 N N . PHE A 1 589 ? 14.255 4.541 -2.539 1.00 95.44 589 PHE A N 1
ATOM 4561 C CA . PHE A 1 589 ? 15.013 4.088 -1.360 1.00 95.44 589 PHE A CA 1
ATOM 4562 C C . PHE 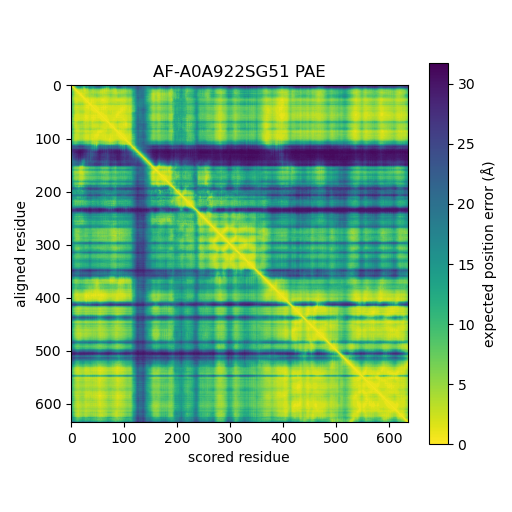A 1 589 ? 16.082 3.014 -1.657 1.00 95.44 589 PHE A C 1
ATOM 4564 O O . PHE A 1 589 ? 16.393 2.204 -0.795 1.00 95.44 589 PHE A O 1
ATOM 4571 N N . GLY A 1 590 ? 16.616 2.974 -2.883 1.00 92.38 590 GLY A N 1
ATOM 4572 C CA . GLY A 1 590 ? 17.574 1.964 -3.349 1.00 92.38 590 GLY A CA 1
ATOM 4573 C C . GLY A 1 590 ? 16.915 0.782 -4.068 1.00 92.38 590 GLY A C 1
ATOM 4574 O O . GLY A 1 590 ? 17.455 0.266 -5.045 1.00 92.38 590 GLY A O 1
ATOM 4575 N N . GLY A 1 591 ? 15.693 0.410 -3.679 1.00 92.00 591 GLY A N 1
ATOM 4576 C CA . GLY A 1 591 ? 14.963 -0.717 -4.268 1.00 92.00 591 GLY A CA 1
ATOM 4577 C C . GLY A 1 591 ? 14.554 -0.525 -5.734 1.00 92.00 591 GLY A C 1
ATOM 4578 O O . GLY A 1 591 ? 14.254 -1.508 -6.406 1.00 92.00 591 GLY A O 1
ATOM 4579 N N . LYS A 1 592 ? 14.574 0.713 -6.247 1.00 95.31 592 LYS A N 1
ATOM 4580 C CA . LYS A 1 592 ? 14.340 1.047 -7.665 1.00 95.31 592 LYS A CA 1
ATOM 4581 C C . LYS A 1 592 ? 15.638 1.383 -8.427 1.00 95.31 592 LYS A C 1
ATOM 4583 O O . LYS A 1 592 ? 15.588 2.087 -9.425 1.00 95.31 592 LYS A O 1
ATOM 4588 N N . ILE A 1 593 ? 16.805 0.936 -7.946 1.00 92.62 593 ILE A N 1
ATOM 4589 C CA . ILE A 1 593 ? 18.080 1.038 -8.688 1.00 92.62 593 ILE A CA 1
ATOM 4590 C C . ILE A 1 593 ? 18.241 -0.128 -9.675 1.00 92.62 593 ILE A C 1
ATOM 4592 O O . ILE A 1 593 ? 18.679 0.088 -10.796 1.00 92.62 593 ILE A O 1
ATOM 4596 N N . SER A 1 594 ? 17.910 -1.359 -9.260 1.00 90.38 594 SER A N 1
ATOM 4597 C CA . SER A 1 594 ? 18.116 -2.573 -10.074 1.00 90.38 594 SER A CA 1
ATOM 4598 C C . SER A 1 594 ? 16.901 -3.496 -10.186 1.00 90.38 594 SER A C 1
ATOM 4600 O O . SER A 1 594 ? 16.762 -4.202 -11.178 1.00 90.38 594 SER A O 1
ATOM 4602 N N . ARG A 1 595 ? 15.999 -3.527 -9.195 1.00 91.75 595 ARG A N 1
ATOM 4603 C CA . ARG A 1 595 ? 14.902 -4.517 -9.166 1.00 91.75 595 ARG A CA 1
ATOM 4604 C C . ARG A 1 595 ? 13.745 -4.163 -10.105 1.00 91.75 595 ARG A C 1
ATOM 4606 O O . ARG A 1 595 ? 13.056 -5.055 -10.586 1.00 91.75 595 ARG A O 1
ATOM 4613 N N . ASN A 1 596 ? 13.557 -2.877 -10.403 1.00 94.62 596 ASN A N 1
ATOM 4614 C CA . ASN A 1 596 ? 12.624 -2.401 -11.430 1.00 94.62 596 ASN A CA 1
ATOM 4615 C C . ASN A 1 596 ? 13.002 -2.895 -12.834 1.00 94.62 596 ASN A C 1
ATOM 4617 O O . ASN A 1 596 ? 12.118 -3.190 -13.633 1.00 94.62 596 ASN A O 1
ATOM 4621 N N . VAL A 1 597 ? 14.299 -3.066 -13.101 1.00 95.38 597 VAL A N 1
ATOM 4622 C CA . VAL A 1 597 ? 14.834 -3.437 -14.416 1.00 95.38 597 VAL A CA 1
ATOM 4623 C C . VAL A 1 597 ? 14.272 -4.776 -14.905 1.00 95.38 597 VAL A C 1
ATOM 4625 O O . VAL A 1 597 ? 13.965 -4.911 -16.086 1.00 95.38 597 VAL A O 1
ATOM 4628 N N . GLN A 1 598 ? 14.028 -5.734 -14.001 1.00 95.50 598 GLN A N 1
ATOM 4629 C CA . GLN A 1 598 ? 13.363 -7.000 -14.331 1.00 95.50 598 GLN A CA 1
ATOM 4630 C C . GLN A 1 598 ? 11.949 -6.781 -14.900 1.00 95.50 598 GLN A C 1
ATOM 4632 O O . GLN A 1 598 ? 11.582 -7.387 -15.908 1.00 95.50 598 GLN A O 1
ATOM 4637 N N . ALA A 1 599 ? 11.161 -5.892 -14.285 1.00 95.69 599 ALA A N 1
ATOM 4638 C CA . ALA A 1 599 ? 9.818 -5.549 -14.753 1.00 95.69 599 ALA A CA 1
ATOM 4639 C C . ALA A 1 599 ? 9.859 -4.744 -16.061 1.00 95.69 599 ALA A C 1
ATOM 4641 O O . ALA A 1 599 ? 9.026 -4.959 -16.940 1.00 95.69 599 ALA A O 1
ATOM 4642 N N . SER A 1 600 ? 10.847 -3.863 -16.223 1.00 97.31 600 SER A N 1
ATOM 4643 C CA . SER A 1 600 ? 11.022 -3.052 -17.431 1.00 97.31 600 SER A CA 1
ATOM 4644 C C . SER A 1 600 ? 11.460 -3.878 -18.638 1.00 97.31 600 SER A C 1
ATOM 4646 O O . SER A 1 600 ? 10.877 -3.726 -19.709 1.00 97.31 600 SER A O 1
ATOM 4648 N N . ALA A 1 601 ? 12.382 -4.829 -18.464 1.00 97.62 601 ALA A N 1
ATOM 4649 C CA . ALA A 1 601 ? 12.747 -5.797 -19.499 1.00 97.62 601 ALA A CA 1
ATOM 4650 C C . ALA A 1 601 ? 11.563 -6.704 -19.883 1.00 97.62 601 ALA A C 1
ATOM 4652 O O . ALA A 1 601 ? 11.289 -6.903 -21.067 1.00 97.62 601 ALA A O 1
ATOM 4653 N N . ALA A 1 602 ? 10.790 -7.184 -18.900 1.00 97.25 602 ALA A N 1
ATOM 4654 C CA . ALA A 1 602 ? 9.563 -7.944 -19.149 1.00 97.25 602 ALA A CA 1
ATOM 4655 C C . ALA A 1 602 ? 8.501 -7.123 -19.913 1.00 97.25 602 ALA A C 1
ATOM 4657 O O . ALA A 1 602 ? 7.895 -7.624 -20.861 1.00 97.25 602 ALA A O 1
ATOM 4658 N N . CYS A 1 603 ? 8.294 -5.855 -19.544 1.00 97.44 603 CYS A N 1
ATOM 4659 C CA . CYS A 1 603 ? 7.361 -4.945 -20.215 1.00 97.44 603 CYS A CA 1
ATOM 4660 C C . CYS A 1 603 ? 7.806 -4.635 -21.657 1.00 97.44 603 CYS A C 1
ATOM 4662 O O . CYS A 1 603 ? 6.995 -4.674 -22.585 1.00 97.44 603 CYS A O 1
ATOM 4664 N N . ALA A 1 604 ? 9.105 -4.406 -21.862 1.00 98.12 604 ALA A N 1
ATOM 4665 C CA . ALA A 1 604 ? 9.690 -4.131 -23.169 1.00 98.12 604 ALA A CA 1
ATOM 4666 C C . ALA A 1 604 ? 9.640 -5.342 -24.114 1.00 98.12 604 ALA A C 1
ATOM 4668 O O . ALA A 1 604 ? 9.343 -5.173 -25.297 1.00 98.12 604 ALA A O 1
ATOM 4669 N N . LEU A 1 605 ? 9.832 -6.564 -23.598 1.00 98.06 605 LEU A N 1
ATOM 4670 C CA . LEU A 1 605 ? 9.634 -7.805 -24.357 1.00 98.06 605 LEU A CA 1
ATOM 4671 C C . LEU A 1 605 ? 8.215 -7.901 -24.914 1.00 98.06 605 LEU A C 1
ATOM 4673 O O . LEU A 1 605 ? 8.038 -8.155 -26.104 1.00 98.06 605 LEU A O 1
ATOM 4677 N N . VAL A 1 606 ? 7.210 -7.667 -24.069 1.00 97.06 606 VAL A N 1
ATOM 4678 C CA . VAL A 1 606 ? 5.805 -7.688 -24.490 1.00 97.06 606 VAL A CA 1
ATOM 4679 C C . VAL A 1 606 ? 5.545 -6.619 -25.549 1.00 97.06 606 VAL A C 1
ATOM 4681 O O . VAL A 1 606 ? 4.951 -6.933 -26.582 1.00 97.06 606 VAL A O 1
ATOM 4684 N N . ALA A 1 607 ? 6.021 -5.390 -25.325 1.00 95.81 607 ALA A N 1
ATOM 4685 C CA . ALA A 1 607 ? 5.807 -4.283 -26.249 1.00 95.81 607 ALA A CA 1
ATOM 4686 C C . ALA A 1 607 ? 6.442 -4.532 -27.626 1.00 95.81 607 ALA A C 1
ATOM 4688 O O . ALA A 1 607 ? 5.769 -4.378 -28.643 1.00 95.81 607 ALA A O 1
ATOM 4689 N N . LYS A 1 608 ? 7.698 -5.000 -27.663 1.00 95.62 608 LYS A N 1
ATOM 4690 C CA . LYS A 1 608 ? 8.430 -5.300 -28.905 1.00 95.62 608 LYS A CA 1
ATOM 4691 C C . LYS A 1 608 ? 7.860 -6.508 -29.655 1.00 95.62 608 LYS A C 1
ATOM 4693 O O . LYS A 1 608 ? 7.844 -6.498 -30.880 1.00 95.62 608 LYS A O 1
ATOM 4698 N N . LYS A 1 609 ? 7.402 -7.551 -28.950 1.00 95.25 609 LYS A N 1
ATOM 4699 C CA . LYS A 1 609 ? 6.839 -8.770 -29.571 1.00 95.25 609 LYS A CA 1
ATOM 4700 C C . LYS A 1 609 ? 5.441 -8.568 -30.147 1.00 95.25 609 LYS A C 1
ATOM 4702 O O . LYS A 1 609 ? 5.095 -9.232 -31.117 1.00 95.25 609 LYS A O 1
ATOM 4707 N N . LEU A 1 610 ? 4.630 -7.715 -29.521 1.00 93.44 610 LEU A N 1
ATOM 4708 C CA . LEU A 1 610 ? 3.255 -7.447 -29.952 1.00 93.44 610 LEU A CA 1
ATOM 4709 C C . LEU A 1 610 ? 3.120 -6.207 -30.839 1.00 93.44 610 LEU A C 1
ATOM 4711 O O . LEU A 1 610 ? 2.022 -5.976 -31.334 1.00 93.44 610 LEU A O 1
ATOM 4715 N N . ASP A 1 611 ? 4.188 -5.416 -30.973 1.00 92.69 611 ASP A N 1
ATOM 4716 C CA . ASP A 1 611 ? 4.192 -4.062 -31.542 1.00 92.69 611 ASP A CA 1
ATOM 4717 C C . ASP A 1 611 ? 3.068 -3.177 -30.971 1.00 92.69 611 ASP A C 1
ATOM 4719 O O . ASP A 1 611 ? 2.339 -2.471 -31.665 1.00 92.69 611 ASP A O 1
ATOM 4723 N N . ARG A 1 612 ? 2.860 -3.288 -29.652 1.00 91.38 612 ARG A N 1
ATOM 4724 C CA . ARG A 1 612 ? 1.778 -2.607 -28.932 1.00 91.38 612 ARG A CA 1
ATOM 4725 C C . ARG A 1 612 ? 2.261 -2.042 -27.600 1.00 91.38 612 ARG A C 1
ATOM 4727 O O . ARG A 1 612 ? 3.062 -2.688 -26.929 1.00 91.38 612 ARG A O 1
ATOM 4734 N N . PRO A 1 613 ? 1.727 -0.894 -27.153 1.00 93.25 613 PRO A N 1
ATOM 4735 C CA . PRO A 1 613 ? 2.019 -0.358 -25.831 1.00 93.25 613 PRO A CA 1
ATOM 4736 C C . PRO A 1 613 ? 1.720 -1.371 -24.721 1.00 93.25 613 PRO A C 1
ATOM 4738 O O . PRO A 1 613 ? 0.610 -1.903 -24.634 1.00 93.25 613 PRO A O 1
ATOM 4741 N N . CYS A 1 614 ? 2.700 -1.613 -23.853 1.00 94.25 614 CYS A N 1
ATOM 4742 C CA . CYS A 1 614 ? 2.574 -2.483 -22.691 1.00 94.25 614 CYS A CA 1
ATOM 4743 C C . CYS A 1 614 ? 2.633 -1.660 -21.401 1.00 94.25 614 CYS A C 1
ATOM 4745 O O . CYS A 1 614 ? 3.354 -0.667 -21.302 1.00 94.25 614 CYS A O 1
ATOM 4747 N N . ARG A 1 615 ? 1.876 -2.089 -20.389 1.00 94.81 615 ARG A N 1
ATOM 4748 C CA . ARG A 1 615 ? 1.928 -1.546 -19.032 1.00 94.81 615 ARG A CA 1
ATOM 4749 C C . ARG A 1 615 ? 2.102 -2.685 -18.047 1.00 94.81 615 ARG A C 1
ATOM 4751 O O . ARG A 1 615 ? 1.298 -3.613 -18.033 1.00 94.81 615 ARG A O 1
ATOM 4758 N N . PHE A 1 616 ? 3.116 -2.567 -17.204 1.00 94.25 616 PHE A N 1
ATOM 4759 C CA . PHE A 1 616 ? 3.410 -3.499 -16.132 1.00 94.25 616 PHE A CA 1
ATOM 4760 C C . PHE A 1 616 ? 3.366 -2.739 -14.806 1.00 94.25 616 PHE A C 1
ATOM 4762 O O . PHE A 1 616 ? 4.160 -1.827 -14.583 1.00 94.25 616 PHE A O 1
ATOM 4769 N N . ILE A 1 617 ? 2.427 -3.104 -13.938 1.00 92.62 617 ILE A N 1
ATOM 4770 C CA . ILE A 1 617 ? 2.311 -2.601 -12.565 1.00 92.62 617 ILE A CA 1
ATOM 4771 C C . ILE A 1 617 ? 2.485 -3.817 -11.662 1.00 92.62 617 ILE A C 1
ATOM 4773 O O . ILE A 1 617 ? 1.873 -4.855 -11.912 1.00 92.62 617 ILE A O 1
ATOM 4777 N N . LEU A 1 618 ? 3.322 -3.720 -10.632 1.00 90.88 618 LEU A N 1
ATOM 4778 C CA . LEU A 1 618 ? 3.452 -4.783 -9.640 1.00 90.88 618 LEU A CA 1
ATOM 4779 C C . LEU A 1 618 ? 2.520 -4.516 -8.448 1.00 90.88 618 LEU A C 1
ATOM 4781 O O . LEU A 1 618 ? 2.726 -3.535 -7.732 1.00 90.88 618 LEU A O 1
ATOM 4785 N N . PRO A 1 619 ? 1.530 -5.387 -8.166 1.00 89.88 619 PRO A N 1
ATOM 4786 C CA . PRO A 1 619 ? 0.723 -5.279 -6.954 1.00 89.88 619 PRO A CA 1
ATOM 4787 C C . PRO A 1 619 ? 1.622 -5.254 -5.716 1.00 89.88 619 PRO A C 1
ATOM 4789 O O . PRO A 1 619 ? 2.607 -5.991 -5.660 1.00 89.88 619 PRO A O 1
ATOM 4792 N N . MET A 1 620 ? 1.284 -4.452 -4.700 1.00 89.81 620 MET A N 1
ATOM 4793 C CA . MET A 1 620 ? 2.169 -4.205 -3.546 1.00 89.81 620 MET A CA 1
ATOM 4794 C C . MET A 1 620 ? 2.673 -5.498 -2.870 1.00 89.81 620 MET A C 1
ATOM 4796 O O . MET A 1 620 ? 3.837 -5.582 -2.489 1.00 89.81 620 MET A O 1
ATOM 4800 N N . GLN A 1 621 ? 1.834 -6.537 -2.789 1.00 89.00 621 GLN A N 1
ATOM 4801 C CA . GLN A 1 621 ? 2.213 -7.855 -2.257 1.00 89.00 621 GLN A CA 1
ATOM 4802 C C . GLN A 1 621 ? 3.304 -8.541 -3.103 1.00 89.00 621 GLN A C 1
ATOM 4804 O O . GLN A 1 621 ? 4.310 -9.014 -2.567 1.00 89.00 621 GLN A O 1
ATOM 4809 N N . THR A 1 622 ? 3.143 -8.554 -4.429 1.00 89.31 622 THR A N 1
ATOM 4810 C CA . THR A 1 622 ? 4.137 -9.088 -5.372 1.00 89.31 622 THR A CA 1
ATOM 4811 C C . THR A 1 622 ? 5.403 -8.239 -5.351 1.00 89.31 622 THR A C 1
ATOM 4813 O O . THR A 1 622 ? 6.499 -8.785 -5.257 1.00 89.31 622 THR A O 1
ATOM 4816 N N . ASN A 1 623 ? 5.267 -6.910 -5.333 1.00 91.25 623 ASN A N 1
ATOM 4817 C CA . ASN A 1 623 ? 6.382 -5.975 -5.222 1.00 91.25 623 ASN A CA 1
ATOM 4818 C C . ASN A 1 623 ? 7.224 -6.254 -3.965 1.00 91.25 623 ASN A C 1
ATOM 4820 O O . ASN A 1 623 ? 8.438 -6.397 -4.059 1.00 91.25 623 ASN A O 1
ATOM 4824 N N . MET A 1 624 ? 6.595 -6.388 -2.792 1.00 90.44 624 MET A N 1
ATOM 4825 C CA . MET A 1 624 ? 7.289 -6.753 -1.549 1.00 90.44 624 MET A CA 1
ATOM 4826 C C . MET A 1 624 ? 7.937 -8.144 -1.611 1.00 90.44 624 MET A C 1
ATOM 4828 O O . MET A 1 624 ? 8.932 -8.375 -0.934 1.00 90.44 624 MET A O 1
ATOM 4832 N N . THR A 1 625 ? 7.403 -9.068 -2.412 1.00 89.62 625 THR A N 1
ATOM 4833 C CA . THR A 1 625 ? 7.976 -10.412 -2.573 1.00 89.62 625 THR A CA 1
ATOM 4834 C C . THR A 1 625 ? 9.234 -10.396 -3.448 1.00 89.62 625 THR A C 1
ATOM 4836 O O . THR A 1 625 ? 10.220 -11.031 -3.084 1.00 89.62 625 THR A O 1
ATOM 4839 N N . ILE A 1 626 ? 9.226 -9.667 -4.571 1.00 86.94 626 ILE A N 1
ATOM 4840 C CA . ILE A 1 626 ? 10.295 -9.753 -5.586 1.00 86.94 626 ILE A CA 1
ATOM 4841 C C . ILE A 1 626 ? 11.336 -8.627 -5.517 1.00 86.94 626 ILE A C 1
ATOM 4843 O O . ILE A 1 626 ? 12.484 -8.835 -5.899 1.00 86.94 626 ILE A O 1
ATOM 4847 N N . ALA A 1 627 ? 10.988 -7.442 -5.002 1.00 85.00 627 ALA A N 1
ATOM 4848 C CA . ALA A 1 627 ? 11.884 -6.278 -5.003 1.00 85.00 627 ALA A CA 1
ATOM 4849 C C . ALA A 1 627 ? 12.952 -6.292 -3.889 1.00 85.00 627 ALA A C 1
ATOM 4851 O O . ALA A 1 627 ? 13.625 -5.285 -3.658 1.00 85.00 627 ALA A O 1
ATOM 4852 N N . GLY A 1 628 ? 13.099 -7.413 -3.181 1.00 84.31 628 GLY A N 1
ATOM 4853 C CA . GLY A 1 628 ? 14.080 -7.579 -2.116 1.00 84.31 628 GLY A CA 1
ATOM 4854 C C . GLY A 1 628 ? 13.882 -6.650 -0.912 1.00 84.31 628 GLY A C 1
ATOM 4855 O O . GLY A 1 628 ? 12.827 -6.043 -0.698 1.00 84.31 628 GLY A O 1
ATOM 4856 N N . LYS A 1 629 ? 14.928 -6.582 -0.090 1.00 87.12 629 LYS A N 1
ATOM 4857 C CA . LYS A 1 629 ? 14.986 -5.882 1.199 1.00 87.12 629 LYS A CA 1
ATOM 4858 C C . LYS A 1 629 ? 16.374 -5.276 1.397 1.00 87.12 629 LYS A C 1
ATOM 4860 O O . LYS A 1 629 ? 17.321 -5.702 0.739 1.00 87.12 629 LYS A O 1
ATOM 4865 N N . GLU A 1 630 ? 16.508 -4.375 2.365 1.00 83.31 630 GLU A N 1
ATOM 4866 C CA . GLU A 1 630 ? 17.802 -4.142 3.004 1.00 83.31 630 GLU A CA 1
ATOM 4867 C C . GLU A 1 630 ? 18.327 -5.464 3.590 1.00 83.31 630 GLU A C 1
ATOM 4869 O O . GLU A 1 630 ? 17.564 -6.261 4.142 1.00 83.31 630 GLU A O 1
ATOM 4874 N N . ILE A 1 631 ? 19.625 -5.710 3.426 1.00 81.81 631 ILE A N 1
ATOM 4875 C CA . ILE A 1 631 ? 20.280 -6.974 3.771 1.00 81.81 631 ILE A CA 1
ATOM 4876 C C . ILE A 1 631 ? 20.339 -7.136 5.297 1.00 81.81 631 ILE A C 1
ATOM 4878 O O . ILE A 1 631 ? 20.855 -6.260 5.992 1.00 81.81 631 ILE A O 1
ATOM 4882 N N . ALA A 1 632 ? 19.854 -8.277 5.802 1.00 80.81 632 ALA A N 1
ATOM 4883 C CA . ALA A 1 632 ? 20.028 -8.667 7.201 1.00 80.81 632 ALA A CA 1
ATOM 4884 C C . ALA A 1 632 ? 21.517 -8.867 7.524 1.00 80.81 632 ALA A C 1
ATOM 4886 O O . ALA A 1 632 ? 22.254 -9.451 6.727 1.00 80.81 632 ALA A O 1
ATOM 4887 N N . LYS A 1 633 ? 21.957 -8.405 8.693 1.00 79.94 633 LYS A N 1
ATOM 4888 C CA . LYS A 1 633 ? 23.366 -8.450 9.120 1.00 79.94 633 LYS A CA 1
ATOM 4889 C C . LYS A 1 633 ? 23.480 -9.254 10.409 1.00 79.94 633 LYS A C 1
ATOM 4891 O O . LYS A 1 633 ? 22.585 -9.201 11.239 1.00 79.94 633 LYS A O 1
ATOM 4896 N N . SER A 1 634 ? 24.584 -9.970 10.560 1.00 74.69 634 SER A N 1
ATOM 4897 C CA . SER A 1 634 ? 24.967 -10.688 11.777 1.00 74.69 634 SER A CA 1
ATOM 4898 C C . SER A 1 634 ? 26.432 -10.340 12.011 1.00 74.69 634 SER A C 1
ATOM 4900 O O . SER A 1 634 ? 27.262 -10.655 11.150 1.00 74.69 634 SER A O 1
ATOM 4902 N N . MET A 1 635 ? 26.714 -9.582 13.074 1.00 68.94 635 MET A N 1
ATOM 4903 C CA . MET A 1 635 ? 28.016 -8.953 13.361 1.00 68.94 635 MET A CA 1
ATOM 4904 C C . MET A 1 635 ? 28.524 -9.324 14.751 1.00 68.94 635 MET A C 1
ATOM 4906 O O . MET A 1 635 ? 27.688 -9.338 15.681 1.00 68.94 635 MET A O 1
#

Nearest PDB structures (foldseek):
  7px0-assembly1_B  TM=8.242E-01  e=8.543E-36  Drosophila melanogaster
  7px0-assembly2_D  TM=8.273E-01  e=2.305E-35  Drosophila melanogaster
  7px0-assembly2_C  TM=8.309E-01  e=4.467E-35  Drosophila melanogaster
  2w54-assembly2_D  TM=8.871E-01  e=3.050E-14  Rhodobacter capsulatus
  2w55-assembly4_H  TM=8.709E-01  e=1.352E-13  Rhodobacter capsulatus